Protein 6EP3 (pdb70)

InterPro domains:
  IPR000524 Transcription regulator HTH, GntR [PF00392] (10-68)
  IPR000524 Transcription regulator HTH, GntR [PR00035] (30-44)
  IPR000524 Transcription regulator HTH, GntR [PR00035] (44-60)
  IPR000524 Transcription regulator HTH, GntR [PS50949] (6-73)
  IPR000524 Transcription regulator HTH, GntR [SM00345] (12-70)
  IPR000524 Transcription regulator HTH, GntR [cd07377] (12-69)
  IPR008920 Transcription regulator FadR/GntR, C-terminal [G3DSA:1.20.120.530] (76-211)
  IPR008920 Transcription regulator FadR/GntR, C-terminal [SSF48008] (93-205)
  IPR011711 GntR, C-terminal [PF07729] (93-206)
  IPR036388 Winged helix-like DNA-binding domain superfamily [G3DSA:1.10.10.10] (2-71)
  IPR036390 Winged helix DNA-binding domain superfamily [SSF46785] (7-72)

B-factor: mean 72.05, std 22.49, range [35.51, 165.97]

Sequence (433 aa):
NKFKTLDKMVYNLLLEKIKNGELVPNEHLAEEKLAREFGVSRSPLRKAIATLTAQGIVSYHENSGAVLNDCIVDADRYVQLMETIEIFVDAAIAKAAHFGYEMDLEKLYARMQEMERFSYLTDLENYFDAHHRFILCLISFAENPYQVRIVKQIFFQMVHFSDGINMFKSVEIREWTNKKSNQIYELLAEGKIELARKTIKSMFAELTIQAYRLENKFKTLDKMVYNLLLEKIKNGELVPNEHLAEEKLAREFGVSRSPLRKAIATLTAQGIVSYHENSGAVLNDCIVDADRYVQLMETIEIFVDAAIAKAAHFGYEMDLEKLYARMQEMERFSYLTDLENYFDAHHRFILCLISFAENPYQVRIVKQIFFQMVHFSDGINMFKSVEIREWTNKKSNQIYELLAEGKIELARKTIKSMFAELTIQAYRLEHHH

Nearest PDB structures (foldseek):
  6ep3-assembly1_A  TM=1.005E+00  e=9.501E-31  Listeria monocytogenes EGD-e
  7u5q-assembly2_B  TM=6.715E-01  e=3.327E-08  Brucella melitensis ATCC 23457
  4p9f-assembly1_A  TM=6.222E-01  e=2.946E-07  Escherichia coli UMEA 3718-1
  3fms-assembly1_A-2  TM=6.137E-01  e=1.905E-07  Thermotoga maritima MSB8
  4p9f-assembly1_B  TM=6.181E-01  e=6.096E-07  Escherichia coli UMEA 3718-1

Radius of gyration: 23.06 Å; Cα contacts (8 Å, |Δi|>4): 489; chains: 2; bounding box: 54×58×62 Å

Structure (mmCIF, N/CA/C/O backbone):
data_6EP3
#
_entry.id   6EP3
#
_cell.length_a   122.445
_cell.length_b   122.445
_cell.length_c   61.130
_cell.angle_alpha   90.00
_cell.angle_beta   90.00
_cell.angle_gamma   90.00
#
_symmetry.space_group_name_H-M   'P 41'
#
loop_
_entity.id
_entity.type
_entity.pdbx_description
1 polymer 'Lmo0651 protein'
2 non-polymer 1,2-ETHANEDIOL
3 non-polymer 'SULFATE ION'
4 non-polymer '4-(2-HYDROXYETHYL)-1-PIPERAZINE ETHANESULFONIC ACID'
5 water water
#
loop_
_atom_site.group_PDB
_atom_site.id
_atom_site.type_symbol
_atom_site.label_atom_id
_atom_site.label_alt_id
_atom_site.label_comp_id
_atom_site.label_asym_id
_atom_site.label_entity_id
_atom_site.label_seq_id
_atom_site.pdbx_PDB_ins_code
_atom_site.Cartn_x
_atom_site.Cartn_y
_atom_site.Cartn_z
_atom_site.occupancy
_atom_site.B_iso_or_equiv
_atom_site.auth_seq_id
_atom_site.auth_comp_id
_atom_site.auth_asym_id
_atom_site.auth_atom_id
_atom_site.pdbx_PDB_model_num
ATOM 1 N N . ASN A 1 3 ? -12.045 -53.370 -9.028 1.00 113.30 3 ASN A N 1
ATOM 2 C CA . ASN A 1 3 ? -12.172 -54.017 -10.327 1.00 114.63 3 ASN A CA 1
ATOM 3 C C . ASN A 1 3 ? -10.818 -53.955 -11.035 1.00 110.50 3 ASN A C 1
ATOM 4 O O . ASN A 1 3 ? -10.178 -52.904 -11.066 1.00 110.99 3 ASN A O 1
ATOM 9 N N . LYS A 1 4 ? -10.391 -55.093 -11.587 1.00 104.64 4 LYS A N 1
ATOM 10 C CA . LYS A 1 4 ? -9.093 -55.266 -12.249 1.00 102.00 4 LYS A CA 1
ATOM 11 C C . LYS A 1 4 ? -7.935 -55.148 -11.251 1.00 99.92 4 LYS A C 1
ATOM 12 O O . LYS A 1 4 ? -7.131 -54.216 -11.283 1.00 98.54 4 LYS A O 1
ATOM 18 N N . PHE A 1 5 ? -7.876 -56.131 -10.357 1.00 103.18 5 PHE A N 1
ATOM 19 C CA . PHE A 1 5 ? -6.780 -56.249 -9.405 1.00 102.00 5 PHE A CA 1
ATOM 20 C C . PHE A 1 5 ? -5.659 -57.084 -10.012 1.00 101.74 5 PHE A C 1
ATOM 21 O O . PHE A 1 5 ? -5.895 -57.942 -10.867 1.00 105.40 5 PHE A O 1
ATOM 29 N N . LYS A 1 6 ? -4.430 -56.840 -9.552 1.00 96.28 6 LYS A N 1
ATOM 30 C CA . LYS A 1 6 ? -3.284 -57.608 -10.021 1.00 92.44 6 LYS A CA 1
ATOM 31 C C . LYS A 1 6 ? -2.640 -58.473 -8.947 1.00 95.66 6 LYS A C 1
ATOM 32 O O . LYS A 1 6 ? -1.931 -59.423 -9.291 1.00 100.29 6 LYS A O 1
ATOM 38 N N . THR A 1 7 ? -2.875 -58.183 -7.669 1.00 89.87 7 THR A N 1
ATOM 39 C CA . THR A 1 7 ? -2.402 -59.015 -6.573 1.00 80.49 7 THR A CA 1
ATOM 40 C C . THR A 1 7 ? -3.542 -59.206 -5.581 1.00 78.69 7 THR A C 1
ATOM 41 O O . THR A 1 7 ? -4.473 -58.399 -5.513 1.00 73.81 7 THR A O 1
ATOM 45 N N . LEU A 1 8 ? -3.464 -60.295 -4.810 1.00 82.80 8 LEU A N 1
ATOM 46 C CA . LEU A 1 8 ? -4.519 -60.582 -3.842 1.00 82.39 8 LEU A CA 1
ATOM 47 C C . LEU A 1 8 ? -4.496 -59.604 -2.674 1.00 86.11 8 LEU A C 1
ATOM 48 O O . LEU A 1 8 ? -5.551 -59.287 -2.114 1.00 89.03 8 LEU A O 1
ATOM 53 N N . ASP A 1 9 ? -3.315 -59.119 -2.291 1.00 86.76 9 ASP A N 1
ATOM 54 C CA . ASP A 1 9 ? -3.234 -58.164 -1.192 1.00 90.82 9 ASP A CA 1
ATOM 55 C C . ASP A 1 9 ? -3.952 -56.868 -1.546 1.00 88.21 9 ASP A C 1
ATOM 56 O O . ASP A 1 9 ? -4.923 -56.479 -0.884 1.00 93.70 9 ASP A O 1
ATOM 61 N N . LYS A 1 10 ? -3.492 -56.194 -2.607 1.00 85.08 10 LYS A N 1
ATOM 62 C CA . LYS A 1 10 ? -4.125 -54.955 -3.049 1.00 83.47 10 LYS A CA 1
ATOM 63 C C . LYS A 1 10 ? -5.627 -55.122 -3.214 1.00 76.63 10 LYS A C 1
ATOM 64 O O . LYS A 1 10 ? -6.391 -54.190 -2.940 1.00 71.47 10 LYS A O 1
ATOM 70 N N . MET A 1 11 ? -6.070 -56.304 -3.646 1.00 72.27 11 MET A N 1
ATOM 71 C CA . MET A 1 11 ? -7.501 -56.577 -3.707 1.00 77.04 11 MET A CA 1
ATOM 72 C C . MET A 1 11 ? -8.120 -56.525 -2.316 1.00 81.01 11 MET A C 1
ATOM 73 O O . MET A 1 11 ? -8.977 -55.677 -2.034 1.00 86.45 11 MET A O 1
ATOM 78 N N . VAL A 1 12 ? -7.664 -57.403 -1.417 1.00 79.86 12 VAL A N 1
ATOM 79 C CA . VAL A 1 12 ? -8.272 -57.502 -0.091 1.00 79.28 12 VAL A CA 1
ATOM 80 C C . VAL A 1 12 ? -8.255 -56.142 0.588 1.00 81.53 12 VAL A C 1
ATOM 81 O O . VAL A 1 12 ? -9.295 -55.632 1.024 1.00 87.94 12 VAL A O 1
ATOM 85 N N . TYR A 1 13 ? -7.085 -55.500 0.595 1.00 75.05 13 TYR A N 1
ATOM 86 C CA . TYR A 1 13 ? -6.944 -54.134 1.084 1.00 72.82 13 TYR A CA 1
ATOM 87 C C . TYR A 1 13 ? -8.071 -53.250 0.567 1.00 77.57 13 TYR A C 1
ATOM 88 O O . TYR A 1 13 ? -8.891 -52.742 1.345 1.00 80.74 13 TYR A O 1
ATOM 97 N N . ASN A 1 14 ? -8.165 -53.122 -0.759 1.00 80.96 14 ASN A N 1
ATOM 98 C CA . ASN A 1 14 ? -9.178 -52.260 -1.354 1.00 77.99 14 ASN A CA 1
ATOM 99 C C . ASN A 1 14 ? -10.564 -52.607 -0.833 1.00 74.25 14 ASN A C 1
ATOM 100 O O . ASN A 1 14 ? -11.314 -51.723 -0.401 1.00 77.01 14 ASN A O 1
ATOM 105 N N . LEU A 1 15 ? -10.901 -53.901 -0.817 1.00 72.68 15 LEU A N 1
ATOM 106 C CA . LEU A 1 15 ? -12.196 -54.312 -0.286 1.00 78.65 15 LEU A CA 1
ATOM 107 C C . LEU A 1 15 ? -12.387 -53.755 1.116 1.00 78.10 15 LEU A C 1
ATOM 108 O O . LEU A 1 15 ? -13.311 -52.972 1.376 1.00 86.72 15 LEU A O 1
ATOM 113 N N . LEU A 1 16 ? -11.451 -54.079 2.010 1.00 71.19 16 LEU A N 1
ATOM 114 C CA . LEU A 1 16 ? -11.524 -53.569 3.371 1.00 77.58 16 LEU A CA 1
ATOM 115 C C . LEU A 1 16 ? -11.574 -52.049 3.373 1.00 79.82 16 LEU A C 1
ATOM 116 O O . LEU A 1 16 ? -12.356 -51.446 4.118 1.00 72.18 16 LEU A O 1
ATOM 121 N N . LEU A 1 17 ? -10.781 -51.415 2.504 1.00 77.09 17 LEU A N 1
ATOM 122 C CA . LEU A 1 17 ? -10.744 -49.960 2.488 1.00 72.32 17 LEU A CA 1
ATOM 123 C C . LEU A 1 17 ? -12.113 -49.393 2.121 1.00 80.65 17 LEU A C 1
ATOM 124 O O . LEU A 1 17 ? -12.567 -48.415 2.723 1.00 84.29 17 LEU A O 1
ATOM 129 N N . GLU A 1 18 ? -12.821 -50.041 1.190 1.00 84.20 18 GLU A N 1
ATOM 130 C CA . GLU A 1 18 ? -14.159 -49.546 0.869 1.00 88.71 18 GLU A CA 1
ATOM 131 C C . GLU A 1 18 ? -15.133 -49.818 1.998 1.00 81.81 18 GLU A C 1
ATOM 132 O O . GLU A 1 18 ? -16.080 -49.049 2.191 1.00 79.93 18 GLU A O 1
ATOM 138 N N . LYS A 1 19 ? -14.915 -50.883 2.770 1.00 76.65 19 LYS A N 1
ATOM 139 C CA . LYS A 1 19 ? -15.723 -51.087 3.966 1.00 80.12 19 LYS A CA 1
ATOM 140 C C . LYS A 1 19 ? -15.546 -49.935 4.940 1.00 80.60 19 LYS A C 1
ATOM 141 O O . LYS A 1 19 ? -16.446 -49.650 5.735 1.00 82.46 19 LYS A O 1
ATOM 147 N N . ILE A 1 20 ? -14.400 -49.254 4.883 1.00 79.46 20 ILE A N 1
ATOM 148 C CA . ILE A 1 20 ? -14.209 -48.077 5.718 1.00 79.22 20 ILE A CA 1
ATOM 149 C C . ILE A 1 20 ? -14.881 -46.860 5.093 1.00 82.64 20 ILE A C 1
ATOM 150 O O . ILE A 1 20 ? -15.330 -45.959 5.810 1.00 84.27 20 ILE A O 1
ATOM 155 N N . LYS A 1 21 ? -14.987 -46.816 3.765 1.00 84.28 21 LYS A N 1
ATOM 156 C CA . LYS A 1 21 ? -15.527 -45.628 3.115 1.00 87.47 21 LYS A CA 1
ATOM 157 C C . LYS A 1 21 ? -17.046 -45.651 3.027 1.00 94.61 21 LYS A C 1
ATOM 158 O O . LYS A 1 21 ? -17.692 -44.630 3.285 1.00 99.51 21 LYS A O 1
ATOM 164 N N . ASN A 1 22 ? -17.634 -46.792 2.668 1.00 98.47 22 ASN A N 1
ATOM 165 C CA . ASN A 1 22 ? -19.086 -46.875 2.589 1.00 102.44 22 ASN A CA 1
ATOM 166 C C . ASN A 1 22 ? -19.752 -46.825 3.957 1.00 101.82 22 ASN A C 1
ATOM 167 O O . ASN A 1 22 ? -20.968 -46.618 4.029 1.00 109.03 22 ASN A O 1
ATOM 172 N N . GLY A 1 23 ? -18.995 -47.009 5.034 1.00 93.43 23 GLY A N 1
ATOM 173 C CA . GLY A 1 23 ? -19.522 -46.866 6.372 1.00 93.72 23 GLY A CA 1
ATOM 174 C C . GLY A 1 23 ? -20.015 -48.136 7.022 1.00 96.56 23 GLY A C 1
ATOM 175 O O . GLY A 1 23 ? -20.654 -48.061 8.077 1.00 100.77 23 GLY A O 1
ATOM 176 N N . GLU A 1 24 ? -19.735 -49.303 6.438 1.00 95.95 24 GLU A N 1
ATOM 177 C CA . GLU A 1 24 ? -20.165 -50.551 7.057 1.00 99.91 24 GLU A CA 1
ATOM 178 C C . GLU A 1 24 ? -19.364 -50.885 8.303 1.00 98.31 24 GLU A C 1
ATOM 179 O O . GLU A 1 24 ? -19.816 -51.691 9.120 1.00 104.44 24 GLU A O 1
ATOM 185 N N . LEU A 1 25 ? -18.200 -50.279 8.482 1.00 93.40 25 LEU A N 1
ATOM 186 C CA . LEU A 1 25 ? -17.408 -50.449 9.692 1.00 91.59 25 LEU A CA 1
ATOM 187 C C . LEU A 1 25 ? -17.281 -49.109 10.392 1.00 88.47 25 LEU A C 1
ATOM 188 O O . LEU A 1 25 ? -16.815 -48.132 9.799 1.00 88.35 25 LEU A O 1
ATOM 193 N N . VAL A 1 26 ? -17.695 -49.053 11.649 1.00 88.19 26 VAL A N 1
ATOM 194 C CA . VAL A 1 26 ? -17.769 -47.798 12.394 1.00 84.02 26 VAL A CA 1
ATOM 195 C C . VAL A 1 26 ? -16.419 -47.462 13.010 1.00 82.04 26 VAL A C 1
ATOM 196 O O . VAL A 1 26 ? -15.651 -48.360 13.394 1.00 81.72 26 VAL A O 1
ATOM 200 N N . PRO A 1 27 ? -16.086 -46.172 13.098 1.00 75.59 27 PRO A N 1
ATOM 201 C CA . PRO A 1 27 ? -14.880 -45.757 13.818 1.00 77.59 27 PRO A CA 1
ATOM 202 C C . PRO A 1 27 ? -14.855 -46.319 15.231 1.00 81.38 27 PRO A C 1
ATOM 203 O O . PRO A 1 27 ? -15.896 -46.550 15.854 1.00 80.63 27 PRO A O 1
ATOM 207 N N . ASN A 1 28 ? -13.643 -46.545 15.740 1.00 87.54 28 ASN A N 1
ATOM 208 C CA . ASN A 1 28 ? -13.394 -47.102 17.066 1.00 91.82 28 ASN A CA 1
ATOM 209 C C . ASN A 1 28 ? -13.919 -48.528 17.214 1.00 90.57 28 ASN A C 1
ATOM 210 O O . ASN A 1 28 ? -13.949 -49.064 18.328 1.00 92.41 28 ASN A O 1
ATOM 215 N N . GLU A 1 29 ? -14.319 -49.169 16.117 1.00 91.29 29 GLU A N 1
ATOM 216 C CA . GLU A 1 29 ? -14.761 -50.558 16.160 1.00 95.93 29 GLU A CA 1
ATOM 217 C C . GLU A 1 29 ? -13.561 -51.476 16.038 1.00 95.26 29 GLU A C 1
ATOM 218 O O . GLU A 1 29 ? -12.618 -51.179 15.301 1.00 95.34 29 GLU A O 1
ATOM 224 N N . HIS A 1 30 ? -13.607 -52.597 16.754 1.00 96.76 30 HIS A N 1
ATOM 225 C CA . HIS A 1 30 ? -12.560 -53.599 16.639 1.00 97.23 30 HIS A CA 1
ATOM 226 C C . HIS A 1 30 ? -12.787 -54.425 15.382 1.00 96.79 30 HIS A C 1
ATOM 227 O O . HIS A 1 30 ? -13.907 -54.868 15.113 1.00 103.82 30 HIS A O 1
ATOM 234 N N . LEU A 1 31 ? -11.724 -54.622 14.609 1.00 89.56 31 LEU A N 1
ATOM 235 C CA . LEU A 1 31 ? -11.821 -55.337 13.344 1.00 88.10 31 LEU A CA 1
ATOM 236 C C . LEU A 1 31 ? -11.884 -56.836 13.600 1.00 91.74 31 LEU A C 1
ATOM 237 O O . LEU A 1 31 ? -10.974 -57.404 14.213 1.00 97.00 31 LEU A O 1
ATOM 242 N N . ALA A 1 32 ? -12.954 -57.476 13.132 1.00 91.96 32 ALA A N 1
ATOM 243 C CA . ALA A 1 32 ? -13.109 -58.927 13.241 1.00 93.38 32 ALA A CA 1
ATOM 244 C C . ALA A 1 32 ? -12.355 -59.571 12.086 1.00 92.83 32 ALA A C 1
ATOM 245 O O . ALA A 1 32 ? -12.915 -59.856 11.027 1.00 91.89 32 ALA A O 1
ATOM 247 N N . GLU A 1 33 ? -11.056 -59.801 12.302 1.00 95.89 33 GLU A N 1
ATOM 248 C CA . GLU A 1 33 ? -10.190 -60.288 11.232 1.00 97.91 33 GLU A CA 1
ATOM 249 C C . GLU A 1 33 ? -10.664 -61.625 10.673 1.00 104.76 33 GLU A C 1
ATOM 250 O O . GLU A 1 33 ? -10.556 -61.873 9.468 1.00 105.60 33 GLU A O 1
ATOM 256 N N . GLU A 1 34 ? -11.199 -62.494 11.532 1.00 113.09 34 GLU A N 1
ATOM 257 C CA . GLU A 1 34 ? -11.605 -63.818 11.070 1.00 116.34 34 GLU A CA 1
ATOM 258 C C . GLU A 1 34 ? -12.889 -63.755 10.252 1.00 111.14 34 GLU A C 1
ATOM 259 O O . GLU A 1 34 ? -12.988 -64.394 9.200 1.00 116.24 34 GLU A O 1
ATOM 265 N N . LYS A 1 35 ? -13.874 -62.976 10.696 1.00 103.12 35 LYS A N 1
ATOM 266 C CA . LYS A 1 35 ? -15.092 -62.832 9.908 1.00 104.29 35 LYS A CA 1
ATOM 267 C C . LYS A 1 35 ? -14.828 -62.067 8.619 1.00 96.22 35 LYS A C 1
ATOM 268 O O . LYS A 1 35 ? -15.450 -62.353 7.590 1.00 94.42 35 LYS A O 1
ATOM 274 N N . LEU A 1 36 ? -13.906 -61.104 8.650 1.00 91.51 36 LEU A N 1
ATOM 275 C CA . LEU A 1 36 ? -13.571 -60.364 7.439 1.00 94.41 36 LEU A CA 1
ATOM 276 C C . LEU A 1 36 ? -12.848 -61.254 6.437 1.00 93.83 36 LEU A C 1
ATOM 277 O O . LEU A 1 36 ? -13.141 -61.211 5.237 1.00 93.07 36 LEU A O 1
ATOM 282 N N . ALA A 1 37 ? -11.905 -62.073 6.912 1.00 96.77 37 ALA A N 1
ATOM 283 C CA . ALA A 1 37 ? -11.190 -62.980 6.019 1.00 97.87 37 ALA A CA 1
ATOM 284 C C . ALA A 1 37 ? -12.130 -64.011 5.412 1.00 106.69 37 ALA A C 1
ATOM 285 O O . ALA A 1 37 ? -11.976 -64.393 4.246 1.00 112.93 37 ALA A O 1
ATOM 287 N N . ARG A 1 38 ? -13.111 -64.476 6.187 1.00 108.89 38 ARG A N 1
ATOM 288 C CA . ARG A 1 38 ? -14.064 -65.442 5.657 1.00 116.50 38 ARG A CA 1
ATOM 289 C C . ARG A 1 38 ? -15.068 -64.791 4.716 1.00 120.76 38 ARG A C 1
ATOM 290 O O . ARG A 1 38 ? -15.584 -65.458 3.812 1.00 127.67 38 ARG A O 1
ATOM 298 N N . GLU A 1 39 ? -15.355 -63.501 4.902 1.00 116.67 39 GLU A N 1
ATOM 299 C CA . GLU A 1 39 ? -16.190 -62.796 3.936 1.00 113.15 39 GLU A CA 1
ATO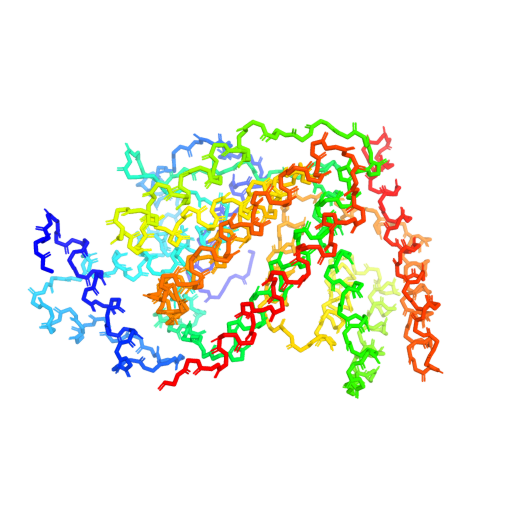M 300 C C . GLU A 1 39 ? -15.475 -62.648 2.600 1.00 104.57 39 GLU A C 1
ATOM 301 O O . GLU A 1 39 ? -16.094 -62.781 1.539 1.00 105.79 39 GLU A O 1
ATOM 307 N N . PHE A 1 40 ? -14.169 -62.387 2.633 1.00 97.65 40 PHE A N 1
ATOM 308 C CA . PHE A 1 40 ? -13.393 -62.207 1.413 1.00 96.95 40 PHE A CA 1
ATOM 309 C C . PHE A 1 40 ? -12.965 -63.525 0.785 1.00 97.53 40 PHE A C 1
ATOM 310 O O . PHE A 1 40 ? -12.419 -63.516 -0.323 1.00 96.75 40 PHE A O 1
ATOM 318 N N . GLY A 1 41 ? -13.201 -64.649 1.458 1.00 95.20 41 GLY A N 1
ATOM 319 C CA . GLY A 1 41 ? -12.746 -65.932 0.960 1.00 95.55 41 GLY A CA 1
ATOM 320 C C . GLY A 1 41 ? -11.244 -66.074 0.901 1.00 94.50 41 GLY A C 1
ATOM 321 O O . GLY A 1 41 ? -10.733 -66.890 0.130 1.00 102.22 41 GLY A O 1
ATOM 322 N N . VAL A 1 42 ? -10.517 -65.295 1.698 1.00 86.99 42 VAL A N 1
ATOM 323 C CA . VAL A 1 42 ? -9.062 -65.315 1.715 1.00 86.88 42 VAL A CA 1
ATOM 324 C C . VAL A 1 42 ? -8.602 -65.850 3.063 1.00 87.66 42 VAL A C 1
ATOM 325 O O . VAL A 1 42 ? -9.367 -65.919 4.027 1.00 91.78 42 VAL A O 1
ATOM 329 N N . SER A 1 43 ? -7.335 -66.249 3.117 1.00 93.58 43 SER A N 1
ATOM 330 C CA . SER A 1 43 ? -6.723 -66.651 4.376 1.00 104.53 43 SER A CA 1
ATOM 331 C C . SER A 1 43 ? -6.426 -65.415 5.227 1.00 108.21 43 SER A C 1
ATOM 332 O O . SER A 1 43 ? -6.851 -64.296 4.927 1.00 108.18 43 SER A O 1
ATOM 335 N N . ARG A 1 44 ? -5.672 -65.610 6.307 1.00 109.22 44 ARG A N 1
ATOM 336 C CA . ARG A 1 44 ? -5.453 -64.553 7.285 1.00 109.65 44 ARG A CA 1
ATOM 337 C C . ARG A 1 44 ? -4.205 -63.734 6.969 1.00 107.60 44 ARG A C 1
ATOM 338 O O . ARG A 1 44 ? -4.194 -62.517 7.185 1.00 107.35 44 ARG A O 1
ATOM 346 N N . SER A 1 45 ? -3.152 -64.382 6.461 1.00 106.55 45 SER A N 1
ATOM 347 C CA . SER A 1 45 ? -1.901 -63.681 6.181 1.00 106.10 45 SER A CA 1
ATOM 348 C C . SER A 1 45 ? -2.075 -62.487 5.249 1.00 105.63 45 SER A C 1
ATOM 349 O O . SER A 1 45 ? -1.510 -61.422 5.546 1.00 109.45 45 SER A O 1
ATOM 352 N N . PRO A 1 46 ? -2.812 -62.575 4.132 1.00 98.03 46 PRO A N 1
ATOM 353 C CA . PRO A 1 46 ? -3.018 -61.356 3.325 1.00 88.18 46 PRO A CA 1
ATOM 354 C C . PRO A 1 46 ? -3.815 -60.287 4.054 1.00 83.40 46 PRO A C 1
ATOM 355 O O . PRO A 1 46 ? -3.391 -59.124 4.094 1.00 78.43 46 PRO A O 1
ATOM 359 N N . LEU A 1 47 ? -4.972 -60.648 4.617 1.00 87.09 47 LEU A N 1
ATOM 360 C CA . LEU A 1 47 ? -5.826 -59.672 5.291 1.00 87.40 47 LEU A CA 1
ATOM 361 C C . LEU A 1 47 ? -5.051 -58.880 6.337 1.00 85.84 47 LEU A C 1
ATOM 362 O O . LEU A 1 47 ? -5.131 -57.646 6.386 1.00 92.63 47 LEU A O 1
ATOM 367 N N . ARG A 1 48 ? -4.294 -59.577 7.189 1.00 79.61 48 ARG A N 1
ATOM 368 C CA . ARG A 1 48 ? -3.488 -58.889 8.193 1.00 86.77 48 ARG A CA 1
ATOM 369 C C . ARG A 1 48 ? -2.550 -57.882 7.540 1.00 88.02 48 ARG A C 1
ATOM 370 O O . ARG A 1 48 ? -2.442 -56.735 7.994 1.00 88.13 48 ARG A O 1
ATOM 378 N N . LYS A 1 49 ? -1.878 -58.290 6.457 1.00 81.52 49 LYS A N 1
ATOM 379 C CA . LYS A 1 49 ? -1.076 -57.348 5.682 1.00 78.53 49 LYS A CA 1
ATOM 380 C C . LYS A 1 49 ? -1.883 -56.103 5.354 1.00 73.37 49 LYS A C 1
ATOM 381 O O . LYS A 1 49 ? -1.442 -54.975 5.609 1.00 73.23 49 LYS A O 1
ATOM 387 N N . ALA A 1 50 ? -3.081 -56.298 4.794 1.00 68.52 50 ALA A N 1
ATOM 388 C CA . ALA A 1 50 ? -3.975 -55.178 4.530 1.00 72.86 50 ALA A CA 1
ATOM 389 C C . ALA A 1 50 ? -4.137 -54.319 5.775 1.00 70.18 50 ALA A C 1
ATOM 390 O O . ALA A 1 50 ? -3.900 -53.105 5.746 1.00 67.60 50 ALA A O 1
ATOM 392 N N . ILE A 1 51 ? -4.512 -54.947 6.892 1.00 64.43 51 ILE A N 1
ATOM 393 C CA . ILE A 1 51 ? -4.662 -54.204 8.138 1.00 67.51 51 ILE A CA 1
ATOM 394 C C . ILE A 1 51 ? -3.359 -53.491 8.470 1.00 69.70 51 ILE A C 1
ATOM 395 O O . ILE A 1 51 ? -3.348 -52.297 8.800 1.00 75.25 51 ILE A O 1
ATOM 400 N N . ALA A 1 52 ? -2.236 -54.206 8.344 1.00 64.46 52 ALA A N 1
ATOM 401 C CA . ALA A 1 52 ? -0.930 -53.595 8.561 1.00 65.33 52 ALA A CA 1
ATOM 402 C C . ALA A 1 52 ? -0.757 -52.375 7.671 1.00 67.58 52 ALA A C 1
ATOM 403 O O . ALA A 1 52 ? -0.333 -51.308 8.130 1.00 72.97 52 ALA A O 1
ATOM 405 N N . THR A 1 53 ? -1.101 -52.514 6.387 1.00 70.91 53 THR A N 1
ATOM 406 C CA . THR A 1 53 ? -1.027 -51.373 5.483 1.00 63.73 53 THR A CA 1
ATOM 407 C C . THR A 1 53 ? -1.896 -50.230 5.990 1.00 66.46 53 THR A C 1
ATOM 408 O O . THR A 1 53 ? -1.455 -49.075 6.026 1.00 67.31 53 THR A O 1
ATOM 412 N N . LEU A 1 54 ? -3.114 -50.540 6.449 1.00 67.85 54 LEU A N 1
ATOM 413 C CA . LEU A 1 54 ? -3.971 -49.475 6.950 1.00 68.57 54 LEU A CA 1
ATOM 414 C C . LEU A 1 54 ? -3.475 -48.926 8.276 1.00 68.82 54 LEU A C 1
ATOM 415 O O . LEU A 1 54 ? -3.842 -47.804 8.640 1.00 67.42 54 LEU A O 1
ATOM 420 N N . THR A 1 55 ? -2.614 -49.665 8.980 1.00 65.81 55 THR A N 1
ATOM 421 C CA . THR A 1 55 ? -1.939 -49.079 10.129 1.00 63.48 55 THR A CA 1
ATOM 422 C C . THR A 1 55 ? -0.784 -48.194 9.696 1.00 66.70 55 THR A C 1
ATOM 423 O O . THR A 1 55 ? -0.521 -47.167 10.332 1.00 70.64 55 THR A O 1
ATOM 427 N N . ALA A 1 56 ? -0.118 -48.547 8.597 1.00 71.20 56 ALA A N 1
ATOM 428 C CA . ALA A 1 56 ? 0.963 -47.712 8.096 1.00 71.39 56 ALA A CA 1
ATOM 429 C C . ALA A 1 56 ? 0.451 -46.386 7.555 1.00 69.46 56 ALA A C 1
ATOM 430 O O . ALA A 1 56 ? 1.214 -45.415 7.502 1.00 70.84 56 ALA A O 1
ATOM 432 N N . GLN A 1 57 ? -0.820 -46.324 7.165 1.00 65.90 57 GLN A N 1
ATOM 433 C CA . GLN A 1 57 ? -1.425 -45.119 6.620 1.00 65.69 57 GLN A CA 1
ATOM 434 C C . GLN A 1 57 ? -2.226 -44.341 7.658 1.00 69.75 57 GLN A C 1
ATOM 435 O O . GLN A 1 57 ? -2.859 -43.339 7.311 1.00 67.50 57 GLN A O 1
ATOM 441 N N . GLY A 1 58 ? -2.197 -44.767 8.921 1.00 70.02 58 GLY A N 1
ATOM 442 C CA . GLY A 1 58 ? -2.942 -44.106 9.973 1.00 66.23 58 GLY A CA 1
ATOM 443 C C . GLY A 1 58 ? -4.434 -44.350 9.966 1.00 63.45 58 GLY A C 1
ATOM 444 O O . GLY A 1 58 ? -5.152 -43.738 10.763 1.00 54.76 58 GLY A O 1
ATOM 445 N N . ILE A 1 59 ? -4.924 -45.243 9.107 1.00 65.27 59 ILE A N 1
ATOM 446 C CA . ILE A 1 59 ? -6.355 -45.514 9.076 1.00 68.03 59 ILE A CA 1
ATOM 447 C C . ILE A 1 59 ? -6.750 -46.460 10.198 1.00 73.74 59 ILE A C 1
ATOM 448 O O . ILE A 1 59 ? -7.849 -46.350 10.753 1.00 80.11 59 ILE A O 1
ATOM 453 N N . VAL A 1 60 ? -5.867 -47.386 10.553 1.00 71.29 60 VAL A N 1
ATOM 454 C CA . VAL A 1 60 ? -6.094 -48.349 11.618 1.00 69.91 60 VAL A CA 1
ATOM 455 C C . VAL A 1 60 ? -4.966 -48.209 12.630 1.00 74.63 60 VAL A C 1
ATOM 456 O O . VAL A 1 60 ? -3.825 -47.913 12.260 1.00 76.36 60 VAL A O 1
ATOM 460 N N . SER A 1 61 ? -5.293 -48.366 13.909 1.00 73.75 61 SER A N 1
ATOM 461 C CA . SER A 1 61 ? -4.306 -48.298 14.976 1.00 77.21 61 SER A CA 1
ATOM 462 C C . SER A 1 61 ? -4.277 -49.612 15.743 1.00 82.14 61 SER A C 1
ATOM 463 O O . SER A 1 61 ? -5.320 -50.236 15.968 1.00 83.97 61 SER A O 1
ATOM 466 N N . TYR A 1 62 ? -3.075 -50.034 16.132 1.00 85.87 62 TYR A N 1
ATOM 467 C CA . TYR A 1 62 ? -2.892 -51.193 17.004 1.00 87.38 62 TYR A CA 1
ATOM 468 C C . TYR A 1 62 ? -2.850 -50.681 18.437 1.00 98.86 62 TYR A C 1
ATOM 469 O O . TYR A 1 62 ? -1.801 -50.282 18.945 1.00 100.12 62 TYR A O 1
ATOM 478 N N . HIS A 1 63 ? -4.004 -50.680 19.098 1.00 107.56 63 HIS A N 1
ATOM 479 C CA . HIS A 1 63 ? -4.045 -50.239 20.482 1.00 117.39 63 HIS A CA 1
ATOM 480 C C . HIS A 1 63 ? -3.345 -51.255 21.385 1.00 119.38 63 HIS A C 1
ATOM 481 O O . HIS A 1 63 ? -2.960 -52.350 20.962 1.00 115.59 63 HIS A O 1
ATOM 488 N N . GLU A 1 64 ? -3.177 -50.869 22.653 1.00 122.18 64 GLU A N 1
ATOM 489 C CA . GLU A 1 64 ? -2.560 -51.767 23.623 1.00 119.82 64 GLU A CA 1
ATOM 490 C C . GLU A 1 64 ? -3.384 -53.033 23.814 1.00 115.89 64 GLU A C 1
ATOM 491 O O . GLU A 1 64 ? -2.818 -54.108 24.043 1.00 106.47 64 GLU A O 1
ATOM 497 N N . ASN A 1 65 ? -4.708 -52.930 23.725 1.00 124.19 65 ASN A N 1
ATOM 498 C CA . ASN A 1 65 ? -5.537 -54.124 23.679 1.00 130.81 65 ASN A CA 1
ATOM 499 C C . ASN A 1 65 ? -5.262 -54.886 22.388 1.00 141.34 65 ASN A C 1
ATOM 500 O O . ASN A 1 65 ? -4.966 -54.298 21.343 1.00 143.91 65 ASN A O 1
ATOM 505 N N . SER A 1 66 ? -5.330 -56.210 22.471 1.00 143.64 66 SER A N 1
ATOM 506 C CA . SER A 1 66 ? -4.941 -57.032 21.336 1.00 142.77 66 SER A CA 1
ATOM 507 C C . SER A 1 66 ? -5.932 -56.867 20.190 1.00 142.31 66 SER A C 1
ATOM 508 O O . SER A 1 66 ? -7.150 -56.849 20.392 1.00 145.72 66 SER A O 1
ATOM 511 N N . GLY A 1 67 ? -5.394 -56.731 18.988 1.00 135.95 67 GLY A N 1
ATOM 512 C CA . GLY A 1 67 ? -6.153 -56.555 17.771 1.00 128.34 67 GLY A CA 1
ATOM 513 C C . GLY A 1 67 ? -5.926 -55.190 17.150 1.00 116.35 67 GLY A C 1
ATOM 514 O O . GLY A 1 67 ? -4.985 -54.467 17.486 1.00 116.60 67 GLY A O 1
ATOM 515 N N . ALA A 1 68 ? -6.809 -54.842 16.212 1.00 102.36 68 ALA A N 1
ATOM 516 C CA . ALA A 1 68 ? -6.746 -53.576 15.491 1.00 86.31 68 ALA A CA 1
ATOM 517 C C . ALA A 1 68 ? -8.050 -52.796 15.608 1.00 81.79 68 ALA A C 1
ATOM 518 O O . ALA A 1 68 ? -9.133 -53.366 15.451 1.00 77.44 68 ALA A O 1
ATOM 520 N N . VAL A 1 69 ? -7.946 -51.489 15.859 1.00 80.00 69 VAL A N 1
ATOM 521 C CA . VAL A 1 69 ? -9.111 -50.615 15.965 1.00 77.34 69 VAL A CA 1
ATOM 522 C C . VAL A 1 69 ? -9.054 -49.599 14.830 1.00 72.94 69 VAL A C 1
ATOM 523 O O . VAL A 1 69 ? -7.975 -49.142 14.432 1.00 67.52 69 VAL A O 1
ATOM 527 N N . LEU A 1 70 ? -10.230 -49.225 14.327 1.00 71.37 70 LEU A N 1
ATOM 528 C CA . LEU A 1 70 ? -10.326 -48.309 13.198 1.00 69.34 70 LEU A CA 1
ATOM 529 C C . LEU A 1 70 ? -10.503 -46.882 13.697 1.00 71.01 70 LEU A C 1
ATOM 530 O O . LEU A 1 70 ? -11.295 -46.629 14.609 1.00 74.91 70 LEU A O 1
ATOM 535 N N . ASN A 1 71 ? -9.755 -45.960 13.103 1.00 63.46 71 ASN A N 1
ATOM 536 C CA . ASN A 1 71 ? -9.758 -44.577 13.545 1.00 65.04 71 ASN A CA 1
ATOM 537 C C . ASN A 1 71 ? -10.887 -43.806 12.870 1.00 67.35 71 ASN A C 1
ATOM 538 O O . ASN A 1 71 ? -11.463 -44.239 11.869 1.00 71.21 71 ASN A O 1
ATOM 543 N N . ASP A 1 72 ? -11.206 -42.650 13.442 1.00 70.65 72 ASP A N 1
ATOM 544 C CA . ASP A 1 72 ? -12.221 -41.767 12.877 1.00 70.56 72 ASP A CA 1
ATOM 545 C C . ASP A 1 72 ? -11.597 -41.039 11.695 1.00 70.27 72 ASP A C 1
ATOM 546 O O . ASP A 1 72 ? -10.946 -40.006 11.859 1.00 79.00 72 ASP A O 1
ATOM 551 N N . CYS A 1 73 ? -11.799 -41.571 10.488 1.00 68.62 73 CYS A N 1
ATOM 552 C CA . CYS A 1 73 ? -11.124 -41.052 9.308 1.00 69.27 73 CYS A CA 1
ATOM 553 C C . CYS A 1 73 ? -12.033 -40.302 8.349 1.00 69.24 73 CYS A C 1
ATOM 554 O O . CYS A 1 73 ? -11.521 -39.592 7.479 1.00 72.67 73 CYS A O 1
ATOM 557 N N . ILE A 1 74 ? -13.353 -40.440 8.469 1.00 68.36 74 ILE A N 1
ATOM 558 C CA . ILE A 1 74 ? -14.254 -39.778 7.536 1.00 74.27 74 ILE A CA 1
ATOM 559 C C . ILE A 1 74 ? -14.252 -38.282 7.811 1.00 68.99 74 ILE A C 1
ATOM 560 O O . ILE A 1 74 ? -14.335 -37.848 8.967 1.00 63.06 74 ILE A O 1
ATOM 565 N N . VAL A 1 75 ? -14.149 -37.487 6.751 1.00 64.48 75 VAL A N 1
ATOM 566 C CA . VAL A 1 75 ? -14.024 -36.038 6.867 1.00 68.59 75 VAL A CA 1
ATOM 567 C C . VAL A 1 75 ? -15.239 -35.406 6.193 1.00 68.49 75 VAL A C 1
ATOM 568 O O . VAL A 1 75 ? -15.483 -35.606 4.995 1.00 73.89 75 VAL A O 1
ATOM 572 N N . ASP A 1 76 ? -16.072 -34.750 6.988 1.00 63.89 76 ASP A N 1
ATOM 573 C CA . ASP A 1 76 ? -17.187 -33.964 6.489 1.00 56.19 76 ASP A CA 1
ATOM 574 C C . ASP A 1 76 ? -16.692 -32.560 6.155 1.00 56.24 76 ASP A C 1
ATOM 575 O O . ASP A 1 76 ? -15.489 -32.290 6.150 1.00 56.74 76 ASP A O 1
ATOM 580 N N . ALA A 1 77 ? -17.623 -31.642 5.893 1.00 49.57 77 ALA A N 1
ATOM 581 C CA . ALA A 1 77 ? -17.234 -30.302 5.462 1.00 54.77 77 ALA A CA 1
ATOM 582 C C . ALA A 1 77 ? -16.414 -29.589 6.528 1.00 58.36 77 ALA A C 1
ATOM 583 O O . ALA A 1 77 ? -15.403 -28.948 6.217 1.00 63.09 77 ALA A O 1
ATOM 585 N N . ASP A 1 78 ? -16.819 -29.708 7.795 1.00 62.54 78 ASP A N 1
ATOM 586 C CA . ASP A 1 78 ? -16.115 -29.007 8.865 1.00 55.73 78 ASP A CA 1
ATOM 587 C C . ASP A 1 78 ? -14.694 -29.530 9.025 1.00 48.01 78 ASP A C 1
ATOM 588 O O . ASP A 1 78 ? -13.750 -28.747 9.185 1.00 52.21 78 ASP A O 1
ATOM 593 N N . ARG A 1 79 ? -14.520 -30.852 8.981 1.00 45.00 79 ARG A N 1
ATOM 594 C CA . ARG A 1 79 ? -13.177 -31.413 9.079 1.00 51.87 79 ARG A CA 1
ATOM 595 C C . ARG A 1 79 ? -12.345 -31.063 7.851 1.00 53.35 79 ARG A C 1
ATOM 596 O O . ARG A 1 79 ? -11.135 -30.821 7.960 1.00 58.74 79 ARG A O 1
ATOM 604 N N . TYR A 1 80 ? -12.976 -31.029 6.676 1.00 49.83 80 TYR A N 1
ATOM 605 C CA . TYR A 1 80 ? -12.279 -30.563 5.483 1.00 47.54 80 TYR A CA 1
ATOM 606 C C . TYR A 1 80 ? -11.752 -29.149 5.686 1.00 46.78 80 TYR A C 1
ATOM 607 O O . TYR A 1 80 ? -10.601 -28.851 5.348 1.00 45.02 80 TYR A O 1
ATOM 616 N N . VAL A 1 81 ? -12.574 -28.275 6.269 1.00 50.40 81 VAL A N 1
ATOM 617 C CA . VAL A 1 81 ? -12.156 -26.897 6.503 1.00 55.66 81 VAL A CA 1
ATOM 618 C C . VAL A 1 81 ? -11.047 -26.840 7.548 1.00 59.51 81 VAL A C 1
ATOM 619 O O . VAL A 1 81 ? -10.135 -26.014 7.454 1.00 57.34 81 VAL A O 1
ATOM 623 N N . GLN A 1 82 ? -11.092 -27.722 8.547 1.00 56.33 82 GLN A N 1
ATOM 624 C CA . GLN A 1 82 ? -10.015 -27.770 9.538 1.00 48.77 82 GLN A CA 1
ATOM 625 C C . GLN A 1 82 ? -8.685 -28.151 8.890 1.00 47.94 82 GLN A C 1
ATOM 626 O O . GLN A 1 82 ? -7.645 -27.512 9.131 1.00 53.12 82 GLN A O 1
ATOM 632 N N . LEU A 1 83 ? -8.703 -29.201 8.064 1.00 47.02 83 LEU A N 1
ATOM 633 C CA . LEU A 1 83 ? -7.512 -29.581 7.306 1.00 51.85 83 LEU A CA 1
ATOM 634 C C . LEU A 1 83 ? -7.030 -28.448 6.411 1.00 44.08 83 LEU A C 1
ATOM 635 O O . LEU A 1 83 ? -5.823 -28.200 6.307 1.00 42.92 83 LEU A O 1
ATOM 640 N N . MET A 1 84 ? -7.955 -27.745 5.757 1.00 45.14 84 MET A N 1
ATOM 641 C CA . MET A 1 84 ? -7.537 -26.673 4.861 1.00 51.46 84 MET A CA 1
ATOM 642 C C . MET A 1 84 ? -6.964 -25.490 5.628 1.00 51.25 84 MET A C 1
ATOM 643 O O . MET A 1 84 ? -6.053 -24.817 5.135 1.00 54.21 84 MET A O 1
ATOM 648 N N . GLU A 1 85 ? -7.466 -25.228 6.833 1.00 52.69 85 GLU 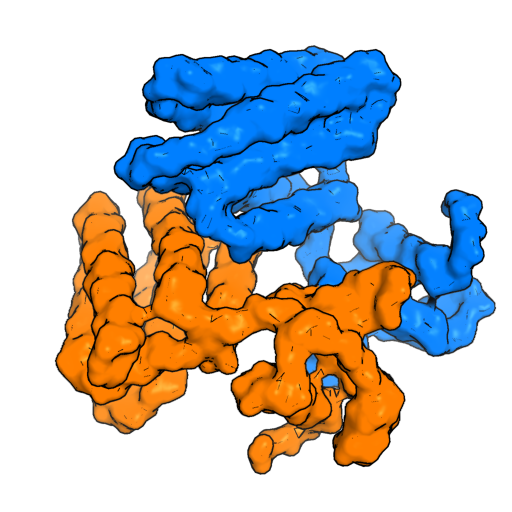A N 1
ATOM 649 C CA . GLU A 1 85 ? -6.861 -24.195 7.666 1.00 50.25 85 GLU A CA 1
ATOM 650 C C . GLU A 1 85 ? -5.433 -24.569 8.036 1.00 46.45 85 GLU A C 1
ATOM 651 O O . GLU A 1 85 ? -4.531 -23.722 8.005 1.00 44.74 85 GLU A O 1
ATOM 657 N N . THR A 1 86 ? -5.202 -25.841 8.372 1.00 46.71 86 THR A N 1
ATOM 658 C CA . THR A 1 86 ? -3.830 -26.287 8.618 1.00 49.62 86 THR A CA 1
ATOM 659 C C . THR A 1 86 ? -2.952 -26.087 7.381 1.00 50.82 86 THR A C 1
ATOM 660 O O . THR A 1 86 ? -1.837 -25.543 7.466 1.00 52.02 86 THR A O 1
ATOM 664 N N . ILE A 1 87 ? -3.448 -26.520 6.219 1.00 51.53 87 ILE A N 1
ATOM 665 C CA . ILE A 1 87 ? -2.688 -26.377 4.980 1.00 47.08 87 ILE A CA 1
ATOM 666 C C . ILE A 1 87 ? -2.333 -24.919 4.737 1.00 45.91 87 ILE A C 1
ATOM 667 O O . ILE A 1 87 ? -1.187 -24.588 4.408 1.00 47.22 87 ILE A O 1
ATOM 672 N N . GLU A 1 88 ? -3.294 -24.020 4.930 1.00 44.50 88 GLU A N 1
ATOM 673 C CA . GLU A 1 88 ? -3.049 -22.630 4.583 1.00 44.06 88 GLU A CA 1
ATOM 674 C C . GLU A 1 88 ? -2.139 -21.960 5.601 1.00 53.59 88 GLU A C 1
ATOM 675 O O . GLU A 1 88 ? -1.366 -21.072 5.233 1.00 53.63 88 GLU A O 1
ATOM 681 N N . ILE A 1 89 ? -2.190 -22.385 6.867 1.00 49.90 89 ILE A N 1
ATOM 682 C CA . ILE A 1 89 ? -1.203 -21.920 7.839 1.00 53.88 89 ILE A CA 1
ATOM 683 C C . ILE A 1 89 ? 0.201 -22.277 7.364 1.00 50.19 89 ILE A C 1
ATOM 684 O O . ILE A 1 89 ? 1.114 -21.436 7.355 1.00 53.84 89 ILE A O 1
ATOM 689 N N . PHE A 1 90 ? 0.377 -23.522 6.912 1.00 40.75 90 PHE A N 1
ATOM 690 C CA . PHE A 1 90 ? 1.681 -23.939 6.396 1.00 49.12 90 PHE A CA 1
ATOM 691 C C . PHE A 1 90 ? 2.096 -23.108 5.182 1.00 46.68 90 PHE A C 1
ATOM 692 O O . PHE A 1 90 ? 3.244 -22.659 5.091 1.00 53.57 90 PHE A O 1
ATOM 700 N N . VAL A 1 91 ? 1.170 -22.885 4.248 1.00 38.93 91 VAL A N 1
ATOM 701 C CA . VAL A 1 91 ? 1.494 -22.168 3.011 1.00 46.37 91 VAL A CA 1
ATOM 702 C C . VAL A 1 91 ? 1.892 -20.726 3.306 1.00 55.92 91 VAL A C 1
ATOM 703 O O . VAL A 1 91 ? 2.903 -20.218 2.792 1.00 48.37 91 VAL A O 1
ATOM 707 N N . ASP A 1 92 ? 1.081 -20.034 4.112 1.00 49.77 92 ASP A N 1
ATOM 708 C CA . ASP A 1 92 ? 1.366 -18.638 4.416 1.00 56.50 92 ASP A CA 1
ATOM 709 C C . ASP A 1 92 ? 2.687 -18.499 5.153 1.00 57.24 92 ASP A C 1
ATOM 710 O O . ASP A 1 92 ? 3.485 -17.604 4.844 1.00 53.01 92 ASP A O 1
ATOM 715 N N . ALA A 1 93 ? 2.944 -19.377 6.129 1.00 58.16 93 ALA A N 1
ATOM 716 C CA . ALA A 1 93 ? 4.213 -19.298 6.841 1.00 54.88 93 ALA A CA 1
ATOM 717 C C . ALA A 1 93 ? 5.384 -19.610 5.915 1.00 56.85 93 ALA A C 1
ATOM 718 O O . ALA A 1 93 ? 6.457 -19.009 6.042 1.00 50.84 93 ALA A O 1
ATOM 720 N N . ALA A 1 94 ? 5.196 -20.535 4.971 1.00 54.07 94 ALA A N 1
ATOM 721 C CA . ALA A 1 94 ? 6.254 -20.836 4.012 1.00 52.97 94 ALA A CA 1
ATOM 722 C C . ALA A 1 94 ? 6.608 -19.605 3.198 1.00 54.44 94 ALA A C 1
ATOM 723 O O . ALA A 1 94 ? 7.787 -19.256 3.051 1.00 51.27 94 ALA A O 1
ATOM 725 N N . ILE A 1 95 ? 5.591 -18.930 2.663 1.00 53.04 95 ILE A N 1
ATOM 726 C CA . ILE A 1 95 ? 5.867 -17.758 1.839 1.00 54.11 95 ILE A CA 1
ATOM 727 C C . ILE A 1 95 ? 6.509 -16.662 2.678 1.00 51.44 95 ILE A C 1
ATOM 728 O O . ILE A 1 95 ? 7.469 -16.008 2.243 1.00 52.18 95 ILE A O 1
ATOM 733 N N . ALA A 1 96 ? 6.019 -16.466 3.905 1.00 49.66 96 ALA A N 1
ATOM 734 C CA . ALA A 1 96 ? 6.573 -15.424 4.764 1.00 49.39 96 ALA A CA 1
ATOM 735 C C . ALA A 1 96 ? 8.034 -15.700 5.091 1.00 56.14 96 ALA A C 1
ATOM 736 O O . ALA A 1 96 ? 8.881 -14.804 5.005 1.00 55.41 96 ALA A O 1
ATOM 738 N N . LYS A 1 97 ? 8.349 -16.943 5.460 1.00 50.87 97 LYS A N 1
ATOM 739 C CA . LYS A 1 97 ? 9.721 -17.305 5.794 1.00 50.48 97 LYS A CA 1
ATOM 740 C C . LYS A 1 97 ? 10.639 -17.137 4.589 1.00 61.38 97 LYS A C 1
ATOM 741 O O . LYS A 1 97 ? 11.744 -16.589 4.706 1.00 63.04 97 LYS A O 1
ATOM 747 N N . ALA A 1 98 ? 10.197 -17.604 3.416 1.00 54.24 98 ALA A N 1
ATOM 748 C CA . ALA A 1 98 ? 11.027 -17.465 2.225 1.00 56.48 98 ALA A CA 1
ATOM 749 C C . ALA A 1 98 ? 11.296 -15.999 1.919 1.00 55.48 98 ALA A C 1
ATOM 750 O O . ALA A 1 98 ? 12.439 -15.615 1.644 1.00 57.57 98 ALA A O 1
ATOM 752 N N . ALA A 1 99 ? 10.271 -15.153 2.024 1.00 53.96 99 ALA A N 1
ATOM 753 C CA . ALA A 1 99 ? 10.468 -13.736 1.742 1.00 60.23 99 ALA A CA 1
ATOM 754 C C . ALA A 1 99 ? 11.362 -13.082 2.787 1.00 67.93 99 ALA A C 1
ATOM 755 O O . ALA A 1 99 ? 12.160 -12.196 2.462 1.00 75.37 99 ALA A O 1
ATOM 757 N N . HIS A 1 100 ? 11.256 -13.512 4.046 1.00 66.53 100 HIS A N 1
ATOM 758 C CA . HIS A 1 100 ? 12.006 -12.853 5.107 1.00 62.53 100 HIS A CA 1
ATOM 759 C C . HIS A 1 100 ? 13.484 -13.218 5.062 1.00 68.61 100 HIS A C 1
ATOM 760 O O . HIS A 1 100 ? 14.345 -12.359 5.285 1.00 64.78 100 HIS A O 1
ATOM 767 N N . PHE A 1 101 ? 13.802 -14.480 4.790 1.00 72.32 101 PHE A N 1
ATOM 768 C CA . PHE A 1 101 ? 15.196 -14.902 4.746 1.00 66.14 101 PHE A CA 1
ATOM 769 C C . PHE A 1 101 ? 15.810 -14.807 3.356 1.00 71.52 101 PHE A C 1
ATOM 770 O O . PHE A 1 101 ? 16.985 -15.151 3.190 1.00 76.87 101 PHE A O 1
ATOM 778 N N . GLY A 1 102 ? 15.055 -14.347 2.363 1.00 69.96 102 GLY A N 1
ATOM 779 C CA . GLY A 1 102 ? 15.602 -14.142 1.036 1.00 69.20 102 GLY A CA 1
ATOM 780 C C . GLY A 1 102 ? 16.056 -15.397 0.324 1.00 71.70 102 GLY A C 1
ATOM 781 O O . GLY A 1 102 ? 17.048 -15.357 -0.411 1.00 74.86 102 GLY A O 1
ATOM 782 N N . TYR A 1 103 ? 15.367 -16.516 0.532 1.00 80.36 103 TYR A N 1
ATOM 783 C CA . TYR A 1 103 ? 15.657 -17.712 -0.241 1.00 87.04 103 TYR A CA 1
ATOM 784 C C . TYR A 1 103 ? 15.265 -17.486 -1.695 1.00 77.82 103 TYR A C 1
ATOM 785 O O . TYR A 1 103 ? 14.510 -16.566 -2.023 1.00 88.28 103 TYR A O 1
ATOM 794 N N . GLU A 1 104 ? 15.766 -18.346 -2.573 1.00 79.48 104 GLU A N 1
ATOM 795 C CA . GLU A 1 104 ? 15.291 -18.379 -3.951 1.00 85.05 104 GLU A CA 1
ATOM 796 C C . GLU A 1 104 ? 14.275 -19.505 -4.055 1.00 74.24 104 GLU A C 1
ATOM 797 O O . GLU A 1 104 ? 14.615 -20.682 -3.898 1.00 69.03 104 GLU A O 1
ATOM 803 N N . MET A 1 105 ? 13.023 -19.131 -4.274 1.00 69.91 105 MET A N 1
ATOM 804 C CA . MET A 1 105 ? 11.957 -20.105 -4.419 1.00 67.08 105 MET A CA 1
ATOM 805 C C . MET A 1 105 ? 12.061 -20.757 -5.790 1.00 64.79 105 MET A C 1
ATOM 806 O O . MET A 1 105 ? 12.239 -20.069 -6.800 1.00 67.90 105 MET A O 1
ATOM 811 N N . ASP A 1 106 ? 11.970 -22.085 -5.830 1.00 58.06 106 ASP A N 1
ATOM 812 C CA . ASP A 1 106 ? 11.995 -22.812 -7.100 1.00 56.23 106 ASP A CA 1
ATOM 813 C C . ASP A 1 106 ? 10.699 -22.498 -7.843 1.00 54.54 106 ASP A C 1
ATOM 814 O O . ASP A 1 106 ? 9.756 -23.292 -7.887 1.00 50.27 106 ASP A O 1
ATOM 819 N N . LEU A 1 107 ? 10.654 -21.296 -8.426 1.00 59.53 107 LEU A N 1
ATOM 820 C CA . LEU A 1 107 ? 9.456 -20.836 -9.120 1.00 63.73 107 LEU A CA 1
ATOM 821 C C . LEU A 1 107 ? 9.252 -21.518 -10.465 1.00 68.91 107 LEU A C 1
ATOM 822 O O . LEU A 1 107 ? 8.132 -21.510 -10.982 1.00 67.54 107 LEU A O 1
ATOM 827 N N . GLU A 1 108 ? 10.297 -22.106 -11.046 1.00 71.33 108 GLU A N 1
ATOM 828 C CA . GLU A 1 108 ? 10.105 -22.846 -12.289 1.00 71.42 108 GLU A CA 1
ATOM 829 C C . GLU A 1 108 ? 9.384 -24.160 -12.030 1.00 64.90 108 GLU A C 1
ATOM 830 O O . GLU A 1 108 ? 8.521 -24.567 -12.818 1.00 63.53 108 GLU A O 1
ATOM 836 N N . LYS A 1 109 ? 9.712 -24.831 -10.923 1.00 53.53 109 LYS A N 1
ATOM 837 C CA . LYS A 1 109 ? 8.931 -25.995 -10.523 1.00 55.83 109 LYS A CA 1
ATOM 838 C C . LYS A 1 109 ? 7.488 -25.602 -10.252 1.00 51.94 109 LYS A C 1
ATOM 839 O O . LYS A 1 109 ? 6.558 -26.318 -10.636 1.00 61.17 109 LYS A O 1
ATOM 845 N N . LEU A 1 110 ? 7.286 -24.453 -9.606 1.00 54.47 110 LEU A N 1
ATOM 846 C CA . LEU A 1 110 ? 5.934 -23.994 -9.318 1.00 51.11 110 LEU A CA 1
ATOM 847 C C . LEU A 1 110 ? 5.161 -23.733 -10.602 1.00 46.34 110 LEU A C 1
ATOM 848 O O . LEU A 1 110 ? 3.985 -24.102 -10.721 1.00 48.71 110 LEU A O 1
ATOM 853 N N . TYR A 1 111 ? 5.818 -23.101 -11.577 1.00 49.31 111 TYR A N 1
ATOM 854 C CA . TYR A 1 111 ? 5.206 -22.871 -12.881 1.00 46.26 111 TYR A CA 1
ATOM 855 C C . TYR A 1 111 ? 4.846 -24.186 -13.557 1.00 49.47 111 TYR A C 1
ATOM 856 O O . TYR A 1 111 ? 3.754 -24.324 -14.120 1.00 59.65 111 TYR A O 1
ATOM 865 N N . ALA A 1 112 ? 5.742 -25.173 -13.489 1.00 37.51 112 ALA A N 1
ATOM 866 C CA . ALA A 1 112 ? 5.454 -26.478 -14.077 1.00 44.84 112 ALA A CA 1
ATOM 867 C C . ALA A 1 112 ? 4.247 -27.138 -13.415 1.00 55.64 112 ALA A C 1
ATOM 868 O O . ALA A 1 112 ? 3.411 -27.743 -14.097 1.00 55.46 112 ALA A O 1
ATOM 870 N N . ARG A 1 113 ? 4.136 -27.028 -12.087 1.00 54.75 113 ARG A N 1
ATOM 871 C CA . ARG A 1 113 ? 3.006 -27.639 -11.384 1.00 52.19 113 ARG A CA 1
ATOM 872 C C . ARG A 1 113 ? 1.695 -26.941 -11.732 1.00 41.75 113 ARG A C 1
ATOM 873 O O . ARG A 1 113 ? 0.664 -27.597 -11.947 1.00 55.96 113 ARG A O 1
ATOM 881 N N . MET A 1 114 ? 1.713 -25.609 -11.785 1.00 44.74 114 MET A N 1
ATOM 882 C CA . MET A 1 114 ? 0.532 -24.875 -12.225 1.00 49.33 114 MET A CA 1
ATOM 883 C C . MET A 1 114 ? 0.133 -25.277 -13.644 1.00 51.34 114 MET A C 1
ATOM 884 O O . MET A 1 114 ? -1.059 -25.439 -13.948 1.00 58.81 114 MET A O 1
ATOM 889 N N . GLN A 1 115 ? 1.118 -25.469 -14.523 1.00 50.48 115 GLN A N 1
ATOM 890 C CA . GLN A 1 115 ? 0.796 -25.851 -15.894 1.00 56.96 115 GLN A CA 1
ATOM 891 C C . GLN A 1 115 ? 0.241 -27.263 -15.964 1.00 57.74 115 GLN A C 1
ATOM 892 O O . GLN A 1 115 ? -0.609 -27.545 -16.811 1.00 50.08 115 GLN A O 1
ATOM 898 N N . GLU A 1 116 ? 0.688 -28.153 -15.074 1.00 55.68 116 GLU A N 1
ATOM 899 C CA . GLU A 1 116 ? 0.098 -29.487 -15.021 1.00 52.10 116 GLU A CA 1
ATOM 900 C C . GLU A 1 116 ? -1.352 -29.419 -14.562 1.00 58.70 116 GLU A C 1
ATOM 901 O O . GLU A 1 116 ? -2.200 -30.189 -15.034 1.00 57.96 116 GLU A O 1
ATOM 907 N N . MET A 1 117 ? -1.650 -28.516 -13.626 1.00 57.01 117 MET A N 1
ATOM 908 C CA . MET A 1 117 ? -3.048 -28.229 -13.309 1.00 58.33 117 MET A CA 1
ATOM 909 C C . MET A 1 117 ? -3.824 -27.840 -14.561 1.00 61.47 117 MET A C 1
ATOM 910 O O . MET A 1 117 ? -4.908 -28.373 -14.832 1.00 51.73 117 MET A O 1
ATOM 915 N N . GLU A 1 118 ? -3.294 -26.872 -15.313 1.00 60.49 118 GLU A N 1
ATOM 916 C CA . GLU A 1 118 ? -3.947 -26.432 -16.544 1.00 60.04 118 GLU A CA 1
ATOM 917 C C . GLU A 1 118 ? -4.196 -27.606 -17.487 1.00 56.46 118 GLU A C 1
ATOM 918 O O . GLU A 1 118 ? -5.292 -27.759 -18.043 1.00 53.58 118 GLU A O 1
ATOM 924 N N . ARG A 1 119 ? -3.184 -28.457 -17.663 1.00 55.44 119 ARG A N 1
ATOM 925 C CA . ARG A 1 119 ? -3.278 -29.570 -18.602 1.00 47.46 119 ARG A CA 1
ATOM 926 C C . ARG A 1 119 ? -4.334 -30.577 -18.171 1.00 54.33 119 ARG A C 1
ATOM 927 O O . ARG A 1 119 ? -5.156 -31.019 -18.983 1.00 56.86 119 ARG A O 1
ATOM 935 N N . PHE A 1 120 ? -4.319 -30.968 -16.896 1.00 60.02 120 PHE A N 1
ATOM 936 C CA . PHE A 1 120 ? -5.284 -31.961 -16.437 1.00 59.84 120 PHE A CA 1
ATOM 937 C C . PHE A 1 120 ? -6.696 -31.398 -16.409 1.00 61.01 120 PHE A C 1
ATOM 938 O O . PHE A 1 120 ? -7.661 -32.144 -16.618 1.00 59.56 120 PHE A O 1
ATOM 946 N N . SER A 1 121 ? -6.843 -30.092 -16.175 1.00 56.74 121 SER A N 1
ATOM 947 C CA . SER A 1 121 ? -8.158 -29.478 -16.309 1.00 59.38 121 SER A CA 1
ATOM 948 C C . SER A 1 121 ? -8.623 -29.503 -17.757 1.00 63.69 121 SER A C 1
ATOM 949 O O . SER A 1 121 ? -9.808 -29.725 -18.031 1.00 71.20 121 SER A O 1
ATOM 952 N N . TYR A 1 122 ? -7.701 -29.292 -18.698 1.00 64.46 122 TYR A N 1
ATOM 953 C CA . TYR A 1 122 ? -8.068 -29.342 -20.110 1.00 59.30 122 TYR A CA 1
ATOM 954 C C . TYR A 1 122 ? -8.511 -30.743 -20.516 1.00 57.75 122 TYR A C 1
ATOM 955 O O . TYR A 1 122 ? -9.452 -30.900 -21.302 1.00 54.11 122 TYR A O 1
ATOM 964 N N . LEU A 1 123 ? -7.862 -31.773 -19.976 1.00 57.64 123 LEU A N 1
ATOM 965 C CA . LEU A 1 123 ? -8.196 -33.151 -20.309 1.00 52.92 123 LEU A CA 1
ATOM 966 C C . LEU A 1 123 ? -9.389 -33.684 -19.527 1.00 57.67 123 LEU A C 1
ATOM 967 O O . LEU A 1 123 ? -9.815 -34.815 -19.786 1.00 62.60 123 LEU A O 1
ATOM 972 N N . THR A 1 124 ? -9.913 -32.917 -18.567 1.00 66.40 124 THR A N 1
ATOM 973 C CA . THR A 1 124 ? -11.007 -33.362 -17.701 1.00 71.84 124 THR A CA 1
ATOM 974 C C . THR A 1 124 ? -10.607 -34.642 -16.969 1.00 63.41 124 THR A C 1
ATOM 975 O O . THR A 1 124 ? -11.351 -35.622 -16.914 1.00 65.32 124 THR A O 1
ATOM 979 N N . ASP A 1 125 ? -9.404 -34.620 -16.408 1.00 59.21 125 ASP A N 1
ATOM 980 C CA . ASP A 1 125 ? -8.859 -35.720 -15.619 1.00 63.16 125 ASP A CA 1
ATOM 981 C C . ASP A 1 125 ? -8.934 -35.272 -14.165 1.00 61.27 125 ASP A C 1
ATOM 982 O O . ASP A 1 125 ? -8.045 -34.571 -13.674 1.00 66.24 125 ASP A O 1
ATOM 987 N N . LEU A 1 126 ? -9.999 -35.686 -13.477 1.00 62.96 126 LEU A N 1
ATOM 988 C CA . LEU A 1 126 ? -10.303 -35.097 -12.178 1.00 63.69 126 LEU A CA 1
ATOM 989 C C . LEU A 1 126 ? -9.300 -35.531 -11.119 1.00 55.85 126 LEU A C 1
ATOM 990 O O . LEU A 1 126 ? -8.819 -34.699 -10.343 1.00 56.77 126 LEU A O 1
ATOM 995 N N . GLU A 1 127 ? -8.958 -36.820 -11.081 1.00 51.98 127 GLU A N 1
ATOM 996 C CA . GLU A 1 127 ? -8.010 -37.309 -10.085 1.00 61.46 127 GLU A CA 1
ATOM 997 C C . GLU A 1 127 ? -6.644 -36.661 -10.267 1.00 65.60 127 GLU A C 1
ATOM 998 O O . GLU A 1 127 ? -6.017 -36.210 -9.298 1.00 70.23 127 GLU A O 1
ATOM 1004 N N . ASN A 1 128 ? -6.170 -36.596 -11.512 1.00 61.48 128 ASN A N 1
ATOM 1005 C CA . ASN A 1 128 ? -4.874 -35.983 -11.767 1.00 53.46 128 ASN A CA 1
ATOM 1006 C C . ASN A 1 128 ? -4.915 -34.481 -11.533 1.00 52.52 128 ASN A C 1
ATOM 1007 O O . ASN A 1 128 ? -3.913 -33.898 -11.110 1.00 57.52 128 ASN A O 1
ATOM 1012 N N . TYR A 1 129 ? -6.061 -33.840 -11.780 1.00 49.99 129 TYR A N 1
ATOM 1013 C CA . TYR A 1 129 ? -6.176 -32.420 -11.467 1.00 50.70 129 TYR A CA 1
ATOM 1014 C C . TYR A 1 129 ? -6.100 -32.184 -9.962 1.00 48.86 129 TYR A C 1
ATOM 1015 O O . TYR A 1 129 ? -5.432 -31.248 -9.506 1.00 63.52 129 TYR A O 1
ATOM 1024 N N . PHE A 1 130 ? -6.789 -33.016 -9.178 1.00 49.99 130 PHE A N 1
ATOM 1025 C CA . PHE A 1 130 ? -6.698 -32.927 -7.723 1.00 50.39 130 PHE A CA 1
ATOM 1026 C C . PHE A 1 130 ? -5.255 -33.098 -7.258 1.00 53.57 130 PHE A C 1
ATOM 1027 O O . PHE A 1 130 ? -4.742 -32.301 -6.459 1.00 59.14 130 PHE A O 1
ATOM 1035 N N . ASP A 1 131 ? -4.578 -34.129 -7.773 1.00 46.49 131 ASP A N 1
ATOM 1036 C CA . ASP A 1 131 ? -3.186 -34.360 -7.400 1.00 48.02 131 ASP A CA 1
ATOM 1037 C C . ASP A 1 131 ? -2.298 -33.188 -7.797 1.00 55.08 131 ASP A C 1
ATOM 1038 O O . ASP A 1 131 ? -1.395 -32.807 -7.047 1.00 63.31 131 ASP A O 1
ATOM 1043 N N . ALA A 1 132 ? -2.542 -32.596 -8.970 1.00 50.21 132 ALA A N 1
ATOM 1044 C CA . ALA A 1 132 ? -1.703 -31.498 -9.438 1.00 43.97 132 ALA A CA 1
ATOM 1045 C C . ALA A 1 132 ? -1.915 -30.243 -8.602 1.00 42.98 132 ALA A C 1
ATOM 1046 O O . ALA A 1 132 ? -0.959 -29.515 -8.306 1.00 47.67 132 ALA A O 1
ATOM 1048 N N . HIS A 1 133 ? -3.165 -29.967 -8.230 1.00 44.55 133 HIS A N 1
ATOM 1049 C CA . HIS A 1 133 ? -3.465 -28.888 -7.294 1.00 52.96 133 HIS A CA 1
ATOM 1050 C C . HIS A 1 133 ? -2.731 -29.100 -5.974 1.00 49.54 133 HIS A C 1
ATOM 1051 O O . HIS A 1 133 ? -2.111 -28.174 -5.420 1.00 42.09 133 HIS A O 1
ATOM 1058 N N . HIS A 1 134 ? -2.769 -30.335 -5.469 1.00 41.36 134 HIS A N 1
ATOM 1059 C CA . HIS A 1 134 ? -2.082 -30.646 -4.222 1.00 51.25 134 HIS A CA 1
ATOM 1060 C C . HIS A 1 134 ? -0.577 -30.453 -4.356 1.00 55.79 134 HIS A C 1
ATOM 1061 O O . HIS A 1 134 ? 0.072 -29.941 -3.439 1.00 48.78 134 HIS A O 1
ATOM 1068 N N . ARG A 1 135 ? -0.008 -30.831 -5.504 1.00 47.68 135 ARG A N 1
ATOM 1069 C CA . ARG A 1 135 ? 1.434 -30.692 -5.699 1.00 54.69 135 ARG A CA 1
ATOM 1070 C C . ARG A 1 135 ? 1.849 -29.233 -5.858 1.00 56.45 135 ARG A C 1
ATOM 1071 O O . ARG A 1 135 ? 2.948 -28.854 -5.435 1.00 54.79 135 ARG A O 1
ATOM 1079 N N . PHE A 1 136 ? 0.993 -28.404 -6.460 1.00 45.08 136 PHE A N 1
ATOM 1080 C CA . PHE A 1 136 ? 1.241 -26.965 -6.483 1.00 45.75 136 PHE A CA 1
ATOM 1081 C C . PHE A 1 136 ? 1.306 -26.404 -5.067 1.00 48.20 136 PHE A C 1
ATOM 1082 O O . PHE A 1 136 ? 2.233 -25.651 -4.711 1.00 48.71 136 PHE A O 1
ATOM 1090 N N . ILE A 1 137 ? 0.326 -26.773 -4.237 1.00 50.80 137 ILE A N 1
ATOM 1091 C CA . ILE A 1 137 ? 0.342 -26.322 -2.846 1.00 50.67 137 ILE A CA 1
ATOM 1092 C C . ILE A 1 137 ? 1.589 -26.833 -2.129 1.00 48.25 137 ILE A C 1
ATOM 1093 O O . ILE A 1 137 ? 2.212 -26.111 -1.338 1.00 50.28 137 ILE A O 1
ATOM 1098 N N . LEU A 1 138 ? 1.986 -28.076 -2.413 1.00 47.32 138 LEU A N 1
ATOM 1099 C CA . LEU A 1 138 ? 3.156 -28.654 -1.758 1.00 46.44 138 LEU A CA 1
ATOM 1100 C C . LEU A 1 138 ? 4.434 -27.938 -2.167 1.00 49.21 138 LEU A C 1
ATOM 1101 O O . LEU A 1 138 ? 5.357 -27.805 -1.360 1.00 44.73 138 LEU A O 1
ATOM 1106 N N . CYS A 1 139 ? 4.513 -27.489 -3.418 1.00 41.57 139 CYS A N 1
ATOM 1107 C CA . CYS A 1 139 ? 5.663 -26.708 -3.862 1.00 39.45 139 CYS A CA 1
ATOM 1108 C C . CYS A 1 139 ? 5.734 -25.380 -3.112 1.00 41.54 139 CYS A C 1
ATOM 1109 O O . CYS A 1 139 ? 6.808 -24.956 -2.640 1.00 50.19 139 CYS A O 1
ATOM 1112 N N . LEU A 1 140 ? 4.587 -24.708 -2.997 1.00 42.00 140 LEU A N 1
ATOM 1113 C CA . LEU A 1 140 ? 4.523 -23.505 -2.172 1.00 51.32 140 LEU A CA 1
ATOM 1114 C C . LEU A 1 140 ? 5.031 -23.775 -0.757 1.00 57.88 140 LEU A C 1
ATOM 1115 O O . LEU A 1 140 ? 5.818 -22.993 -0.210 1.00 54.91 140 LEU A O 1
ATOM 1120 N N . ILE A 1 141 ? 4.620 -24.899 -0.165 1.00 56.69 141 ILE A N 1
ATOM 1121 C CA . ILE A 1 141 ? 5.019 -25.198 1.211 1.00 48.87 141 ILE A CA 1
ATOM 1122 C C . ILE A 1 141 ? 6.503 -25.532 1.283 1.00 55.20 141 ILE A C 1
ATOM 1123 O O . ILE A 1 141 ? 7.189 -25.174 2.248 1.00 56.18 141 ILE A O 1
ATOM 1128 N N . SER A 1 142 ? 7.018 -26.233 0.273 1.00 49.08 142 SER A N 1
ATOM 1129 C CA . SER A 1 142 ? 8.435 -26.555 0.226 1.00 50.17 142 SER A CA 1
ATOM 1130 C C . SER A 1 142 ? 9.288 -25.306 0.131 1.00 46.69 142 SER A C 1
ATOM 1131 O O . SER A 1 142 ? 10.482 -25.355 0.449 1.00 46.17 142 SER A O 1
ATOM 1134 N N . PHE A 1 143 ? 8.710 -24.186 -0.310 1.00 49.48 143 PHE A N 1
ATOM 1135 C CA . PHE A 1 143 ? 9.456 -22.931 -0.231 1.00 45.05 143 PHE A CA 1
ATOM 1136 C C . PHE A 1 143 ? 9.920 -22.618 1.195 1.00 56.69 143 PHE A C 1
ATOM 1137 O O . PHE A 1 143 ? 10.836 -21.808 1.374 1.00 53.17 143 PHE A O 1
ATOM 1145 N N . ALA A 1 144 ? 9.330 -23.252 2.210 1.00 58.93 144 ALA A N 1
ATOM 1146 C CA . ALA A 1 144 ? 9.766 -23.051 3.587 1.00 63.30 144 ALA A CA 1
ATOM 1147 C C . ALA A 1 144 ? 11.066 -23.766 3.912 1.00 64.79 144 ALA A C 1
ATOM 1148 O O . ALA A 1 144 ? 11.645 -23.504 4.971 1.00 66.33 144 ALA A O 1
ATOM 1150 N N . GLU A 1 145 ? 11.528 -24.655 3.036 1.00 70.23 145 GLU A N 1
ATOM 1151 C CA . GLU A 1 145 ? 12.726 -25.452 3.274 1.00 64.79 145 GLU A CA 1
ATOM 1152 C C . GLU A 1 145 ? 12.567 -26.261 4.562 1.00 64.01 145 GLU A C 1
ATOM 1153 O O . GLU A 1 145 ? 13.443 -26.279 5.430 1.00 66.20 145 GLU A O 1
ATOM 1159 N N . ASN A 1 146 ? 11.423 -26.936 4.674 1.00 59.73 146 ASN A N 1
ATOM 1160 C CA . ASN A 1 146 ? 11.066 -27.729 5.850 1.00 46.73 146 ASN A CA 1
ATOM 1161 C C . ASN A 1 146 ? 10.379 -29.003 5.393 1.00 45.80 146 ASN A C 1
ATOM 1162 O O . ASN A 1 146 ? 9.149 -29.042 5.234 1.00 57.32 146 ASN A O 1
ATOM 1167 N N . PRO A 1 147 ? 11.137 -30.081 5.175 1.00 46.79 147 PRO A N 1
ATOM 1168 C CA . PRO A 1 147 ? 10.535 -31.329 4.674 1.00 54.33 147 PRO A CA 1
ATOM 1169 C C . PRO A 1 147 ? 9.487 -31.943 5.593 1.00 56.75 147 PRO A C 1
ATOM 1170 O O . PRO A 1 147 ? 8.564 -32.612 5.101 1.00 60.17 147 PRO A O 1
ATOM 1174 N N . TYR A 1 148 ? 9.601 -31.739 6.911 1.00 54.35 148 TYR A N 1
ATOM 1175 C CA . TYR A 1 148 ? 8.588 -32.247 7.834 1.00 50.52 148 TYR A CA 1
ATOM 1176 C C . TYR A 1 148 ? 7.206 -31.722 7.480 1.00 48.79 148 TYR A C 1
ATOM 1177 O O . TYR A 1 148 ? 6.222 -32.474 7.485 1.00 60.75 148 TYR A O 1
ATOM 1186 N N . GLN A 1 149 ? 7.111 -30.425 7.184 1.00 50.21 149 GLN A N 1
ATOM 1187 C CA . GLN A 1 149 ? 5.824 -29.841 6.832 1.00 47.02 149 GLN A CA 1
ATOM 1188 C C . GLN A 1 149 ? 5.299 -30.424 5.535 1.00 48.08 149 GLN A C 1
ATOM 1189 O O . GLN A 1 149 ? 4.092 -30.657 5.397 1.00 50.86 149 GLN A O 1
ATOM 1195 N N . VAL A 1 150 ? 6.193 -30.671 4.577 1.00 47.31 150 VAL A N 1
ATOM 1196 C CA . VAL A 1 150 ? 5.772 -31.294 3.328 1.00 47.00 150 VAL A CA 1
ATOM 1197 C C . VAL A 1 150 ? 5.160 -32.657 3.605 1.00 47.67 150 VAL A C 1
ATOM 1198 O O . VAL A 1 150 ? 4.096 -32.990 3.075 1.00 49.21 150 VAL A O 1
ATOM 1202 N N . ARG A 1 151 ? 5.799 -33.454 4.468 1.00 47.23 151 ARG A N 1
ATOM 1203 C CA . ARG A 1 151 ? 5.259 -34.777 4.778 1.00 52.43 151 ARG A CA 1
ATOM 1204 C C . ARG A 1 151 ? 3.923 -34.684 5.507 1.00 55.34 151 ARG A C 1
ATOM 1205 O O . ARG A 1 151 ? 2.998 -35.464 5.235 1.00 58.68 151 ARG A O 1
ATOM 1213 N N . ILE A 1 152 ? 3.800 -33.732 6.431 1.00 50.79 152 ILE A N 1
ATOM 1214 C CA . ILE A 1 152 ? 2.538 -33.545 7.142 1.00 51.28 152 ILE A CA 1
ATOM 1215 C C . ILE A 1 152 ? 1.414 -33.231 6.160 1.00 48.68 152 ILE A C 1
ATOM 1216 O O . ILE A 1 152 ? 0.350 -33.870 6.168 1.00 55.05 152 ILE A O 1
ATOM 1221 N N . VAL A 1 153 ? 1.650 -32.269 5.271 1.00 52.50 153 VAL A N 1
ATOM 1222 C CA . VAL A 1 153 ? 0.607 -31.885 4.326 1.00 49.43 153 VAL A CA 1
ATOM 1223 C C . VAL A 1 153 ? 0.359 -32.992 3.311 1.00 42.03 153 VAL A C 1
ATOM 1224 O O . VAL A 1 153 ? -0.759 -33.134 2.803 1.00 50.91 153 VAL A O 1
ATOM 1228 N N . LYS A 1 154 ? 1.368 -33.821 3.027 1.00 48.61 154 LYS A N 1
ATOM 1229 C CA . LYS A 1 154 ? 1.137 -34.996 2.191 1.00 51.00 154 LYS A CA 1
ATOM 1230 C C . LYS A 1 154 ? 0.158 -35.954 2.860 1.00 57.58 154 LYS A C 1
ATOM 1231 O O . LYS A 1 154 ? -0.740 -36.496 2.203 1.00 54.64 154 LYS A O 1
ATOM 1237 N N . GLN A 1 155 ? 0.312 -36.171 4.172 1.00 49.09 155 GLN A N 1
ATOM 1238 C CA . GLN A 1 155 ? -0.655 -37.003 4.893 1.00 52.53 155 GLN A CA 1
ATOM 1239 C C . GLN A 1 155 ? -2.046 -36.385 4.865 1.00 47.95 155 GLN A C 1
ATOM 1240 O O . GLN A 1 155 ? -3.051 -37.093 4.697 1.00 46.76 155 GLN A O 1
ATOM 1246 N N . ILE A 1 156 ? -2.122 -35.064 5.022 1.00 48.08 156 ILE A N 1
ATOM 1247 C CA . ILE A 1 156 ? -3.414 -34.384 4.946 1.00 39.45 156 ILE A CA 1
ATOM 1248 C C . ILE A 1 156 ? -4.064 -34.616 3.589 1.00 48.44 156 ILE A C 1
ATOM 1249 O O . ILE A 1 156 ? -5.252 -34.950 3.496 1.00 52.66 156 ILE A O 1
ATOM 1254 N N . PHE A 1 157 ? -3.287 -34.454 2.516 1.00 42.00 157 PHE A N 1
ATOM 1255 C CA . PHE A 1 157 ? -3.823 -34.639 1.172 1.00 53.29 157 PHE A CA 1
ATOM 1256 C C . PHE A 1 157 ? -4.257 -36.081 0.939 1.00 56.91 157 PHE A C 1
ATOM 1257 O O . PHE A 1 157 ? -5.268 -36.326 0.277 1.00 50.69 157 PHE A O 1
ATOM 1265 N N . PHE A 1 158 ? -3.494 -37.046 1.456 1.00 50.59 158 PHE A N 1
ATOM 1266 C CA . PHE A 1 158 ? -3.898 -38.448 1.365 1.00 51.70 158 PHE A CA 1
ATOM 1267 C C . PHE A 1 158 ? -5.264 -38.655 2.008 1.00 56.53 158 PHE A C 1
ATOM 1268 O O . PHE A 1 158 ? -6.169 -39.258 1.410 1.00 60.72 158 PHE A O 1
ATOM 1276 N N . GLN A 1 159 ? -5.431 -38.148 3.231 1.00 50.95 159 GLN A N 1
ATOM 1277 C CA . GLN A 1 159 ? -6.708 -38.305 3.918 1.00 54.08 159 GLN A CA 1
ATOM 1278 C C . GLN A 1 159 ? -7.830 -37.627 3.143 1.00 56.09 159 GLN A C 1
ATOM 1279 O O . GLN A 1 159 ? -8.949 -38.151 3.059 1.00 55.57 159 GLN A O 1
ATOM 1285 N N . MET A 1 160 ? -7.544 -36.463 2.561 1.00 51.92 160 MET A N 1
ATOM 1286 C CA . MET A 1 160 ? -8.535 -35.761 1.752 1.00 58.38 160 MET A CA 1
ATOM 1287 C C . MET A 1 160 ? -8.943 -36.594 0.541 1.00 61.40 160 MET A C 1
ATOM 1288 O O . MET A 1 160 ? -10.134 -36.760 0.254 1.00 61.36 160 MET A O 1
ATOM 1293 N N . VAL A 1 161 ? -7.958 -37.101 -0.198 1.00 59.74 161 VAL A N 1
ATOM 1294 C CA . VAL A 1 161 ? -8.236 -37.883 -1.398 1.00 57.32 161 VAL A CA 1
ATOM 1295 C C . VAL A 1 161 ? -9.083 -39.103 -1.062 1.00 59.19 161 VAL A C 1
ATOM 1296 O O . VAL A 1 161 ? -10.033 -39.432 -1.784 1.00 59.70 161 VAL A O 1
ATOM 1300 N N . HIS A 1 162 ? -8.773 -39.782 0.045 1.00 60.77 162 HIS A N 1
ATOM 1301 C CA . HIS A 1 162 ? -9.421 -41.062 0.311 1.00 56.23 162 HIS A CA 1
ATOM 1302 C C . HIS A 1 162 ? -10.677 -40.964 1.168 1.00 57.43 162 HIS A C 1
ATOM 1303 O O . HIS A 1 162 ? -11.463 -41.919 1.189 1.00 58.09 162 HIS A O 1
ATOM 1310 N N . PHE A 1 163 ? -10.902 -39.849 1.868 1.00 56.39 163 PHE A N 1
ATOM 1311 C CA . PHE A 1 163 ? -12.027 -39.763 2.793 1.00 56.61 163 PHE A CA 1
ATOM 1312 C C . PHE A 1 163 ? -12.851 -38.486 2.659 1.00 57.31 163 PHE A C 1
ATOM 1313 O O . PHE A 1 163 ? -13.666 -38.204 3.543 1.00 61.15 163 PHE A O 1
ATOM 1321 N N . SER A 1 164 ? -12.685 -37.717 1.585 1.00 60.99 164 SER A N 1
ATOM 1322 C CA . SER A 1 164 ? -13.481 -36.517 1.374 1.00 62.12 164 SER A CA 1
ATOM 1323 C C . SER A 1 164 ? -14.126 -36.549 -0.003 1.00 63.28 164 SER A C 1
ATOM 1324 O O . SER A 1 164 ? -13.700 -37.281 -0.899 1.00 63.77 164 SER A O 1
ATOM 1327 N N . ASP A 1 165 ? -15.170 -35.735 -0.154 1.00 66.45 165 ASP A N 1
ATOM 1328 C CA . ASP A 1 165 ? -15.781 -35.459 -1.444 1.00 69.57 165 ASP A CA 1
ATOM 1329 C C . ASP A 1 165 ? -15.289 -34.142 -2.029 1.00 73.34 165 ASP A C 1
ATOM 1330 O O . ASP A 1 165 ? -15.918 -33.602 -2.945 1.00 73.83 165 ASP A O 1
ATOM 1335 N N . GLY A 1 166 ? -14.180 -33.611 -1.508 1.00 73.04 166 GLY A N 1
ATOM 1336 C CA . GLY A 1 166 ? -13.668 -32.329 -1.958 1.00 65.06 166 GLY A CA 1
ATOM 1337 C C . GLY A 1 166 ? -13.298 -32.290 -3.424 1.00 66.59 166 GLY A C 1
ATOM 1338 O O . GLY A 1 166 ? -13.240 -31.205 -4.009 1.00 75.19 166 GLY A O 1
ATOM 1339 N N . ILE A 1 167 ? -13.050 -33.450 -4.034 1.00 65.25 167 ILE A N 1
ATOM 1340 C CA . ILE A 1 167 ? -12.730 -33.476 -5.456 1.00 67.57 167 ILE A CA 1
ATOM 1341 C C . ILE A 1 167 ? -13.959 -33.131 -6.291 1.00 69.56 167 ILE A C 1
ATOM 1342 O O . ILE A 1 167 ? -13.831 -32.586 -7.394 1.00 70.33 167 ILE A O 1
ATOM 1347 N N . ASN A 1 168 ? -15.164 -33.417 -5.779 1.00 65.27 168 ASN A N 1
ATOM 1348 C CA . ASN A 1 168 ? -16.385 -33.089 -6.510 1.00 64.32 168 ASN A CA 1
ATOM 1349 C C . ASN A 1 168 ? -16.484 -31.597 -6.786 1.00 62.79 168 ASN A C 1
ATOM 1350 O O . ASN A 1 168 ? -17.067 -31.184 -7.797 1.00 64.93 168 ASN A O 1
ATOM 1355 N N . MET A 1 169 ? -15.904 -30.784 -5.906 1.00 60.52 169 MET A N 1
ATOM 1356 C CA . MET A 1 169 ? -15.838 -29.344 -6.116 1.00 58.37 169 MET A CA 1
ATOM 1357 C C . MET A 1 169 ? -15.238 -29.002 -7.473 1.00 56.32 169 MET A C 1
ATOM 1358 O O . MET A 1 169 ? -15.692 -28.070 -8.148 1.00 61.66 169 MET A O 1
ATOM 1363 N N . PHE A 1 170 ? -14.226 -29.755 -7.895 1.00 47.08 170 PHE A N 1
ATOM 1364 C CA . PHE A 1 170 ? -13.540 -29.513 -9.154 1.00 56.69 170 PHE A CA 1
ATOM 1365 C C . PHE A 1 170 ? -14.213 -30.191 -10.341 1.00 64.91 170 PHE A C 1
ATOM 1366 O O . PHE A 1 170 ? -13.649 -30.192 -11.439 1.00 64.60 170 PHE A O 1
ATOM 1374 N N . LYS A 1 171 ? -15.399 -30.774 -10.148 1.00 68.06 171 LYS A N 1
ATOM 1375 C CA . LYS A 1 171 ? -16.213 -31.174 -11.287 1.00 60.16 171 LYS A CA 1
ATOM 1376 C C . LYS A 1 171 ? -16.715 -29.964 -12.058 1.00 57.39 171 LYS A C 1
ATOM 1377 O O . LYS A 1 171 ? -17.082 -30.094 -13.230 1.00 57.59 171 LYS A O 1
ATOM 1383 N N . SER A 1 172 ? -16.738 -28.796 -11.422 1.00 58.52 172 SER A N 1
ATOM 1384 C CA . SER A 1 172 ? -17.111 -27.558 -12.090 1.00 64.76 172 SER A CA 1
ATOM 1385 C C . SER A 1 172 ? -15.917 -27.028 -12.871 1.00 62.63 172 SER A C 1
ATOM 1386 O O . SER A 1 172 ? -14.862 -26.744 -12.290 1.00 64.02 172 SER A O 1
ATOM 1389 N N . VAL A 1 173 ? -16.083 -26.897 -14.187 1.00 62.22 173 VAL A N 1
ATOM 1390 C CA . VAL A 1 173 ? -15.020 -26.338 -15.016 1.00 58.66 173 VAL A CA 1
ATOM 1391 C C . VAL A 1 173 ? -14.695 -24.918 -14.573 1.00 60.92 173 VAL A C 1
ATOM 1392 O O . VAL A 1 173 ? -13.530 -24.500 -14.573 1.00 63.62 173 VAL A O 1
ATOM 1396 N N . GLU A 1 174 ? -15.715 -24.167 -14.153 1.00 61.49 174 GLU A N 1
ATOM 1397 C CA . GLU A 1 174 ? -15.485 -22.800 -13.699 1.00 70.98 174 GLU A CA 1
ATOM 1398 C C . GLU A 1 174 ? -14.596 -22.774 -12.464 1.00 67.41 174 GLU A C 1
ATOM 1399 O O . GLU A 1 174 ? -13.677 -21.953 -12.370 1.00 67.71 174 GLU A O 1
ATOM 1405 N N . ILE A 1 175 ? -14.855 -23.664 -11.506 1.00 58.15 175 ILE A N 1
ATOM 1406 C CA . ILE A 1 175 ? -14.038 -23.707 -10.296 1.00 59.74 175 ILE A CA 1
ATOM 1407 C C . ILE A 1 175 ? -12.606 -24.096 -10.636 1.00 55.26 175 ILE A C 1
ATOM 1408 O O . ILE A 1 175 ? -11.648 -23.520 -10.107 1.00 58.63 175 ILE A O 1
ATOM 1413 N N . ARG A 1 176 ? -12.438 -25.063 -11.541 1.00 62.97 176 ARG A N 1
ATOM 1414 C CA . ARG A 1 176 ? -11.097 -25.470 -11.950 1.00 59.00 176 ARG A CA 1
ATOM 1415 C C . ARG A 1 176 ? -10.345 -24.313 -12.595 1.00 54.73 176 ARG A C 1
ATOM 1416 O O . ARG A 1 176 ? -9.176 -24.064 -12.281 1.00 51.63 176 ARG A O 1
ATOM 1424 N N . GLU A 1 177 ? -11.009 -23.582 -13.491 1.00 56.06 177 GLU A N 1
ATOM 1425 C CA . GLU A 1 177 ? -10.345 -22.477 -14.172 1.00 52.07 177 GLU A CA 1
ATOM 1426 C C . GLU A 1 177 ? -10.039 -21.337 -13.210 1.00 55.70 177 GLU A C 1
ATOM 1427 O O . GLU A 1 177 ? -8.988 -20.693 -13.312 1.00 52.30 177 GLU A O 1
ATOM 1433 N N . TRP A 1 178 ? -10.934 -21.081 -12.255 1.00 62.55 178 TRP A N 1
ATOM 1434 C CA . TRP A 1 178 ? -10.660 -20.055 -11.258 1.00 50.61 178 TRP A CA 1
ATOM 1435 C C . TRP A 1 178 ? -9.456 -20.434 -10.405 1.00 55.29 178 TRP A C 1
ATOM 1436 O O . TRP A 1 178 ? -8.580 -19.600 -10.142 1.00 50.69 178 TRP A O 1
ATOM 1447 N N . THR A 1 179 ? -9.379 -21.701 -9.992 1.00 53.96 179 THR A N 1
ATOM 1448 C CA . THR A 1 179 ? -8.243 -22.152 -9.198 1.00 46.14 179 THR A CA 1
ATOM 1449 C C . THR A 1 179 ? -6.949 -22.077 -9.999 1.00 50.63 179 THR A C 1
ATOM 1450 O O . THR A 1 179 ? -5.903 -21.687 -9.463 1.00 56.31 179 THR A O 1
ATOM 1454 N N . ASN A 1 180 ? -7.003 -22.425 -11.288 1.00 49.07 180 ASN A N 1
ATOM 1455 C CA . ASN A 1 180 ? -5.811 -22.328 -12.126 1.00 49.29 180 ASN A CA 1
ATOM 1456 C C . ASN A 1 180 ? -5.355 -20.882 -12.272 1.00 51.47 180 ASN A C 1
ATOM 1457 O O . ASN A 1 180 ? -4.158 -20.586 -12.161 1.00 48.03 180 ASN A O 1
ATOM 1462 N N . LYS A 1 181 ? -6.298 -19.966 -12.513 1.00 45.74 181 LYS A N 1
ATOM 1463 C CA . LYS A 1 181 ? -5.944 -18.556 -12.630 1.00 49.45 181 LYS A CA 1
ATOM 1464 C C . LYS A 1 181 ? -5.351 -18.033 -11.330 1.00 60.11 181 LYS A C 1
ATOM 1465 O O . LYS A 1 181 ? -4.375 -17.275 -11.347 1.00 65.55 181 LYS A O 1
ATOM 1471 N N . LYS A 1 182 ? -5.917 -18.439 -10.191 1.00 53.35 182 LYS A N 1
ATOM 1472 C CA . LYS A 1 182 ? -5.374 -18.004 -8.909 1.00 52.97 182 LYS A CA 1
ATOM 1473 C C . LYS A 1 182 ? -3.966 -18.542 -8.699 1.00 47.84 182 LYS A C 1
ATOM 1474 O O . LYS A 1 182 ? -3.083 -17.821 -8.222 1.00 50.99 182 LYS A O 1
ATOM 1480 N N . SER A 1 183 ? -3.732 -19.803 -9.068 1.00 48.83 183 SER A N 1
ATOM 1481 C CA . SER A 1 183 ? -2.395 -20.374 -8.937 1.00 54.33 183 SER A CA 1
ATOM 1482 C C . SER A 1 183 ? -1.393 -19.630 -9.808 1.00 61.42 183 SER A C 1
ATOM 1483 O O . SER A 1 183 ? -0.273 -19.329 -9.371 1.00 63.45 183 SER A O 1
ATOM 1486 N N . ASN A 1 184 ? -1.783 -19.312 -11.043 1.00 47.82 184 ASN A N 1
ATOM 1487 C CA . ASN A 1 184 ? -0.887 -18.567 -11.915 1.00 52.64 184 ASN A CA 1
ATOM 1488 C C . ASN A 1 184 ? -0.626 -17.167 -11.376 1.00 56.95 184 ASN A C 1
ATOM 1489 O O . ASN A 1 184 ? 0.498 -16.661 -11.467 1.00 57.59 184 ASN A O 1
ATOM 1494 N N . GLN A 1 185 ? -1.653 -16.524 -10.815 1.00 57.19 185 GLN A N 1
ATOM 1495 C CA . GLN A 1 185 ? -1.458 -15.209 -10.216 1.00 60.59 185 GLN A CA 1
ATOM 1496 C C . GLN A 1 185 ? -0.502 -15.282 -9.036 1.00 57.88 185 GLN A C 1
ATOM 1497 O O . GLN A 1 185 ? 0.337 -14.395 -8.854 1.00 64.43 185 GLN A O 1
ATOM 1503 N N . ILE A 1 186 ? -0.617 -16.329 -8.220 1.00 45.84 186 ILE A N 1
ATOM 1504 C CA . ILE A 1 186 ? 0.315 -16.502 -7.110 1.00 54.53 186 ILE A CA 1
ATOM 1505 C C . ILE A 1 186 ? 1.735 -16.645 -7.641 1.00 59.37 186 ILE A C 1
ATOM 1506 O O . ILE A 1 186 ? 2.674 -16.011 -7.138 1.00 65.97 186 ILE A O 1
ATOM 1511 N N . TYR A 1 187 ? 1.909 -17.476 -8.673 1.00 54.12 187 TYR A N 1
ATOM 1512 C CA . TYR A 1 187 ? 3.226 -17.632 -9.283 1.00 59.76 187 TYR A CA 1
ATOM 1513 C C . TYR A 1 187 ? 3.773 -16.293 -9.760 1.00 60.43 187 TYR A C 1
ATOM 1514 O O . TYR A 1 187 ? 4.931 -15.951 -9.497 1.00 62.61 187 TYR A O 1
ATOM 1523 N N . GLU A 1 188 ? 2.950 -15.520 -10.469 1.00 62.18 188 GLU A N 1
ATOM 1524 C CA . GLU A 1 188 ? 3.431 -14.268 -11.044 1.00 68.09 188 GLU A CA 1
ATOM 1525 C C . GLU A 1 188 ? 3.768 -13.256 -9.959 1.00 58.92 188 GLU A C 1
ATOM 1526 O O . GLU A 1 188 ? 4.788 -12.562 -10.045 1.00 64.01 188 GLU A O 1
ATOM 1532 N N . LEU A 1 189 ? 2.932 -13.165 -8.925 1.00 58.61 189 LEU A N 1
ATOM 1533 C CA . LEU A 1 189 ? 3.220 -12.245 -7.835 1.00 52.79 189 LEU A CA 1
ATOM 1534 C C . LEU A 1 189 ? 4.509 -12.634 -7.129 1.00 53.32 189 LEU A C 1
ATOM 1535 O O . LEU A 1 189 ? 5.330 -11.768 -6.804 1.00 55.59 189 LEU A O 1
ATOM 1540 N N . LEU A 1 190 ? 4.731 -13.938 -6.928 1.00 46.53 190 LEU A N 1
ATOM 1541 C CA . LEU A 1 190 ? 5.987 -14.381 -6.334 1.00 48.59 190 LEU A CA 1
ATOM 1542 C C . LEU A 1 190 ? 7.166 -14.024 -7.229 1.00 56.62 190 LEU A C 1
ATOM 1543 O O . LEU A 1 190 ? 8.205 -13.559 -6.746 1.00 66.25 190 LEU A O 1
ATOM 1548 N N . ALA A 1 191 ? 7.014 -14.214 -8.542 1.00 55.39 191 ALA A N 1
ATOM 1549 C CA . ALA A 1 191 ? 8.092 -13.909 -9.476 1.00 57.85 191 ALA A CA 1
ATOM 1550 C C . ALA A 1 191 ? 8.371 -12.414 -9.555 1.00 59.86 191 ALA A C 1
ATOM 1551 O O . ALA A 1 191 ? 9.511 -12.013 -9.817 1.00 58.49 191 ALA A O 1
ATOM 1553 N N . GLU A 1 192 ? 7.351 -11.580 -9.358 1.00 64.05 192 GLU A N 1
ATOM 1554 C CA . GLU A 1 192 ? 7.523 -10.133 -9.360 1.00 63.16 192 GLU A CA 1
ATOM 1555 C C . GLU A 1 192 ? 7.932 -9.577 -8.003 1.00 65.95 192 GLU A C 1
ATOM 1556 O O . GLU A 1 192 ? 8.245 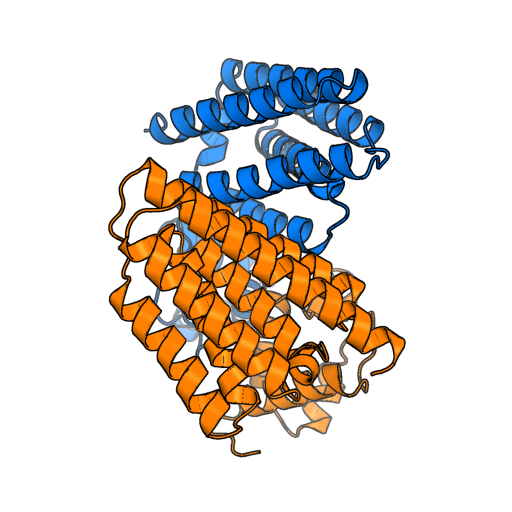-8.386 -7.907 1.00 71.80 192 GLU A O 1
ATOM 1562 N N . GLY A 1 193 ? 7.910 -10.388 -6.951 1.00 65.14 193 GLY A N 1
ATOM 1563 C CA . GLY A 1 193 ? 8.319 -9.922 -5.645 1.00 59.84 193 GLY A CA 1
ATOM 1564 C C . GLY A 1 193 ? 7.224 -9.281 -4.829 1.00 63.27 193 GLY A C 1
ATOM 1565 O O . GLY A 1 193 ? 7.516 -8.702 -3.775 1.00 65.32 193 GLY A O 1
ATOM 1566 N N . LYS A 1 194 ? 5.975 -9.341 -5.289 1.00 57.59 194 LYS A N 1
ATOM 1567 C CA . LYS A 1 194 ? 4.843 -8.790 -4.545 1.00 63.48 194 LYS A CA 1
ATOM 1568 C C . LYS A 1 194 ? 4.372 -9.843 -3.547 1.00 60.14 194 LYS A C 1
ATOM 1569 O O . LYS A 1 194 ? 3.427 -10.602 -3.778 1.00 58.71 194 LYS A O 1
ATOM 1575 N N . ILE A 1 195 ? 5.061 -9.883 -2.405 1.00 64.12 195 ILE A N 1
ATOM 1576 C CA . ILE A 1 195 ? 4.861 -10.970 -1.452 1.00 60.26 195 ILE A CA 1
ATOM 1577 C C . ILE A 1 195 ? 3.515 -10.835 -0.754 1.00 61.46 195 ILE A C 1
ATOM 1578 O O . ILE A 1 195 ? 2.768 -11.811 -0.621 1.00 62.51 195 ILE A O 1
ATOM 1583 N N . GLU A 1 196 ? 3.179 -9.623 -0.305 1.00 60.24 196 GLU A N 1
ATOM 1584 C CA . GLU A 1 196 ? 1.904 -9.429 0.377 1.00 61.13 196 GLU A CA 1
ATOM 1585 C C . GLU A 1 196 ? 0.733 -9.722 -0.552 1.00 59.50 196 GLU A C 1
ATOM 1586 O O . GLU A 1 196 ? -0.265 -10.322 -0.134 1.00 60.50 196 GLU A O 1
ATOM 1592 N N . LEU A 1 197 ? 0.844 -9.328 -1.822 1.00 56.51 197 LEU A N 1
ATOM 1593 C CA . LEU A 1 197 ? -0.209 -9.642 -2.779 1.00 54.56 197 LEU A CA 1
ATOM 1594 C C . LEU A 1 197 ? -0.323 -11.145 -2.989 1.00 58.16 197 LEU A C 1
ATOM 1595 O O . LEU A 1 197 ? -1.433 -11.687 -3.060 1.00 58.00 197 LEU A O 1
ATOM 1600 N N . ALA A 1 198 ? 0.812 -11.838 -3.072 1.00 50.18 198 ALA A N 1
ATOM 1601 C CA . ALA A 1 198 ? 0.766 -13.290 -3.190 1.00 47.67 198 ALA A CA 1
ATOM 1602 C C . ALA A 1 198 ? 0.090 -13.914 -1.977 1.00 52.75 198 ALA A C 1
ATOM 1603 O O . ALA A 1 198 ? -0.712 -14.844 -2.113 1.00 55.04 198 ALA A O 1
ATOM 1605 N N . ARG A 1 199 ? 0.385 -13.404 -0.781 1.00 53.70 199 ARG A N 1
ATOM 1606 C CA . ARG A 1 199 ? -0.212 -13.970 0.426 1.00 49.33 199 ARG A CA 1
ATOM 1607 C C . ARG A 1 199 ? -1.715 -13.709 0.486 1.00 50.42 199 ARG A C 1
ATOM 1608 O O . ARG A 1 199 ? -2.488 -14.590 0.885 1.00 49.82 199 ARG A O 1
ATOM 1616 N N . LYS A 1 200 ? -2.155 -12.517 0.071 1.00 55.29 200 LYS A N 1
ATOM 1617 C CA . LYS A 1 200 ? -3.590 -12.253 0.046 1.00 55.25 200 LYS A CA 1
ATOM 1618 C C . LYS A 1 200 ? -4.290 -13.060 -1.042 1.00 59.40 200 LYS A C 1
ATOM 1619 O O . LYS A 1 200 ? -5.440 -13.471 -0.860 1.00 65.94 200 LYS A O 1
ATOM 1625 N N . THR A 1 201 ? -3.604 -13.340 -2.152 1.00 46.66 201 THR A N 1
ATOM 1626 C CA . THR A 1 201 ? -4.182 -14.214 -3.167 1.00 49.96 201 THR A CA 1
ATOM 1627 C C . THR A 1 201 ? -4.303 -15.642 -2.654 1.00 52.08 201 THR A C 1
ATOM 1628 O O . THR A 1 201 ? -5.301 -16.321 -2.921 1.00 54.63 201 THR A O 1
ATOM 1632 N N . ILE A 1 202 ? -3.291 -16.117 -1.925 1.00 52.11 202 ILE A N 1
ATOM 1633 C CA . ILE A 1 202 ? -3.375 -17.437 -1.307 1.00 53.12 202 ILE A CA 1
ATOM 1634 C C . ILE A 1 202 ? -4.568 -17.498 -0.364 1.00 53.61 202 ILE A C 1
ATOM 1635 O O . ILE A 1 202 ? -5.365 -18.449 -0.393 1.00 57.80 202 ILE A O 1
ATOM 1640 N N . LYS A 1 203 ? -4.721 -16.465 0.470 1.00 57.46 203 LYS A N 1
ATOM 1641 C CA . LYS A 1 203 ? -5.838 -16.431 1.406 1.00 52.97 203 LYS A CA 1
ATOM 1642 C C . LYS A 1 203 ? -7.174 -16.426 0.673 1.00 59.30 203 LYS A C 1
ATOM 1643 O O . LYS A 1 203 ? -8.110 -17.126 1.073 1.00 59.21 203 LYS A O 1
ATOM 1649 N N . SER A 1 204 ? -7.276 -15.653 -0.411 1.00 56.85 204 SER A N 1
ATOM 1650 C CA . SER A 1 204 ? -8.518 -15.606 -1.176 1.00 56.12 204 SER A CA 1
ATOM 1651 C C . SER A 1 204 ? -8.833 -16.954 -1.812 1.00 56.04 204 SER A C 1
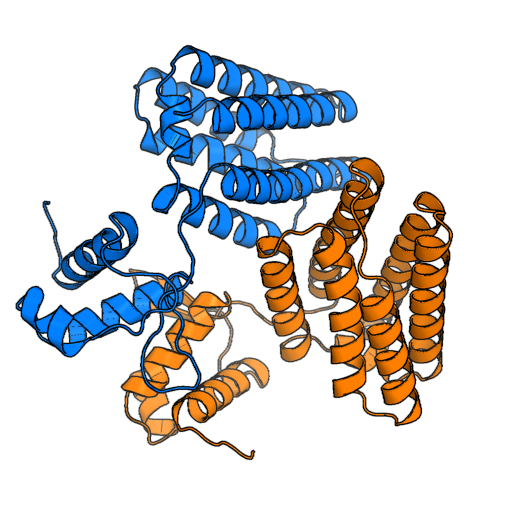ATOM 1652 O O . SER A 1 204 ? -9.991 -17.392 -1.816 1.00 52.99 204 SER A O 1
ATOM 1655 N N . MET A 1 205 ? -7.819 -17.615 -2.374 1.00 50.82 205 MET A N 1
ATOM 1656 C CA . MET A 1 205 ? -8.013 -18.948 -2.935 1.00 47.29 205 MET A CA 1
ATOM 1657 C C . MET A 1 205 ? -8.565 -19.906 -1.888 1.00 50.36 205 MET A C 1
ATOM 1658 O O . MET A 1 205 ? -9.549 -20.619 -2.133 1.00 60.34 205 MET A O 1
ATOM 1663 N N . PHE A 1 206 ? -7.938 -19.936 -0.709 1.00 43.59 206 PHE A N 1
ATOM 1664 C CA . PHE A 1 206 ? -8.391 -20.858 0.328 1.00 53.04 206 PHE A CA 1
ATOM 1665 C C . PHE A 1 206 ? -9.785 -20.490 0.827 1.00 52.35 206 PHE A C 1
ATOM 1666 O O . PHE A 1 206 ? -10.596 -21.374 1.117 1.00 55.09 206 PHE A O 1
ATOM 1674 N N . ALA A 1 207 ? -10.090 -19.194 0.918 1.00 43.44 207 ALA A N 1
ATOM 1675 C CA . ALA A 1 207 ? -11.416 -18.778 1.362 1.00 47.84 207 ALA A CA 1
ATOM 1676 C C . ALA A 1 207 ? -12.489 -19.202 0.369 1.00 54.88 207 ALA A C 1
ATOM 1677 O O . ALA A 1 207 ? -13.558 -19.686 0.765 1.00 59.45 207 ALA A O 1
ATOM 1679 N N . GLU A 1 208 ? -12.221 -19.040 -0.927 1.00 52.45 208 GLU A N 1
ATOM 1680 C CA . GLU A 1 208 ? -13.215 -19.439 -1.914 1.00 46.88 208 GLU A CA 1
ATOM 1681 C C . GLU A 1 208 ? -13.390 -20.951 -1.934 1.00 48.20 208 GLU A C 1
ATOM 1682 O O . GLU A 1 208 ? -14.520 -21.449 -2.024 1.00 50.71 208 GLU A O 1
ATOM 1688 N N . LEU A 1 209 ? -12.294 -21.705 -1.808 1.00 41.40 209 LEU A N 1
ATOM 1689 C CA . LEU A 1 209 ? -12.448 -23.156 -1.803 1.00 54.58 209 LEU A CA 1
ATOM 1690 C C . LEU A 1 209 ? -13.106 -23.642 -0.516 1.00 58.24 209 LEU A C 1
ATOM 1691 O O . LEU A 1 209 ? -13.796 -24.671 -0.520 1.00 55.17 209 LEU A O 1
ATOM 1696 N N . THR A 1 210 ? -12.950 -22.893 0.578 1.00 55.18 210 THR A N 1
ATOM 1697 C CA . THR A 1 210 ? -13.676 -23.201 1.804 1.00 53.94 210 THR A CA 1
ATOM 1698 C C . THR A 1 210 ? -15.168 -22.967 1.620 1.00 56.99 210 THR A C 1
ATOM 1699 O O . THR A 1 210 ? -15.988 -23.805 2.014 1.00 59.05 210 THR A O 1
ATOM 1703 N N . ILE A 1 211 ? -15.534 -21.836 1.012 1.00 57.20 211 ILE A N 1
ATOM 1704 C CA . ILE A 1 211 ? -16.936 -21.578 0.693 1.00 57.47 211 ILE A CA 1
ATOM 1705 C C . ILE A 1 211 ? -17.501 -22.708 -0.159 1.00 58.89 211 ILE A C 1
ATOM 1706 O O . ILE A 1 211 ? -18.594 -23.224 0.109 1.00 59.12 211 ILE A O 1
ATOM 1711 N N . GLN A 1 212 ? -16.747 -23.138 -1.173 1.00 59.50 212 GLN A N 1
ATOM 1712 C CA . GLN A 1 212 ? -17.233 -24.196 -2.054 1.00 61.57 212 GLN A CA 1
ATOM 1713 C C . GLN A 1 212 ? -17.344 -25.535 -1.337 1.00 68.33 212 GLN A C 1
ATOM 1714 O O . GLN A 1 212 ? -18.189 -26.359 -1.705 1.00 71.30 212 GLN A O 1
ATOM 1720 N N . ALA A 1 213 ? -16.492 -25.785 -0.338 1.00 66.29 213 ALA A N 1
ATOM 1721 C CA . ALA A 1 213 ? -16.605 -27.026 0.424 1.00 60.86 213 ALA A CA 1
ATOM 1722 C C . ALA A 1 213 ? -17.957 -27.134 1.120 1.00 59.71 213 ALA A C 1
ATOM 1723 O O . ALA A 1 213 ? -18.548 -28.219 1.178 1.00 57.41 213 ALA A O 1
ATOM 1725 N N . TYR A 1 214 ? -18.468 -26.020 1.646 1.00 62.91 214 TYR A N 1
ATOM 1726 C CA . TYR A 1 214 ? -19.763 -26.038 2.319 1.00 64.46 214 TYR A CA 1
ATOM 1727 C C . TYR A 1 214 ? -20.928 -26.071 1.339 1.00 68.19 214 TYR A C 1
ATOM 1728 O O . TYR A 1 214 ? -21.997 -26.595 1.671 1.00 70.37 214 TYR A O 1
ATOM 1737 N N . ARG A 1 215 ? -20.746 -25.522 0.136 1.00 68.37 215 ARG A N 1
ATOM 1738 C CA . ARG A 1 215 ? -21.807 -25.545 -0.862 1.00 67.23 215 ARG A CA 1
ATOM 1739 C C . ARG A 1 215 ? -22.052 -26.935 -1.431 1.00 74.97 215 ARG A C 1
ATOM 1740 O O . ARG A 1 215 ? -23.154 -27.200 -1.924 1.00 80.96 215 ARG A O 1
ATOM 1748 N N . LEU A 1 216 ? -21.060 -27.821 -1.379 1.00 80.43 216 LEU A N 1
ATOM 1749 C CA . LEU A 1 216 ? -21.244 -29.199 -1.816 1.00 91.44 216 LEU A CA 1
ATOM 1750 C C . LEU A 1 216 ? -22.349 -29.883 -1.021 1.00 104.32 216 LEU A C 1
ATOM 1751 O O . LEU A 1 216 ? -22.211 -30.103 0.188 1.00 101.01 216 LEU A O 1
ATOM 1756 N N . GLU A 1 217 ? -23.447 -30.215 -1.693 1.00 116.66 217 GLU A N 1
ATOM 1757 C CA . GLU A 1 217 ? -24.586 -30.864 -1.051 1.00 121.81 217 GLU A CA 1
ATOM 1758 C C . GLU A 1 217 ? -24.545 -32.375 -1.246 1.00 122.78 217 GLU A C 1
ATOM 1759 O O . GLU A 1 217 ? -25.573 -33.048 -1.165 1.00 122.23 217 GLU A O 1
ATOM 1765 N N . ASN B 1 3 ? 11.903 -52.043 29.772 1.00 105.05 3 ASN B N 1
ATOM 1766 C CA . ASN B 1 3 ? 12.392 -52.265 31.128 1.00 103.73 3 ASN B CA 1
ATOM 1767 C C . ASN B 1 3 ? 11.353 -52.928 32.033 1.00 104.18 3 ASN B C 1
ATOM 1768 O O . ASN B 1 3 ? 11.700 -53.715 32.914 1.00 106.41 3 ASN B O 1
ATOM 1773 N N . LYS B 1 4 ? 10.080 -52.608 31.807 1.00 101.89 4 LYS B N 1
ATOM 1774 C CA . LYS B 1 4 ? 8.993 -53.119 32.633 1.00 98.86 4 LYS B CA 1
ATOM 1775 C C . LYS B 1 4 ? 7.750 -53.196 31.742 1.00 100.23 4 LYS B C 1
ATOM 1776 O O . LYS B 1 4 ? 6.784 -52.442 31.906 1.00 105.24 4 LYS B O 1
ATOM 1782 N N . PHE B 1 5 ? 7.773 -54.133 30.793 1.00 96.21 5 PHE B N 1
ATOM 1783 C CA . PHE B 1 5 ? 6.731 -54.256 29.784 1.00 88.00 5 PHE B CA 1
ATOM 1784 C C . PHE B 1 5 ? 5.551 -55.073 30.290 1.00 88.50 5 PHE B C 1
ATOM 1785 O O . PHE B 1 5 ? 5.685 -55.927 31.173 1.00 83.38 5 PHE B O 1
ATOM 1793 N N . LYS B 1 6 ? 4.381 -54.782 29.719 1.00 90.23 6 LYS B N 1
ATOM 1794 C CA . LYS B 1 6 ? 3.152 -55.495 30.019 1.00 88.89 6 LYS B CA 1
ATOM 1795 C C . LYS B 1 6 ? 2.595 -56.280 28.844 1.00 79.99 6 LYS B C 1
ATOM 1796 O O . LYS B 1 6 ? 1.773 -57.174 29.063 1.00 78.33 6 LYS B O 1
ATOM 1802 N N . THR B 1 7 ? 3.015 -55.981 27.616 1.00 74.95 7 THR B N 1
ATOM 1803 C CA . THR B 1 7 ? 2.583 -56.720 26.439 1.00 77.62 7 THR B CA 1
ATOM 1804 C C . THR B 1 7 ? 3.788 -57.067 25.578 1.00 78.83 7 THR B C 1
ATOM 1805 O O . THR B 1 7 ? 4.811 -56.376 25.605 1.00 76.94 7 THR B O 1
ATOM 1809 N N . LEU B 1 8 ? 3.650 -58.136 24.790 1.00 76.15 8 LEU B N 1
ATOM 1810 C CA . LEU B 1 8 ? 4.744 -58.535 23.913 1.00 74.51 8 LEU B CA 1
ATOM 1811 C C . LEU B 1 8 ? 4.900 -57.570 22.747 1.00 78.41 8 LEU B C 1
ATOM 1812 O O . LEU B 1 8 ? 6.023 -57.339 22.282 1.00 81.07 8 LEU B O 1
ATOM 1817 N N . ASP B 1 9 ? 3.798 -56.980 22.279 1.00 77.91 9 ASP B N 1
ATOM 1818 C CA . ASP B 1 9 ? 3.877 -56.046 21.162 1.00 80.75 9 ASP B CA 1
ATOM 1819 C C . ASP B 1 9 ? 4.727 -54.835 21.522 1.00 80.48 9 ASP B C 1
ATOM 1820 O O . ASP B 1 9 ? 5.759 -54.572 20.891 1.00 86.02 9 ASP B O 1
ATOM 1825 N N . LYS B 1 10 ? 4.320 -54.096 22.559 1.00 74.36 10 LYS B N 1
ATOM 1826 C CA . LYS B 1 10 ? 5.018 -52.859 22.895 1.00 79.79 10 LYS B CA 1
ATOM 1827 C C . LYS B 1 10 ? 6.501 -53.115 23.148 1.00 80.32 10 LYS B C 1
ATOM 1828 O O . LYS B 1 10 ? 7.355 -52.419 22.588 1.00 91.79 10 LYS B O 1
ATOM 1834 N N . MET B 1 11 ? 6.826 -54.159 23.917 1.00 83.56 11 MET B N 1
ATOM 1835 C CA . MET B 1 11 ? 8.214 -54.575 24.094 1.00 80.75 11 MET B CA 1
ATOM 1836 C C . MET B 1 11 ? 8.942 -54.581 22.760 1.00 71.10 11 MET B C 1
ATOM 1837 O O . MET B 1 11 ? 9.917 -53.846 22.562 1.00 73.64 11 MET B O 1
ATOM 1842 N N . VAL B 1 12 ? 8.448 -55.388 21.819 1.00 70.05 12 VAL B N 1
ATOM 1843 C CA . VAL B 1 12 ? 9.118 -55.512 20.528 1.00 70.90 12 VAL B CA 1
ATOM 1844 C C . VAL B 1 12 ? 9.257 -54.137 19.897 1.00 75.48 12 VAL B C 1
ATOM 1845 O O . VAL B 1 12 ? 10.355 -53.716 19.506 1.00 78.04 12 VAL B O 1
ATOM 1849 N N . TYR B 1 13 ? 8.147 -53.391 19.861 1.00 74.94 13 TYR B N 1
ATOM 1850 C CA . TYR B 1 13 ? 8.176 -52.015 19.388 1.00 68.11 13 TYR B CA 1
ATOM 1851 C C . TYR B 1 13 ? 9.335 -51.268 20.029 1.00 72.61 13 TYR B C 1
ATOM 1852 O O . TYR B 1 13 ? 10.272 -50.833 19.344 1.00 78.00 13 TYR B O 1
ATOM 1861 N N . ASN B 1 14 ? 9.313 -51.179 21.362 1.00 69.78 14 ASN B N 1
ATOM 1862 C CA . ASN B 1 14 ? 10.358 -50.458 22.076 1.00 74.22 14 ASN B CA 1
ATOM 1863 C C . ASN B 1 14 ? 11.731 -50.980 21.687 1.00 76.17 14 ASN B C 1
ATOM 1864 O O . ASN B 1 14 ? 12.633 -50.202 21.358 1.00 80.49 14 ASN B O 1
ATOM 1869 N N . LEU B 1 15 ? 11.886 -52.307 21.667 1.00 72.01 15 LEU B N 1
ATOM 1870 C CA . LEU B 1 15 ? 13.156 -52.900 21.271 1.00 75.22 15 LEU B CA 1
ATOM 1871 C C . LEU B 1 15 ? 13.595 -52.349 19.922 1.00 74.69 15 LEU B C 1
ATOM 1872 O O . LEU B 1 15 ? 14.678 -51.763 19.793 1.00 78.80 15 LEU B O 1
ATOM 1877 N N . LEU B 1 16 ? 12.724 -52.475 18.917 1.00 66.15 16 LEU B N 1
ATOM 1878 C CA . LEU B 1 16 ? 13.055 -51.954 17.599 1.00 66.42 16 LEU B CA 1
ATOM 1879 C C . LEU B 1 16 ? 13.378 -50.470 17.674 1.00 64.70 16 LEU B C 1
ATOM 1880 O O . LEU B 1 16 ? 14.375 -50.013 17.099 1.00 58.74 16 LEU B O 1
ATOM 1885 N N . LEU B 1 17 ? 12.590 -49.717 18.447 1.00 62.57 17 LEU B N 1
ATOM 1886 C CA . LEU B 1 17 ? 12.816 -48.281 18.536 1.00 67.24 17 LEU B CA 1
ATOM 1887 C C . LEU B 1 17 ? 14.199 -47.984 19.084 1.00 70.68 17 LEU B C 1
ATOM 1888 O O . LEU B 1 17 ? 14.878 -47.056 18.618 1.00 72.78 17 LEU B O 1
ATOM 1893 N N . GLU B 1 18 ? 14.663 -48.796 20.036 1.00 72.44 18 GLU B N 1
ATOM 1894 C CA . GLU B 1 18 ? 15.969 -48.513 20.605 1.00 77.41 18 GLU B CA 1
ATOM 1895 C C . GLU B 1 18 ? 17.064 -48.826 19.597 1.00 79.99 18 GLU B C 1
ATOM 1896 O O . GLU B 1 18 ? 18.068 -48.106 19.529 1.00 83.89 18 GLU B O 1
ATOM 1902 N N . LYS B 1 19 ? 16.833 -49.828 18.740 1.00 80.15 19 LYS B N 1
ATOM 1903 C CA . LYS B 1 19 ? 17.754 -50.093 17.641 1.00 79.34 19 LYS B CA 1
ATOM 1904 C C . LYS B 1 19 ? 17.828 -48.913 16.688 1.00 84.36 19 LYS B C 1
ATOM 1905 O O . LYS B 1 19 ? 18.847 -48.717 16.016 1.00 92.24 19 LYS B O 1
ATOM 1911 N N . ILE B 1 20 ? 16.768 -48.108 16.628 1.00 77.99 20 ILE B N 1
ATOM 1912 C CA . ILE B 1 20 ? 16.813 -46.923 15.788 1.00 73.29 20 ILE B CA 1
ATOM 1913 C C . ILE B 1 20 ? 17.557 -45.802 16.495 1.00 75.42 20 ILE B C 1
ATOM 1914 O O . ILE B 1 20 ? 18.217 -44.982 15.846 1.00 73.98 20 ILE B O 1
ATOM 1919 N N . LYS B 1 21 ? 17.498 -45.760 17.825 1.00 73.75 21 LYS B N 1
ATOM 1920 C CA . LYS B 1 21 ? 18.072 -44.630 18.541 1.00 71.80 21 LYS B CA 1
ATOM 1921 C C . LYS B 1 21 ? 19.552 -44.823 18.846 1.00 76.59 21 LYS B C 1
ATOM 1922 O O . LYS B 1 21 ? 20.347 -43.900 18.644 1.00 85.62 21 LYS B O 1
ATOM 1928 N N . ASN B 1 22 ? 19.947 -46.007 19.317 1.00 76.44 22 ASN B N 1
ATOM 1929 C CA . ASN B 1 22 ? 21.356 -46.255 19.596 1.00 84.85 22 ASN B CA 1
ATOM 1930 C C . ASN B 1 22 ? 22.196 -46.380 18.330 1.00 92.58 22 ASN B C 1
ATOM 1931 O O . ASN B 1 22 ? 23.428 -46.354 18.421 1.00 100.69 22 ASN B O 1
ATOM 1936 N N . GLY B 1 23 ? 21.569 -46.520 17.167 1.00 86.85 23 GLY B N 1
ATOM 1937 C CA . GLY B 1 23 ? 22.279 -46.550 15.908 1.00 81.85 23 GLY B CA 1
ATOM 1938 C C . GLY B 1 23 ? 22.603 -47.920 15.361 1.00 84.20 23 GLY B C 1
ATOM 1939 O O . GLY B 1 23 ? 23.375 -48.013 14.399 1.00 83.13 23 GLY B O 1
ATOM 1940 N N . GLU B 1 24 ? 22.029 -48.987 15.923 1.00 84.82 24 GLU B N 1
ATOM 1941 C CA . GLU B 1 24 ? 22.277 -50.310 15.367 1.00 84.18 24 GLU B CA 1
ATOM 1942 C C . GLU B 1 24 ? 21.604 -50.488 14.013 1.00 91.73 24 GLU B C 1
ATOM 1943 O O . GLU B 1 24 ? 22.005 -51.372 13.247 1.00 99.52 24 GLU B O 1
ATOM 1949 N N . LEU B 1 25 ? 20.598 -49.671 13.702 1.00 92.50 25 LEU B N 1
ATOM 1950 C CA . LEU B 1 25 ? 20.015 -49.600 12.368 1.00 90.26 25 LEU B CA 1
ATOM 1951 C C . LEU B 1 25 ? 20.207 -48.181 11.855 1.00 89.13 25 LEU B C 1
ATOM 1952 O O . LEU B 1 25 ? 19.678 -47.231 12.442 1.00 92.38 25 LEU B O 1
ATOM 1957 N N . VAL B 1 26 ? 20.963 -48.042 10.770 1.00 87.25 26 VAL B N 1
ATOM 1958 C CA . VAL B 1 26 ? 21.346 -46.740 10.227 1.00 88.10 26 VAL B CA 1
ATOM 1959 C C . VAL B 1 26 ? 20.249 -46.317 9.252 1.00 88.59 26 VAL B C 1
ATOM 1960 O O . VAL B 1 26 ? 19.573 -47.186 8.681 1.00 89.36 26 VAL B O 1
ATOM 1964 N N . PRO B 1 27 ? 20.006 -45.021 9.050 1.00 84.68 27 PRO B N 1
ATOM 1965 C CA . PRO B 1 27 ? 19.032 -44.612 8.033 1.00 87.45 27 PRO B CA 1
ATOM 1966 C C . PRO B 1 27 ? 19.314 -45.222 6.665 1.00 95.23 27 PRO B C 1
ATOM 1967 O O . PRO B 1 27 ? 20.448 -45.575 6.333 1.00 100.35 27 PRO B O 1
ATOM 1971 N N . ASN B 1 28 ? 18.240 -45.355 5.884 1.00 96.87 28 ASN B N 1
ATOM 1972 C CA . ASN B 1 28 ? 18.209 -45.932 4.541 1.00 92.68 28 ASN B CA 1
ATOM 1973 C C . ASN B 1 28 ? 18.535 -47.418 4.518 1.00 92.70 28 ASN B C 1
ATOM 1974 O O . ASN B 1 28 ? 18.730 -47.983 3.437 1.00 93.70 28 ASN B O 1
ATOM 1979 N N . GLU B 1 29 ? 18.588 -48.073 5.673 1.00 96.16 29 GLU B N 1
ATOM 1980 C CA . GLU B 1 29 ? 18.803 -49.510 5.732 1.00 102.68 29 GLU B CA 1
ATOM 1981 C C . GLU B 1 29 ? 17.471 -50.242 5.633 1.00 101.28 29 GLU B C 1
ATOM 1982 O O . GLU B 1 29 ? 16.473 -49.826 6.228 1.00 92.12 29 GLU B O 1
ATOM 1988 N N . HIS B 1 30 ? 17.458 -51.325 4.859 1.00 107.18 30 HIS B N 1
ATOM 1989 C CA . HIS B 1 30 ? 16.274 -52.164 4.734 1.00 102.27 30 HIS B CA 1
ATOM 1990 C C . HIS B 1 30 ? 16.147 -53.033 5.978 1.00 93.15 30 HIS B C 1
ATOM 1991 O O . HIS B 1 30 ? 17.078 -53.767 6.325 1.00 93.84 30 HIS B O 1
ATOM 1998 N N . LEU B 1 31 ? 15.003 -52.947 6.651 1.00 88.47 31 LEU B N 1
ATOM 1999 C CA . LEU B 1 31 ? 14.787 -53.721 7.868 1.00 85.11 31 LEU B CA 1
ATOM 2000 C C . LEU B 1 31 ? 14.695 -55.205 7.533 1.00 89.00 31 LEU B C 1
ATOM 2001 O O . LEU B 1 31 ? 13.841 -55.620 6.743 1.00 89.84 31 LEU B O 1
ATOM 2006 N N . ALA B 1 32 ? 15.580 -56.002 8.129 1.00 91.00 32 ALA B N 1
ATOM 2007 C CA . ALA B 1 32 ? 15.561 -57.454 7.954 1.00 97.58 32 ALA B CA 1
ATOM 2008 C C . ALA B 1 32 ? 14.550 -58.032 8.933 1.00 101.11 32 ALA B C 1
ATOM 2009 O O . ALA B 1 32 ? 14.893 -58.467 10.033 1.00 103.36 32 ALA B O 1
ATOM 2011 N N . GLU B 1 33 ? 13.281 -58.044 8.513 1.00 99.81 33 GLU B N 1
ATOM 2012 C CA . GLU B 1 33 ? 12.197 -58.467 9.395 1.00 101.05 33 GLU B CA 1
ATOM 2013 C C . GLU B 1 33 ? 12.401 -59.889 9.893 1.00 104.84 33 GLU B C 1
ATOM 2014 O O . GLU B 1 33 ? 12.024 -60.213 11.025 1.00 102.97 33 GLU B O 1
ATOM 2020 N N . GLU B 1 34 ? 12.992 -60.748 9.064 1.00 108.67 34 GLU B N 1
ATOM 2021 C CA . GLU B 1 34 ? 13.201 -62.136 9.453 1.00 109.10 34 GLU B CA 1
ATOM 2022 C C . GLU B 1 34 ? 14.323 -62.253 10.477 1.00 106.29 34 GLU B C 1
ATOM 2023 O O . GLU B 1 34 ? 14.195 -62.982 11.467 1.00 104.01 34 GLU B O 1
ATOM 2029 N N . LYS B 1 35 ? 15.424 -61.528 10.263 1.00 107.98 35 LYS B N 1
ATOM 2030 C CA . LYS B 1 35 ? 16.514 -61.522 11.232 1.00 109.84 35 LYS B CA 1
ATOM 2031 C C . LYS B 1 35 ? 16.117 -60.816 12.521 1.00 104.85 35 LYS B C 1
ATOM 2032 O O . LYS B 1 35 ? 16.564 -61.208 13.606 1.00 104.11 35 LYS B O 1
ATOM 2038 N N . LEU B 1 36 ? 15.274 -59.786 12.426 1.00 98.07 36 LEU B N 1
ATOM 2039 C CA . LEU B 1 36 ? 14.850 -59.061 13.619 1.00 91.51 36 LEU B CA 1
ATOM 2040 C C . LEU B 1 36 ? 13.961 -59.922 14.508 1.00 92.59 36 LEU B C 1
ATOM 2041 O O . LEU B 1 36 ? 14.114 -59.918 15.735 1.00 96.09 36 LEU B O 1
ATOM 2046 N N . ALA B 1 37 ? 13.024 -60.663 13.911 1.00 87.82 37 ALA B N 1
ATOM 2047 C CA . ALA B 1 37 ? 12.159 -61.532 14.703 1.00 87.51 37 ALA B CA 1
ATOM 2048 C C . ALA B 1 37 ? 12.962 -62.633 15.383 1.00 98.43 37 ALA B C 1
ATOM 2049 O O . ALA B 1 37 ? 12.646 -63.038 16.508 1.00 101.07 37 ALA B O 1
ATOM 2051 N N . ARG B 1 38 ? 14.010 -63.128 14.717 1.00 107.45 38 ARG B N 1
ATOM 2052 C CA . ARG B 1 38 ? 14.867 -64.137 15.332 1.00 113.30 38 ARG B CA 1
ATOM 2053 C C . ARG B 1 38 ? 15.624 -63.565 16.522 1.00 112.66 38 ARG B C 1
ATOM 2054 O O . ARG B 1 38 ? 15.812 -64.250 17.534 1.00 117.75 38 ARG B O 1
ATOM 2062 N N . GLU B 1 39 ? 16.063 -62.309 16.420 1.00 108.25 39 GLU B N 1
ATOM 2063 C CA . GLU B 1 39 ? 16.862 -61.712 17.484 1.00 105.83 39 GLU B CA 1
ATOM 2064 C C . GLU B 1 39 ? 16.038 -61.496 18.748 1.00 99.33 39 GLU B C 1
ATOM 2065 O O . GLU B 1 39 ? 16.534 -61.703 19.861 1.00 103.60 39 GLU B O 1
ATOM 2071 N N . PHE B 1 40 ? 14.782 -61.076 18.599 1.00 90.32 40 PHE B N 1
ATOM 2072 C CA . PHE B 1 40 ? 13.912 -60.832 19.742 1.00 84.25 40 PHE B CA 1
ATOM 2073 C C . PHE B 1 40 ? 13.249 -62.098 20.269 1.00 81.55 40 PHE B C 1
ATOM 2074 O O . PHE B 1 40 ? 12.581 -62.038 21.307 1.00 85.08 40 PHE B O 1
ATOM 2082 N N . GLY B 1 41 ? 13.411 -63.231 19.590 1.00 78.15 41 GLY B N 1
ATOM 2083 C CA . GLY B 1 41 ? 12.714 -64.432 20.004 1.00 82.34 41 GLY B CA 1
ATOM 2084 C C . GLY B 1 41 ? 11.217 -64.360 19.858 1.00 86.42 41 GLY B C 1
ATOM 2085 O O . GLY B 1 41 ? 10.492 -65.055 20.572 1.00 86.43 41 GLY B O 1
ATOM 2086 N N . VAL B 1 42 ? 10.733 -63.525 18.954 1.00 92.12 42 VAL B N 1
ATOM 2087 C CA . VAL B 1 42 ? 9.309 -63.293 18.779 1.00 94.39 42 VAL B CA 1
ATOM 2088 C C . VAL B 1 42 ? 8.846 -63.828 17.435 1.00 97.64 42 VAL B C 1
ATOM 2089 O O . VAL B 1 42 ? 9.635 -64.091 16.520 1.00 94.96 42 VAL B O 1
ATOM 2093 N N . SER B 1 43 ? 7.534 -64.019 17.328 1.00 103.18 43 SER B N 1
ATOM 2094 C CA . SER B 1 43 ? 6.904 -64.318 16.056 1.00 107.26 43 SER B CA 1
ATOM 2095 C C . SER B 1 43 ? 6.827 -63.039 15.227 1.00 111.09 43 SER B C 1
ATOM 2096 O O . SER B 1 43 ? 7.177 -61.949 15.686 1.00 120.27 43 SER B O 1
ATOM 2099 N N . ARG B 1 44 ? 6.361 -63.160 13.988 1.00 103.17 44 ARG B N 1
ATOM 2100 C CA . ARG B 1 44 ? 6.325 -61.987 13.128 1.00 105.05 44 ARG B CA 1
ATOM 2101 C C . ARG B 1 44 ? 5.085 -61.130 13.345 1.00 103.42 44 ARG B C 1
ATOM 2102 O O . ARG B 1 44 ? 5.074 -59.972 12.916 1.00 107.91 44 ARG B O 1
ATOM 2110 N N . SER B 1 45 ? 4.052 -61.658 14.003 1.00 100.28 45 SER B N 1
ATOM 2111 C CA . SER B 1 45 ? 2.851 -60.859 14.242 1.00 98.74 45 SER B CA 1
ATOM 2112 C C . SER B 1 45 ? 3.126 -59.610 15.069 1.00 95.43 45 SER B C 1
ATOM 2113 O O . SER B 1 45 ? 2.637 -58.530 14.690 1.00 93.78 45 SER B O 1
ATOM 2116 N N . PRO B 1 46 ? 3.872 -59.661 16.191 1.00 90.41 46 PRO B N 1
ATOM 2117 C CA . PRO B 1 46 ? 4.194 -58.411 16.895 1.00 90.96 46 PRO B CA 1
ATOM 2118 C C . PRO B 1 46 ? 5.090 -57.498 16.074 1.00 94.07 46 PRO B C 1
ATOM 2119 O O . PRO B 1 46 ? 4.774 -56.319 15.870 1.00 100.15 46 PRO B O 1
ATOM 2123 N N . LEU B 1 47 ? 6.202 -58.054 15.585 1.00 94.67 47 LEU B N 1
ATOM 2124 C CA . LEU B 1 47 ? 7.191 -57.283 14.837 1.00 90.54 47 LEU B CA 1
ATOM 2125 C C . LEU B 1 47 ? 6.544 -56.501 13.700 1.00 85.98 47 LEU B C 1
ATOM 2126 O O . LEU B 1 47 ? 6.665 -55.271 13.625 1.00 90.25 47 LEU B O 1
ATOM 2131 N N . ARG B 1 48 ? 5.848 -57.212 12.808 1.00 78.78 48 ARG B N 1
ATOM 2132 C CA . ARG B 1 48 ? 5.086 -56.571 11.741 1.00 76.08 48 ARG B CA 1
ATOM 2133 C C . ARG B 1 48 ? 4.292 -55.388 12.277 1.00 77.19 48 ARG B C 1
ATOM 2134 O O . ARG B 1 48 ? 4.441 -54.254 11.802 1.00 76.71 48 ARG B O 1
ATOM 2142 N N . LYS B 1 49 ? 3.486 -55.637 13.314 1.00 73.05 49 LYS B N 1
ATOM 2143 C CA . LYS B 1 49 ? 2.679 -54.585 13.920 1.00 69.18 49 LYS B CA 1
ATOM 2144 C C . LYS B 1 49 ? 3.540 -53.381 14.272 1.00 66.73 49 LYS B C 1
ATOM 2145 O O . LYS B 1 49 ? 3.254 -52.249 13.858 1.00 66.65 49 LYS B O 1
ATOM 2151 N N . ALA B 1 50 ? 4.634 -53.625 14.999 1.00 65.75 50 ALA B N 1
ATOM 2152 C CA . ALA B 1 50 ? 5.565 -52.557 15.344 1.00 68.65 50 ALA B CA 1
ATOM 2153 C C . ALA B 1 50 ? 5.954 -51.749 14.115 1.00 74.31 50 ALA B C 1
ATOM 2154 O O . ALA B 1 50 ? 5.804 -50.520 14.090 1.00 84.18 50 ALA B O 1
ATOM 2156 N N . ILE B 1 51 ? 6.413 -52.437 13.065 1.00 73.19 51 ILE B N 1
ATOM 2157 C CA . ILE B 1 51 ? 6.831 -51.748 11.847 1.00 68.21 51 ILE B CA 1
ATOM 2158 C C . ILE B 1 51 ? 5.699 -50.881 11.315 1.00 65.47 51 ILE B C 1
ATOM 2159 O O . ILE B 1 51 ? 5.895 -49.700 10.998 1.00 68.88 51 ILE B O 1
ATOM 2164 N N . ALA B 1 52 ? 4.486 -51.443 11.254 1.00 61.09 52 ALA B N 1
ATOM 2165 C CA . ALA B 1 52 ? 3.345 -50.665 10.786 1.00 64.32 52 ALA B CA 1
ATOM 2166 C C . ALA B 1 52 ? 3.204 -49.385 11.596 1.00 61.74 52 ALA B C 1
ATOM 2167 O O . ALA B 1 52 ? 3.089 -48.288 11.036 1.00 63.84 52 ALA B O 1
ATOM 2169 N N . THR B 1 53 ? 3.274 -49.506 12.925 1.00 55.96 53 THR B N 1
ATOM 2170 C CA . THR B 1 53 ? 3.182 -48.325 13.771 1.00 63.21 53 THR B CA 1
ATOM 2171 C C . THR B 1 53 ? 4.280 -47.328 13.432 1.00 67.79 53 THR B C 1
ATOM 2172 O O . THR B 1 53 ? 4.013 -46.131 13.267 1.00 68.53 53 THR B O 1
ATOM 2176 N N . LEU B 1 54 ? 5.513 -47.808 13.256 1.00 68.92 54 LEU B N 1
ATOM 2177 C CA . LEU B 1 54 ? 6.590 -46.881 12.936 1.00 72.41 54 LEU B CA 1
ATOM 2178 C C . LEU B 1 54 ? 6.500 -46.354 11.513 1.00 74.86 54 LEU B C 1
ATOM 2179 O O . LEU B 1 54 ? 7.118 -45.329 11.208 1.00 76.27 54 LEU B O 1
ATOM 2184 N N . THR B 1 55 ? 5.713 -46.996 10.648 1.00 71.11 55 THR B N 1
ATOM 2185 C CA . THR B 1 55 ? 5.422 -46.373 9.363 1.00 70.65 55 THR B CA 1
ATOM 2186 C C . THR B 1 55 ? 4.374 -45.281 9.519 1.00 68.77 55 THR B C 1
ATOM 2187 O O . THR B 1 55 ? 4.411 -44.282 8.793 1.00 71.58 55 THR B O 1
ATOM 2191 N N . ALA B 1 56 ? 3.451 -45.445 10.471 1.00 74.49 56 ALA B N 1
ATOM 2192 C CA . ALA B 1 56 ? 2.460 -44.411 10.737 1.00 70.56 56 ALA B CA 1
ATOM 2193 C C . ALA B 1 56 ? 3.085 -43.165 11.348 1.00 73.04 56 ALA B C 1
ATOM 2194 O O . ALA B 1 56 ? 2.504 -42.079 11.243 1.00 78.98 56 ALA B O 1
ATOM 2196 N N . GLN B 1 57 ? 4.255 -43.294 11.971 1.00 66.75 57 GLN B N 1
ATOM 2197 C CA . GLN B 1 57 ? 4.939 -42.174 12.599 1.00 66.06 57 GLN B CA 1
ATOM 2198 C C . GLN B 1 57 ? 6.007 -41.565 11.702 1.00 65.79 57 GLN B C 1
ATOM 2199 O O . GLN B 1 57 ? 6.730 -40.663 12.137 1.00 67.97 57 GLN B O 1
ATOM 2205 N N . GLY B 1 58 ? 6.118 -42.030 10.460 1.00 72.58 58 GLY B N 1
ATOM 2206 C CA . GLY B 1 58 ? 7.114 -41.502 9.551 1.00 72.48 58 GLY B CA 1
ATOM 2207 C C . GLY B 1 58 ? 8.532 -41.921 9.850 1.00 75.73 58 GLY B C 1
ATOM 2208 O O . GLY B 1 58 ? 9.459 -41.430 9.198 1.00 77.16 58 GLY B O 1
ATOM 2209 N N . ILE B 1 59 ? 8.729 -42.826 10.808 1.00 76.92 59 ILE B N 1
ATOM 2210 C CA . ILE B 1 59 ? 10.074 -43.272 11.145 1.00 72.90 59 ILE B CA 1
ATOM 2211 C C . ILE B 1 59 ? 10.568 -44.307 10.144 1.00 77.71 59 ILE B C 1
ATOM 2212 O O . ILE B 1 59 ? 11.763 -44.345 9.820 1.00 81.25 59 ILE B O 1
ATOM 2217 N N . VAL B 1 60 ? 9.669 -45.132 9.616 1.00 71.66 60 VAL B N 1
ATOM 2218 C CA . VAL B 1 60 ? 10.011 -46.144 8.629 1.00 69.39 60 VAL B CA 1
ATOM 2219 C C . VAL B 1 60 ? 9.182 -45.884 7.384 1.00 74.01 60 VAL B C 1
ATOM 2220 O O . VAL B 1 60 ? 8.009 -45.502 7.476 1.00 74.41 60 VAL B O 1
ATOM 2224 N N . SER B 1 61 ? 9.799 -46.076 6.219 1.00 81.63 61 SER B N 1
ATOM 2225 C CA . SER B 1 61 ? 9.137 -45.930 4.930 1.00 82.45 61 SER B CA 1
ATOM 2226 C C . SER B 1 61 ? 9.208 -47.267 4.210 1.00 87.68 61 SER B C 1
ATOM 2227 O O . SER B 1 61 ? 10.299 -47.821 4.036 1.00 87.74 61 SER B O 1
ATOM 2230 N N . TYR B 1 62 ? 8.051 -47.788 3.807 1.00 99.32 62 TYR B N 1
ATOM 2231 C CA . TYR B 1 62 ? 8.007 -49.001 3.007 1.00 111.29 62 TYR B CA 1
ATOM 2232 C C . TYR B 1 62 ? 7.947 -48.626 1.532 1.00 117.06 62 TYR B C 1
ATOM 2233 O O . TYR B 1 62 ? 7.169 -47.752 1.141 1.00 116.27 62 TYR B O 1
ATOM 2242 N N . HIS B 1 63 ? 8.762 -49.299 0.726 1.00 127.26 63 HIS B N 1
ATOM 2243 C CA . HIS B 1 63 ? 8.797 -49.082 -0.710 1.00 136.51 63 HIS B CA 1
ATOM 2244 C C . HIS B 1 63 ? 8.298 -50.333 -1.421 1.00 150.20 63 HIS B C 1
ATOM 2245 O O . HIS B 1 63 ? 8.576 -51.457 -0.990 1.00 151.57 63 HIS B O 1
ATOM 2252 N N . GLU B 1 64 ? 7.556 -50.133 -2.513 1.00 152.94 64 GLU B N 1
ATOM 2253 C CA . GLU B 1 64 ? 7.064 -51.266 -3.288 1.00 157.79 64 GLU B CA 1
ATOM 2254 C C . GLU B 1 64 ? 8.199 -52.083 -3.891 1.00 155.99 64 GLU B C 1
ATOM 2255 O O . GLU B 1 64 ? 7.993 -53.250 -4.241 1.00 158.24 64 GLU B O 1
ATOM 2261 N N . ASN B 1 65 ? 9.397 -51.508 -3.996 1.00 150.63 65 ASN B N 1
ATOM 2262 C CA . ASN B 1 65 ? 10.501 -52.132 -4.709 1.00 147.21 65 ASN B CA 1
ATOM 2263 C C . ASN B 1 65 ? 11.552 -52.761 -3.802 1.00 142.26 65 ASN B C 1
ATOM 2264 O O . ASN B 1 65 ? 12.479 -53.396 -4.315 1.00 142.81 65 ASN B O 1
ATOM 2269 N N . SER B 1 66 ? 11.442 -52.615 -2.482 1.00 138.28 66 SER B N 1
ATOM 2270 C CA . SER B 1 66 ? 12.506 -53.098 -1.608 1.00 132.56 66 SER B CA 1
ATOM 2271 C C . SER B 1 66 ? 11.986 -53.802 -0.361 1.00 129.90 66 SER B C 1
ATOM 2272 O O . SER B 1 66 ? 12.493 -54.863 0.016 1.00 134.80 66 SER B O 1
ATOM 2275 N N . GLY B 1 67 ? 10.977 -53.222 0.284 1.00 119.68 67 GLY B N 1
ATOM 2276 C CA . GLY B 1 67 ? 10.589 -53.602 1.623 1.00 116.46 67 GLY B CA 1
ATOM 2277 C C . GLY B 1 67 ? 10.471 -52.364 2.478 1.00 112.99 67 GLY B C 1
ATOM 2278 O O . GLY B 1 67 ? 10.250 -51.260 1.972 1.00 116.66 67 GLY B O 1
ATOM 2279 N N . ALA B 1 68 ? 10.594 -52.541 3.793 1.00 98.09 68 ALA B N 1
ATOM 2280 C CA . ALA B 1 68 ? 10.537 -51.411 4.707 1.00 88.14 68 ALA B CA 1
ATOM 2281 C C . ALA B 1 68 ? 11.937 -50.833 4.871 1.00 85.76 68 ALA B C 1
ATOM 2282 O O . ALA B 1 68 ? 12.897 -51.569 5.122 1.00 84.25 68 ALA B O 1
ATOM 2284 N N . VAL B 1 69 ? 12.044 -49.515 4.722 1.00 83.80 69 VAL B N 1
ATOM 2285 C CA . VAL B 1 69 ? 13.307 -48.798 4.836 1.00 83.62 69 VAL B CA 1
ATOM 2286 C C . VAL B 1 69 ? 13.192 -47.805 5.983 1.00 81.92 69 VAL B C 1
ATOM 2287 O O . VAL B 1 69 ? 12.124 -47.236 6.228 1.00 86.15 69 VAL B O 1
ATOM 2291 N N . LEU B 1 70 ? 14.301 -47.584 6.678 1.00 77.09 70 LEU B N 1
ATOM 2292 C CA . LEU B 1 70 ? 14.324 -46.697 7.833 1.00 75.60 70 LEU B CA 1
ATOM 2293 C C . LEU B 1 70 ? 14.777 -45.311 7.393 1.00 80.15 70 LEU B C 1
ATOM 2294 O O . LEU B 1 70 ? 15.754 -45.176 6.648 1.00 76.97 70 LEU B O 1
ATOM 2299 N N . ASN B 1 71 ? 14.059 -44.290 7.846 1.00 76.28 71 ASN B N 1
ATOM 2300 C CA . ASN B 1 71 ? 14.295 -42.918 7.427 1.00 66.91 71 ASN B CA 1
ATOM 2301 C C . ASN B 1 71 ? 15.355 -42.254 8.300 1.00 68.58 71 ASN B C 1
ATOM 2302 O O . ASN B 1 71 ? 15.751 -42.768 9.349 1.00 71.55 71 ASN B O 1
ATOM 2307 N N . ASP B 1 72 ? 15.841 -41.107 7.830 1.00 72.48 72 ASP B N 1
ATOM 2308 C CA . ASP B 1 72 ? 16.796 -40.290 8.575 1.00 74.57 72 ASP B CA 1
ATOM 2309 C C . ASP B 1 72 ? 16.028 -39.571 9.677 1.00 76.51 72 ASP B C 1
ATOM 2310 O O . ASP B 1 72 ? 15.402 -38.536 9.442 1.00 81.83 72 ASP B O 1
ATOM 2315 N N . CYS B 1 73 ? 16.077 -40.123 10.890 1.00 70.05 73 CYS B N 1
ATOM 2316 C CA . CYS B 1 73 ? 15.250 -39.657 11.992 1.00 74.13 73 CYS B CA 1
ATOM 2317 C C . CYS B 1 73 ? 16.014 -38.876 13.048 1.00 79.27 73 CYS B C 1
ATOM 2318 O O . CYS B 1 73 ? 15.379 -38.225 13.884 1.00 85.66 73 CYS B O 1
ATOM 2321 N N . ILE B 1 74 ? 17.346 -38.916 13.039 1.00 78.92 74 ILE B N 1
ATOM 2322 C CA . ILE B 1 74 ? 18.104 -38.222 14.070 1.00 79.61 74 ILE B CA 1
ATOM 2323 C C . ILE B 1 74 ? 17.948 -36.721 13.876 1.00 74.31 74 ILE B C 1
ATOM 2324 O O . ILE B 1 74 ? 17.953 -36.211 12.747 1.00 74.58 74 ILE B O 1
ATOM 2329 N N . VAL B 1 75 ? 17.754 -36.010 14.979 1.00 66.09 75 VAL B N 1
ATOM 2330 C CA . VAL B 1 75 ? 17.395 -34.600 14.953 1.00 59.78 75 VAL B CA 1
ATOM 2331 C C . VAL B 1 75 ? 18.543 -33.809 15.561 1.00 64.72 75 VAL B C 1
ATOM 2332 O O . VAL B 1 75 ? 18.766 -33.853 16.777 1.00 72.01 75 VAL B O 1
ATOM 2336 N N . ASP B 1 76 ? 19.262 -33.076 14.716 1.00 59.77 76 ASP B N 1
ATOM 2337 C CA . ASP B 1 76 ? 20.279 -32.143 15.169 1.00 57.77 76 ASP B CA 1
ATOM 2338 C C . ASP B 1 76 ? 19.613 -30.799 15.461 1.00 60.82 76 ASP B C 1
ATOM 2339 O O . ASP B 1 76 ? 18.384 -30.675 15.442 1.00 59.20 76 ASP B O 1
ATOM 2344 N N . ALA B 1 77 ? 20.425 -29.767 15.705 1.00 51.84 77 ALA B N 1
ATOM 2345 C CA . ALA B 1 77 ? 19.879 -28.474 16.105 1.00 57.59 77 ALA B CA 1
ATOM 2346 C C . ALA B 1 77 ? 19.007 -27.864 15.011 1.00 64.93 77 ALA B C 1
ATOM 2347 O O . ALA B 1 77 ? 17.946 -27.302 15.302 1.00 72.06 77 ALA B O 1
ATOM 2349 N N . ASP B 1 78 ? 19.437 -27.959 13.748 1.00 65.58 78 ASP B N 1
ATOM 2350 C CA . ASP B 1 78 ? 18.669 -27.345 12.665 1.00 58.17 78 ASP B CA 1
ATOM 2351 C C . ASP B 1 78 ? 17.310 -28.014 12.492 1.00 48.35 78 ASP B C 1
ATOM 2352 O O . ASP B 1 78 ? 16.290 -27.332 12.329 1.00 55.75 78 ASP B O 1
ATOM 2357 N N . ARG B 1 79 ? 17.270 -29.345 12.537 1.00 42.52 79 ARG B N 1
ATOM 2358 C CA . ARG B 1 79 ? 15.989 -30.035 12.436 1.00 50.51 79 ARG B CA 1
ATOM 2359 C C . ARG B 1 79 ? 15.125 -29.771 13.663 1.00 58.76 79 ARG B C 1
ATOM 2360 O O . ARG B 1 79 ? 13.899 -29.635 13.548 1.00 58.88 79 ARG B O 1
ATOM 2368 N N . TYR B 1 80 ? 15.748 -29.688 14.844 1.00 50.33 80 TYR B N 1
ATOM 2369 C CA . TYR B 1 80 ? 15.016 -29.311 16.049 1.00 47.50 80 TYR B CA 1
ATOM 2370 C C . TYR B 1 80 ? 14.346 -27.957 15.874 1.00 47.03 80 TYR B C 1
ATOM 2371 O O . TYR B 1 80 ? 13.166 -27.791 16.201 1.00 47.65 80 TYR B O 1
ATOM 2380 N N . VAL B 1 81 ? 15.076 -26.990 15.315 1.00 49.62 81 VAL B N 1
ATOM 2381 C CA . VAL B 1 81 ? 14.520 -25.660 15.106 1.00 49.43 81 VAL B CA 1
ATOM 2382 C C . VAL B 1 81 ? 13.419 -25.688 14.052 1.00 56.15 81 VAL B C 1
ATOM 2383 O O . VAL B 1 81 ? 12.444 -24.940 14.155 1.00 65.81 81 VAL B O 1
ATOM 2387 N N . GLN B 1 82 ? 13.545 -26.538 13.028 1.00 55.90 82 GLN B N 1
ATOM 2388 C CA . GLN B 1 82 ? 12.476 -26.662 12.033 1.00 52.61 82 GLN B CA 1
ATOM 2389 C C . GLN B 1 82 ? 11.195 -27.194 12.670 1.00 54.14 82 GLN B C 1
ATOM 2390 O O . GLN B 1 82 ? 10.090 -26.681 12.420 1.00 61.30 82 GLN B O 1
ATOM 2396 N N . LEU B 1 83 ? 11.327 -28.243 13.485 1.00 49.24 83 LEU B N 1
ATOM 2397 C CA . LEU B 1 83 ? 10.190 -28.759 14.240 1.00 52.40 83 LEU B CA 1
ATOM 2398 C C . LEU B 1 83 ? 9.588 -27.675 15.129 1.00 44.12 83 LEU B C 1
ATOM 2399 O O . LEU B 1 83 ? 8.360 -27.546 15.223 1.00 46.90 83 LEU B O 1
ATOM 2404 N N . MET B 1 84 ? 10.443 -26.871 15.768 1.00 48.93 84 MET B N 1
ATOM 2405 C CA . MET B 1 84 ? 9.934 -25.825 16.648 1.00 50.61 84 MET B CA 1
ATOM 2406 C C . MET B 1 84 ? 9.232 -24.721 15.865 1.00 43.35 84 MET B C 1
ATOM 2407 O O . MET B 1 84 ? 8.253 -24.146 16.351 1.00 42.95 84 MET B O 1
ATOM 2412 N N . GLU B 1 85 ? 9.695 -24.428 14.651 1.00 47.81 85 GLU B N 1
ATOM 2413 C CA . GLU B 1 85 ? 8.989 -23.467 13.810 1.00 56.72 85 GLU B CA 1
ATOM 2414 C C . GLU B 1 85 ? 7.601 -23.979 13.454 1.00 56.15 85 GLU B C 1
ATOM 2415 O O . GLU B 1 85 ? 6.623 -23.217 13.465 1.00 51.88 85 GLU B O 1
ATOM 2421 N N . THR B 1 86 ? 7.492 -25.272 13.138 1.00 46.00 86 THR B N 1
ATOM 2422 C CA . THR B 1 86 ? 6.169 -25.846 12.904 1.00 57.10 86 THR B CA 1
ATOM 2423 C C . THR B 1 86 ? 5.283 -25.689 14.136 1.00 56.16 86 THR B C 1
ATOM 2424 O O . THR B 1 86 ? 4.130 -25.229 14.046 1.00 51.87 86 THR B O 1
ATOM 2428 N N . ILE B 1 87 ? 5.824 -26.046 15.304 1.00 58.00 87 ILE B N 1
ATOM 2429 C CA . ILE B 1 87 ? 5.073 -25.918 16.549 1.00 46.80 87 ILE B CA 1
ATOM 2430 C C . ILE B 1 87 ? 4.606 -24.483 16.746 1.00 47.97 87 ILE B C 1
ATOM 2431 O O . ILE B 1 87 ? 3.453 -24.235 17.118 1.00 48.32 87 ILE B O 1
ATOM 2436 N N . GLU B 1 88 ? 5.479 -23.515 16.463 1.00 42.83 88 GLU B N 1
ATOM 2437 C CA . GLU B 1 88 ? 5.176 -22.127 16.785 1.00 47.88 88 GLU B CA 1
ATOM 2438 C C . GLU B 1 88 ? 4.163 -21.524 15.824 1.00 57.92 88 GLU B C 1
ATOM 2439 O O . GLU B 1 88 ? 3.309 -20.734 16.244 1.00 55.01 88 GLU B O 1
ATOM 2445 N N . ILE B 1 89 ? 4.213 -21.891 14.541 1.00 59.24 89 ILE B N 1
ATOM 2446 C CA . ILE B 1 89 ? 3.142 -21.453 13.652 1.00 51.05 89 ILE B CA 1
ATOM 2447 C C . ILE B 1 89 ? 1.809 -22.021 14.126 1.00 52.98 89 ILE B C 1
ATOM 2448 O O . ILE B 1 89 ? 0.792 -21.312 14.151 1.00 57.42 89 ILE B O 1
ATOM 2453 N N . PHE B 1 90 ? 1.794 -23.295 14.545 1.00 45.98 90 PHE B N 1
ATOM 2454 C CA . PHE B 1 90 ? 0.551 -23.867 15.065 1.00 53.58 90 PHE B CA 1
ATOM 2455 C C . PHE B 1 90 ? 0.052 -23.115 16.303 1.00 55.68 90 PHE B C 1
ATOM 2456 O O . PHE B 1 90 ? -1.142 -22.807 16.412 1.00 53.00 90 PHE B O 1
ATOM 2464 N N . VAL B 1 91 ? 0.950 -22.805 17.241 1.00 54.46 91 VAL B N 1
ATOM 2465 C CA . VAL B 1 91 ? 0.541 -22.141 18.483 1.00 53.85 91 VAL B CA 1
ATOM 2466 C C . VAL B 1 91 ? 0.003 -20.744 18.192 1.00 54.15 91 VAL B C 1
ATOM 2467 O O . VAL B 1 91 ? -1.059 -20.341 18.697 1.00 52.39 91 VAL B O 1
ATOM 2471 N N . ASP B 1 92 ? 0.741 -19.974 17.389 1.00 57.30 92 ASP B N 1
ATOM 2472 C CA . ASP B 1 92 ? 0.325 -18.611 17.089 1.00 56.61 92 ASP B CA 1
ATOM 2473 C C . ASP B 1 92 ? -1.005 -18.591 16.351 1.00 57.91 92 ASP B C 1
ATOM 2474 O O . ASP B 1 92 ? -1.881 -17.776 16.666 1.00 63.82 92 ASP B O 1
ATOM 2479 N N . ALA B 1 93 ? -1.183 -19.481 15.367 1.00 54.27 93 ALA B N 1
ATOM 2480 C CA . ALA B 1 93 ? -2.455 -19.525 14.655 1.00 55.18 93 ALA B CA 1
ATOM 2481 C C . ALA B 1 93 ? -3.589 -19.967 15.572 1.00 54.64 93 ALA B C 1
ATOM 2482 O O . ALA B 1 93 ? -4.719 -19.489 15.438 1.00 60.92 93 ALA B O 1
ATOM 2484 N N . ALA B 1 94 ? -3.311 -20.875 16.509 1.00 51.55 94 ALA B N 1
ATOM 2485 C CA . ALA B 1 94 ? -4.336 -21.277 17.466 1.00 53.77 94 ALA B CA 1
ATOM 2486 C C . ALA B 1 94 ? -4.810 -20.084 18.279 1.00 54.60 94 ALA B C 1
ATOM 2487 O O . ALA B 1 94 ? -6.019 -19.850 18.421 1.00 43.40 94 ALA B O 1
ATOM 2489 N N . ILE B 1 95 ? -3.865 -19.312 18.819 1.00 50.36 95 ILE B N 1
ATOM 2490 C CA . ILE B 1 95 ? -4.244 -18.161 19.634 1.00 51.39 95 ILE B CA 1
ATOM 2491 C C . ILE B 1 95 ? -4.979 -17.128 18.787 1.00 52.00 95 ILE B C 1
ATOM 2492 O O . ILE B 1 95 ? -5.985 -16.549 19.219 1.00 53.88 95 ILE B O 1
ATOM 2497 N N . ALA B 1 96 ? -4.513 -16.904 17.557 1.00 56.21 96 ALA B N 1
ATOM 2498 C CA . ALA B 1 96 ? -5.166 -15.936 16.682 1.00 58.34 96 ALA B CA 1
ATOM 2499 C C . ALA B 1 96 ? -6.599 -16.354 16.369 1.00 52.71 96 ALA B C 1
ATOM 2500 O O . ALA B 1 96 ? -7.521 -15.532 16.408 1.00 55.71 96 ALA B O 1
ATOM 2502 N N . LYS B 1 97 ? -6.803 -17.631 16.042 1.00 46.84 97 LYS B N 1
ATOM 2503 C CA . LYS B 1 97 ? -8.145 -18.108 15.730 1.00 51.95 97 LYS B CA 1
ATOM 2504 C C . LYS B 1 97 ? -9.060 -18.009 16.940 1.00 60.15 97 LYS B C 1
ATOM 2505 O O . LYS B 1 97 ? -10.201 -17.543 16.828 1.00 61.31 97 LYS B O 1
ATOM 2511 N N . ALA B 1 98 ? -8.577 -18.437 18.110 1.00 61.12 98 ALA B N 1
ATOM 2512 C CA . ALA B 1 98 ? -9.407 -18.371 19.308 1.00 61.21 98 ALA B CA 1
ATOM 2513 C C . ALA B 1 98 ? -9.803 -16.935 19.620 1.00 58.19 98 ALA B C 1
ATOM 2514 O O . ALA B 1 98 ? -10.968 -16.659 19.930 1.00 49.81 98 ALA B O 1
ATOM 2516 N N . ALA B 1 99 ? -8.857 -16.001 19.504 1.00 55.21 99 ALA B N 1
ATOM 2517 C CA . ALA B 1 99 ? -9.169 -14.608 19.790 1.00 53.32 99 ALA B CA 1
ATOM 2518 C C . ALA B 1 99 ? -10.105 -14.016 18.744 1.00 64.28 99 ALA B C 1
ATOM 2519 O O . ALA B 1 99 ? -10.979 -13.206 19.075 1.00 73.32 99 ALA B O 1
ATOM 2521 N N . HIS B 1 100 ? -9.949 -14.409 17.479 1.00 68.47 100 HIS B N 1
ATOM 2522 C CA . HIS B 1 100 ? -10.745 -13.794 16.425 1.00 67.70 100 HIS B CA 1
ATOM 2523 C C . HIS B 1 100 ? -12.182 -14.297 16.440 1.00 65.67 100 HIS B C 1
ATOM 2524 O O . HIS B 1 100 ? -13.118 -13.509 16.266 1.00 69.89 100 HIS B O 1
ATOM 2531 N N . PHE B 1 101 ? -12.381 -15.593 16.663 1.00 55.55 101 PHE B N 1
ATOM 2532 C CA . PHE B 1 101 ? -13.721 -16.164 16.676 1.00 63.37 101 PHE B CA 1
ATOM 2533 C C . PHE B 1 101 ? -14.350 -16.173 18.063 1.00 68.99 101 PHE B C 1
ATOM 2534 O O . PHE B 1 101 ? -15.483 -16.642 18.211 1.00 75.05 101 PHE B O 1
ATOM 2542 N N . GLY B 1 102 ? -13.652 -15.663 19.072 1.00 69.88 102 GLY B N 1
ATOM 2543 C CA . GLY B 1 102 ? -14.223 -15.577 20.407 1.00 72.26 102 GLY B CA 1
ATOM 2544 C C . GLY B 1 102 ? -14.507 -16.921 21.038 1.00 72.11 102 GLY B C 1
ATOM 2545 O O . GLY B 1 102 ? -15.478 -17.056 21.794 1.00 66.03 102 GLY B O 1
ATOM 2546 N N . TYR B 1 103 ? -13.668 -17.917 20.766 1.00 76.65 103 TYR B N 1
ATOM 2547 C CA . TYR B 1 103 ? -13.823 -19.200 21.432 1.00 77.81 103 TYR B CA 1
ATOM 2548 C C . TYR B 1 103 ? -13.562 -19.061 22.930 1.00 69.90 103 TYR B C 1
ATOM 2549 O O . TYR B 1 103 ? -12.967 -18.089 23.403 1.00 75.99 103 TYR B O 1
ATOM 2558 N N . GLU B 1 104 ? -13.995 -20.072 23.674 1.00 68.22 104 GLU B N 1
ATOM 2559 C CA . GLU B 1 104 ? -13.768 -20.146 25.111 1.00 74.99 104 GLU B CA 1
ATOM 2560 C C . GLU B 1 104 ? -12.546 -21.020 25.362 1.00 72.31 104 GLU B C 1
ATOM 2561 O O . GLU B 1 104 ? -12.610 -22.245 25.220 1.00 71.75 104 GLU B O 1
ATOM 2567 N N . MET B 1 105 ? -11.439 -20.390 25.745 1.00 67.94 105 MET B N 1
ATOM 2568 C CA . MET B 1 105 ? -10.211 -21.121 26.020 1.00 62.74 105 MET B CA 1
ATOM 2569 C C . MET B 1 105 ? -10.279 -21.766 27.398 1.00 65.13 105 MET B C 1
ATOM 2570 O O . MET B 1 105 ? -10.611 -21.105 28.387 1.00 64.78 105 MET B O 1
ATOM 2575 N N . ASP B 1 106 ? -9.968 -23.061 27.461 1.00 66.77 106 ASP B N 1
ATOM 2576 C CA . ASP B 1 106 ? -9.890 -23.786 28.730 1.00 67.44 106 ASP B CA 1
ATOM 2577 C C . ASP B 1 106 ? -8.633 -23.331 29.465 1.00 61.59 106 ASP B C 1
ATOM 2578 O O . ASP B 1 106 ? -7.615 -24.026 29.517 1.00 65.23 106 ASP B O 1
ATOM 2583 N N . LEU B 1 107 ? -8.708 -22.130 30.044 1.00 53.40 107 LEU B N 1
ATOM 2584 C CA . LEU B 1 107 ? -7.555 -21.565 30.737 1.00 54.39 107 LEU B CA 1
ATOM 2585 C C . LEU B 1 107 ? -7.283 -22.253 32.068 1.00 49.31 107 LEU B C 1
ATOM 2586 O O . LEU B 1 107 ? -6.165 -22.145 32.587 1.00 53.27 107 LEU B O 1
ATOM 2591 N N . GLU B 1 108 ? -8.269 -22.961 32.627 1.00 52.24 108 GLU B N 1
ATOM 2592 C CA . GLU B 1 108 ? -8.028 -23.697 33.865 1.00 54.84 108 GLU B CA 1
ATOM 2593 C C . GLU B 1 108 ? -7.167 -24.924 33.609 1.00 54.20 108 GLU B C 1
ATOM 2594 O O . GLU B 1 108 ? -6.256 -25.232 34.390 1.00 54.13 108 GLU B O 1
ATOM 2600 N N . LYS B 1 109 ? -7.425 -25.620 32.502 1.00 51.46 109 LYS B N 1
ATOM 2601 C CA . LYS B 1 109 ? -6.548 -26.711 32.099 1.00 45.73 109 LYS B CA 1
ATOM 2602 C C . LYS B 1 109 ? -5.143 -26.201 31.819 1.00 48.92 109 LYS B C 1
ATOM 2603 O O . LYS B 1 109 ? -4.155 -26.845 32.187 1.00 65.91 109 LYS B O 1
ATOM 2609 N N . LEU B 1 110 ? -5.033 -25.037 31.177 1.00 50.47 110 LEU B N 1
ATOM 2610 C CA . LEU B 1 110 ? -3.720 -24.471 30.895 1.00 49.04 110 LEU B CA 1
ATOM 2611 C C . LEU B 1 110 ? -2.984 -24.135 32.185 1.00 52.06 110 LEU B C 1
ATOM 2612 O O . LEU B 1 110 ? -1.778 -24.380 32.307 1.00 54.60 110 LEU B O 1
ATOM 2617 N N . TYR B 1 111 ? -3.697 -23.561 33.155 1.00 59.55 111 TYR B N 1
ATOM 2618 C CA . TYR B 1 111 ? -3.090 -23.278 34.450 1.00 56.38 111 TYR B CA 1
ATOM 2619 C C . TYR B 1 111 ? -2.607 -24.559 35.114 1.00 54.19 111 TYR B C 1
ATOM 2620 O O . TYR B 1 111 ? -1.503 -24.601 35.671 1.00 54.24 111 TYR B O 1
ATOM 2629 N N . ALA B 1 112 ? -3.409 -25.624 35.040 1.00 41.01 112 ALA B N 1
ATOM 2630 C CA . ALA B 1 112 ? -2.986 -26.900 35.611 1.00 50.33 112 ALA B CA 1
ATOM 2631 C C . ALA B 1 112 ? -1.728 -27.425 34.928 1.00 53.67 112 ALA B C 1
ATOM 2632 O O . ALA B 1 112 ? -0.832 -27.958 35.592 1.00 55.62 112 ALA B O 1
ATOM 2634 N N . ARG B 1 113 ? -1.639 -27.278 33.600 1.00 52.64 113 ARG B N 1
ATOM 2635 C CA . ARG B 1 113 ? -0.458 -27.757 32.877 1.00 48.40 113 ARG B CA 1
ATOM 2636 C C . ARG B 1 113 ? 0.785 -26.948 33.239 1.00 46.98 113 ARG B C 1
ATOM 2637 O O . ARG B 1 113 ? 1.871 -27.514 33.441 1.00 51.80 113 ARG B O 1
ATOM 2645 N N . MET B 1 114 ? 0.646 -25.623 33.319 1.00 46.48 114 MET B N 1
ATOM 2646 C CA . MET B 1 114 ? 1.758 -24.785 33.757 1.00 54.77 114 MET B CA 1
ATOM 2647 C C . MET B 1 114 ? 2.203 -25.161 35.167 1.00 58.37 114 MET B C 1
ATOM 2648 O O . MET B 1 114 ? 3.405 -25.206 35.464 1.00 55.41 114 MET B O 1
ATOM 2653 N N . GLN B 1 115 ? 1.245 -25.453 36.049 1.00 56.78 115 GLN B N 1
ATOM 2654 C CA . GLN B 1 115 ? 1.603 -25.821 37.413 1.00 61.56 115 GLN B CA 1
ATOM 2655 C C . GLN B 1 115 ? 2.260 -27.191 37.473 1.00 59.05 115 GLN B C 1
ATOM 2656 O O . GLN B 1 115 ? 3.116 -27.423 38.331 1.00 56.80 115 GLN B O 1
ATOM 2662 N N . GLU B 1 116 ? 1.885 -28.105 36.575 1.00 50.98 116 GLU B N 1
ATOM 2663 C CA . GLU B 1 116 ? 2.587 -29.384 36.515 1.00 52.49 116 GLU B CA 1
ATOM 2664 C C . GLU B 1 116 ? 4.023 -29.187 36.056 1.00 58.92 116 GLU B C 1
ATOM 2665 O O . GLU B 1 116 ? 4.938 -29.871 36.537 1.00 60.69 116 GLU B O 1
ATOM 2671 N N . MET B 1 117 ? 4.237 -28.263 35.118 1.00 62.08 117 MET B N 1
ATOM 2672 C CA . MET B 1 117 ? 5.599 -27.852 34.792 1.00 55.10 117 MET B CA 1
ATOM 2673 C C . MET B 1 117 ? 6.345 -27.397 36.042 1.00 56.97 117 MET B C 1
ATOM 2674 O O . MET B 1 117 ? 7.465 -27.844 36.314 1.00 53.86 117 MET B O 1
ATOM 2679 N N . GLU B 1 118 ? 5.735 -26.479 36.796 1.00 52.25 118 GLU B N 1
ATOM 2680 C CA . GLU B 1 118 ? 6.357 -25.994 38.027 1.00 60.00 118 GLU B CA 1
ATOM 2681 C C . GLU B 1 118 ? 6.700 -27.145 38.968 1.00 57.78 118 GLU B C 1
ATOM 2682 O O . GLU B 1 118 ? 7.790 -27.187 39.551 1.00 51.90 118 GLU B O 1
ATOM 2688 N N . ARG B 1 119 ? 5.768 -28.084 39.135 1.00 53.21 119 ARG B N 1
ATOM 2689 C CA . ARG B 1 119 ? 5.957 -29.180 40.078 1.00 50.39 119 ARG B CA 1
ATOM 2690 C C . ARG B 1 119 ? 7.115 -30.073 39.663 1.00 55.29 119 ARG B C 1
ATOM 2691 O O . ARG B 1 119 ? 7.967 -30.430 40.485 1.00 58.09 119 ARG B O 1
ATOM 2699 N N . PHE B 1 120 ? 7.155 -30.460 38.388 1.00 54.42 120 PHE B N 1
ATOM 2700 C CA . PHE B 1 120 ? 8.221 -31.350 37.944 1.00 49.93 120 PHE B CA 1
ATOM 2701 C C . PHE B 1 120 ? 9.572 -30.641 37.927 1.00 55.04 120 PHE B C 1
ATOM 2702 O O . PHE B 1 120 ? 10.605 -31.274 38.177 1.00 55.15 120 PHE B O 1
ATOM 2710 N N . SER B 1 121 ? 9.588 -29.326 37.695 1.00 55.44 121 SER B N 1
ATOM 2711 C CA . SER B 1 121 ? 10.837 -28.583 37.841 1.00 56.16 121 SER B CA 1
ATOM 2712 C C . SER B 1 121 ? 11.288 -28.549 39.297 1.00 64.43 121 SER B C 1
ATOM 2713 O O . SER B 1 121 ? 12.487 -28.650 39.585 1.00 66.42 121 SER B O 1
ATOM 2716 N N . TYR B 1 122 ? 10.344 -28.408 40.229 1.00 58.88 122 TYR B N 1
ATOM 2717 C CA . TYR B 1 122 ? 10.701 -28.426 41.643 1.00 57.65 122 TYR B CA 1
ATOM 2718 C C . TYR B 1 122 ? 11.232 -29.794 42.053 1.00 61.78 122 TYR B C 1
ATOM 2719 O O . TYR B 1 122 ? 12.160 -29.890 42.866 1.00 56.53 122 TYR B O 1
ATOM 2728 N N . LEU B 1 123 ? 10.656 -30.861 41.499 1.00 66.02 123 LEU B N 1
ATOM 2729 C CA . LEU B 1 123 ? 11.081 -32.216 41.829 1.00 59.30 123 LEU B CA 1
ATOM 2730 C C . LEU B 1 123 ? 12.305 -32.673 41.045 1.00 64.38 123 LEU B C 1
ATOM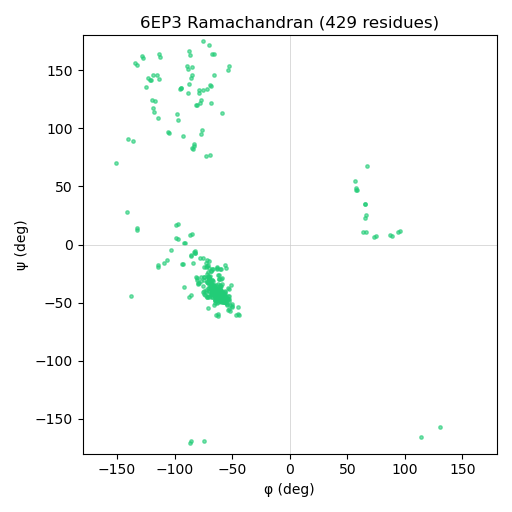 2731 O O . LEU B 1 123 ? 12.818 -33.761 41.327 1.00 66.55 123 LEU B O 1
ATOM 2736 N N . THR B 1 124 ? 12.762 -31.892 40.060 1.00 65.51 124 THR B N 1
ATOM 2737 C CA . THR B 1 124 ? 13.913 -32.256 39.226 1.00 70.26 124 THR B CA 1
ATOM 2738 C C . THR B 1 124 ? 13.664 -33.582 38.509 1.00 68.30 124 THR B C 1
ATOM 2739 O O . THR B 1 124 ? 14.504 -34.484 38.494 1.00 73.84 124 THR B O 1
ATOM 2743 N N . ASP B 1 125 ? 12.481 -33.689 37.917 1.00 64.27 125 ASP B N 1
ATOM 2744 C CA . ASP B 1 125 ? 12.070 -34.834 37.110 1.00 68.75 125 ASP B CA 1
ATOM 2745 C C . ASP B 1 125 ? 12.110 -34.363 35.659 1.00 61.42 125 ASP B C 1
ATOM 2746 O O . ASP B 1 125 ? 11.162 -33.738 35.178 1.00 62.38 125 ASP B O 1
ATOM 2751 N N . LEU B 1 126 ? 13.214 -34.659 34.968 1.00 63.77 126 LEU B N 1
ATOM 2752 C CA . LEU B 1 126 ? 13.465 -34.037 33.670 1.00 76.41 126 LEU B CA 1
ATOM 2753 C C . LEU B 1 126 ? 12.514 -34.547 32.596 1.00 71.63 126 LEU B C 1
ATOM 2754 O O . LEU B 1 126 ? 11.975 -33.756 31.813 1.00 77.26 126 LEU B O 1
ATOM 2759 N N . GLU B 1 127 ? 12.306 -35.863 32.532 1.00 64.12 127 GLU B N 1
ATOM 2760 C CA . GLU B 1 127 ? 11.417 -36.419 31.517 1.00 67.68 127 GLU B CA 1
ATOM 2761 C C . GLU B 1 127 ? 9.996 -35.912 31.702 1.00 69.07 127 GLU B C 1
ATOM 2762 O O . GLU B 1 127 ? 9.330 -35.519 30.733 1.00 80.15 127 GLU B O 1
ATOM 2768 N N . ASN B 1 128 ? 9.516 -35.905 32.944 1.00 56.78 128 ASN B N 1
ATOM 2769 C CA . ASN B 1 128 ? 8.166 -35.428 33.192 1.00 51.39 128 ASN B CA 1
ATOM 2770 C C . ASN B 1 128 ? 8.055 -33.927 32.967 1.00 54.89 128 ASN B C 1
ATOM 2771 O O . ASN B 1 128 ? 7.011 -33.453 32.516 1.00 60.64 128 ASN B O 1
ATOM 2776 N N . TYR B 1 129 ? 9.124 -33.168 33.228 1.00 53.78 129 TYR B N 1
ATOM 2777 C CA . TYR B 1 129 ? 9.093 -31.739 32.933 1.00 57.82 129 TYR B CA 1
ATOM 2778 C C . TYR B 1 129 ? 9.017 -31.482 31.433 1.00 53.47 129 TYR B C 1
ATOM 2779 O O . TYR B 1 129 ? 8.285 -30.590 30.990 1.00 59.15 129 TYR B O 1
ATOM 2788 N N . PHE B 1 130 ? 9.792 -32.228 30.643 1.00 51.03 130 PHE B N 1
ATOM 2789 C CA . PHE B 1 130 ? 9.701 -32.128 29.188 1.00 48.73 130 PHE B CA 1
ATOM 2790 C C . PHE B 1 130 ? 8.287 -32.446 28.712 1.00 50.14 130 PHE B C 1
ATOM 2791 O O . PHE B 1 130 ? 7.699 -31.701 27.914 1.00 58.58 130 PHE B O 1
ATOM 2799 N N . ASP B 1 131 ? 7.718 -33.548 29.213 1.00 46.53 131 ASP B N 1
ATOM 2800 C CA . ASP B 1 131 ? 6.358 -33.923 28.836 1.00 53.39 131 ASP B CA 1
ATOM 2801 C C . ASP B 1 131 ? 5.352 -32.846 29.232 1.00 58.18 131 ASP B C 1
ATOM 2802 O O . ASP B 1 131 ? 4.421 -32.552 28.478 1.00 59.31 131 ASP B O 1
ATOM 2807 N N . ALA B 1 132 ? 5.532 -32.236 30.408 1.00 48.85 132 ALA B N 1
ATOM 2808 C CA . ALA B 1 132 ? 4.591 -31.225 30.882 1.00 48.99 132 ALA B CA 1
ATOM 2809 C C . ALA B 1 132 ? 4.690 -29.941 30.066 1.00 46.80 132 ALA B C 1
ATOM 2810 O O . ALA B 1 132 ? 3.673 -29.301 29.773 1.00 51.34 132 ALA B O 1
ATOM 2812 N N . HIS B 1 133 ? 5.911 -29.541 29.708 1.00 50.74 133 HIS B N 1
ATOM 2813 C CA . HIS B 1 133 ? 6.110 -28.432 28.782 1.00 53.96 133 HIS B CA 1
ATOM 2814 C C . HIS B 1 133 ? 5.399 -28.698 27.459 1.00 50.83 133 HIS B C 1
ATOM 2815 O O . HIS B 1 133 ? 4.707 -27.820 26.915 1.00 49.71 133 HIS B O 1
ATOM 2822 N N . HIS B 1 134 ? 5.537 -29.923 26.941 1.00 53.88 134 HIS B N 1
ATOM 2823 C CA . HIS B 1 134 ? 4.861 -30.288 25.699 1.00 56.46 134 HIS B CA 1
ATOM 2824 C C . HIS B 1 134 ? 3.345 -30.244 25.856 1.00 61.46 134 HIS B C 1
ATOM 2825 O O . HIS B 1 134 ? 2.635 -29.811 24.945 1.00 53.35 134 HIS B O 1
ATOM 2832 N N . ARG B 1 135 ? 2.830 -30.681 27.009 1.00 55.95 135 ARG B N 1
ATOM 2833 C CA . ARG B 1 135 ? 1.382 -30.675 27.221 1.00 58.05 135 ARG B CA 1
ATOM 2834 C C . ARG B 1 135 ? 0.838 -29.256 27.370 1.00 54.11 135 ARG B C 1
ATOM 2835 O O . ARG B 1 135 ? -0.281 -28.972 26.932 1.00 58.73 135 ARG B O 1
ATOM 2843 N N . PHE B 1 136 ? 1.616 -28.354 27.967 1.00 49.60 136 PHE B N 1
ATOM 2844 C CA . PHE B 1 136 ? 1.245 -26.940 27.984 1.00 50.70 136 PHE B CA 1
ATOM 2845 C C . PHE B 1 136 ? 1.145 -26.388 26.560 1.00 52.57 136 PHE B C 1
ATOM 2846 O O . PHE B 1 136 ? 0.176 -25.695 26.200 1.00 46.74 136 PHE B O 1
ATOM 2854 N N . ILE B 1 137 ? 2.147 -26.687 25.732 1.00 54.26 137 ILE B N 1
ATOM 2855 C CA . ILE B 1 137 ? 2.089 -26.250 24.336 1.00 51.66 137 ILE B CA 1
ATOM 2856 C C . ILE B 1 137 ? 0.884 -26.866 23.625 1.00 44.26 137 ILE B C 1
ATOM 2857 O O . ILE B 1 137 ? 0.196 -26.201 22.837 1.00 51.97 137 ILE B O 1
ATOM 2862 N N . LEU B 1 138 ? 0.591 -28.135 23.917 1.00 46.28 138 LEU B N 1
ATOM 2863 C CA . LEU B 1 138 ? -0.534 -28.812 23.276 1.00 53.43 138 LEU B CA 1
ATOM 2864 C C . LEU B 1 138 ? -1.859 -28.190 23.683 1.00 54.43 138 LEU B C 1
ATOM 2865 O O . LEU B 1 138 ? -2.791 -28.126 22.881 1.00 47.97 138 LEU B O 1
ATOM 2870 N N . CYS B 1 139 ? -1.967 -27.748 24.934 1.00 47.31 139 CYS B N 1
ATOM 2871 C CA . CYS B 1 139 ? -3.172 -27.062 25.387 1.00 44.62 139 CYS B CA 1
ATOM 2872 C C . CYS B 1 139 ? -3.350 -25.740 24.646 1.00 41.71 139 CYS B C 1
ATOM 2873 O O . CYS B 1 139 ? -4.455 -25.397 24.185 1.00 47.94 139 CYS B O 1
ATOM 2876 N N . LEU B 1 140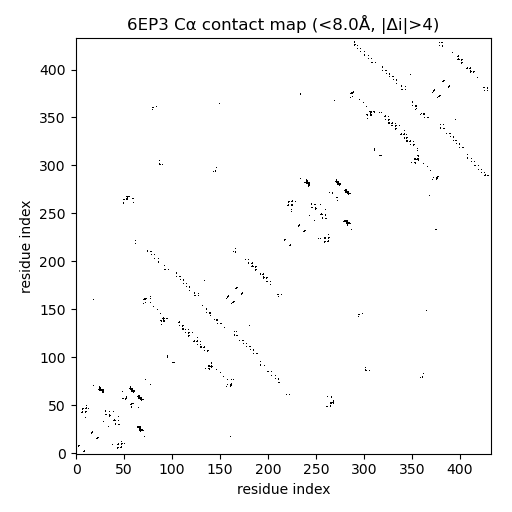 ? -2.259 -24.980 24.526 1.00 44.20 140 LEU B N 1
ATOM 2877 C CA . LEU B 1 140 ? -2.295 -23.771 23.707 1.00 51.94 140 LEU B CA 1
ATOM 2878 C C . LEU B 1 140 ? -2.807 -24.072 22.302 1.00 60.54 140 LEU B C 1
ATOM 2879 O O . LEU B 1 140 ? -3.661 -23.353 21.770 1.00 59.26 140 LEU B O 1
ATOM 2884 N N . ILE B 1 141 ? -2.314 -25.155 21.701 1.00 61.09 141 ILE B N 1
ATOM 2885 C CA . ILE B 1 141 ? -2.706 -25.483 20.330 1.00 53.66 141 ILE B CA 1
ATOM 2886 C C . ILE B 1 141 ? -4.153 -25.957 20.278 1.00 60.42 141 ILE B C 1
ATOM 2887 O O . ILE B 1 141 ? -4.893 -25.640 19.338 1.00 59.74 141 ILE B O 1
ATOM 2892 N N . SER B 1 142 ? -4.581 -26.718 21.285 1.00 55.56 142 SER B N 1
ATOM 2893 C CA . SER B 1 142 ? -5.956 -27.184 21.351 1.00 53.35 142 SER B CA 1
ATOM 2894 C C . SER B 1 142 ? -6.927 -26.029 21.469 1.00 51.25 142 SER B C 1
ATOM 2895 O O . SER B 1 142 ? -8.110 -26.188 21.152 1.00 56.58 142 SER B O 1
ATOM 2898 N N . PHE B 1 143 ? -6.450 -24.868 21.920 1.00 53.49 143 PHE B N 1
ATOM 2899 C CA . PHE B 1 143 ? -7.321 -23.697 21.905 1.00 55.61 143 PHE B CA 1
ATOM 2900 C C . PHE B 1 143 ? -7.887 -23.405 20.515 1.00 67.85 143 PHE B C 1
ATOM 2901 O O . PHE B 1 143 ? -8.903 -22.710 20.407 1.00 71.57 143 PHE B O 1
ATOM 2909 N N . ALA B 1 144 ? -7.269 -23.921 19.449 1.00 61.11 144 ALA B N 1
ATOM 2910 C CA . ALA B 1 144 ? -7.827 -23.759 18.112 1.00 63.80 144 ALA B CA 1
ATOM 2911 C C . ALA B 1 144 ? -8.979 -24.712 17.825 1.00 57.91 144 ALA B C 1
ATOM 2912 O O . ALA B 1 144 ? -9.666 -24.530 16.815 1.00 54.82 144 ALA B O 1
ATOM 2914 N N . GLU B 1 145 ? -9.202 -25.716 18.677 1.00 58.11 145 GLU B N 1
ATOM 2915 C CA . GLU B 1 145 ? -10.204 -26.752 18.427 1.00 65.56 145 GLU B CA 1
ATOM 2916 C C . GLU B 1 145 ? -9.945 -27.452 17.094 1.00 63.75 145 GLU B C 1
ATOM 2917 O O . GLU B 1 145 ? -10.809 -27.532 16.221 1.00 62.80 145 GLU B O 1
ATOM 2923 N N . ASN B 1 146 ? -8.720 -27.960 16.950 1.00 62.28 146 ASN B N 1
ATOM 2924 C CA . ASN B 1 146 ? -8.290 -28.652 15.738 1.00 48.78 146 ASN B CA 1
ATOM 2925 C C . ASN B 1 146 ? -7.517 -29.895 16.164 1.00 49.24 146 ASN B C 1
ATOM 2926 O O . ASN B 1 146 ? -6.284 -29.875 16.326 1.00 61.22 146 ASN B O 1
ATOM 2931 N N . PRO B 1 147 ? -8.228 -31.010 16.351 1.00 47.33 147 PRO B N 1
ATOM 2932 C CA . PRO B 1 147 ? -7.559 -32.244 16.787 1.00 53.58 147 PRO B CA 1
ATOM 2933 C C . PRO B 1 147 ? -6.512 -32.735 15.807 1.00 58.87 147 PRO B C 1
ATOM 2934 O O . PRO B 1 147 ? -5.550 -33.390 16.228 1.00 65.08 147 PRO B O 1
ATOM 2938 N N . TYR B 1 148 ? -6.676 -32.458 14.509 1.00 49.73 148 TYR B N 1
ATOM 2939 C CA . TYR B 1 148 ? -5.631 -32.814 13.553 1.00 51.12 148 TYR B CA 1
ATOM 2940 C C . TYR B 1 148 ? -4.319 -32.136 13.922 1.00 47.70 148 TYR B C 1
ATOM 2941 O O . TYR B 1 148 ? -3.254 -32.769 13.925 1.00 56.80 148 TYR B O 1
ATOM 2950 N N . GLN B 1 149 ? -4.383 -30.844 14.251 1.00 44.02 149 GLN B N 1
ATOM 2951 C CA . GLN B 1 149 ? -3.180 -30.120 14.637 1.00 44.79 149 GLN B CA 1
ATOM 2952 C C . GLN B 1 149 ? -2.617 -30.657 15.941 1.00 54.78 149 GLN B C 1
ATOM 2953 O O . GLN B 1 149 ? -1.391 -30.757 16.101 1.00 54.21 149 GLN B O 1
ATOM 2959 N N . VAL B 1 150 ? -3.495 -31.012 16.885 1.00 56.25 150 VAL B N 1
ATOM 2960 C CA . VAL B 1 150 ? -3.008 -31.591 18.137 1.00 49.87 150 VAL B CA 1
ATOM 2961 C C . VAL B 1 150 ? -2.242 -32.887 17.873 1.00 44.91 150 VAL B C 1
ATOM 2962 O O . VAL B 1 150 ? -1.151 -33.099 18.416 1.00 44.52 150 VAL B O 1
ATOM 2966 N N . ARG B 1 151 ? -2.784 -33.761 17.021 1.00 50.09 151 ARG B N 1
ATOM 2967 C CA . ARG B 1 151 ? -2.116 -35.030 16.731 1.00 53.90 151 ARG B CA 1
ATOM 2968 C C . ARG B 1 151 ? -0.794 -34.810 16.002 1.00 53.30 151 ARG B C 1
ATOM 2969 O O . ARG B 1 151 ? 0.196 -35.509 16.262 1.00 59.69 151 ARG B O 1
ATOM 2977 N N . ILE B 1 152 ? -0.764 -33.854 15.072 1.00 44.84 152 ILE B N 1
ATOM 2978 C CA . ILE B 1 152 ? 0.478 -33.542 14.366 1.00 48.34 152 ILE B CA 1
ATOM 2979 C C . ILE B 1 152 ? 1.555 -33.112 15.355 1.00 51.59 152 ILE B C 1
ATOM 2980 O O . ILE B 1 152 ? 2.695 -33.600 15.324 1.00 60.26 152 ILE B O 1
ATOM 2985 N N . VAL B 1 153 ? 1.206 -32.195 16.258 1.00 56.91 153 VAL B N 1
ATOM 2986 C CA . VAL B 1 153 ? 2.205 -31.711 17.202 1.00 56.19 153 VAL B CA 1
ATOM 2987 C C . VAL B 1 153 ? 2.579 -32.792 18.207 1.00 51.57 153 VAL B C 1
ATOM 2988 O O . VAL B 1 153 ? 3.716 -32.830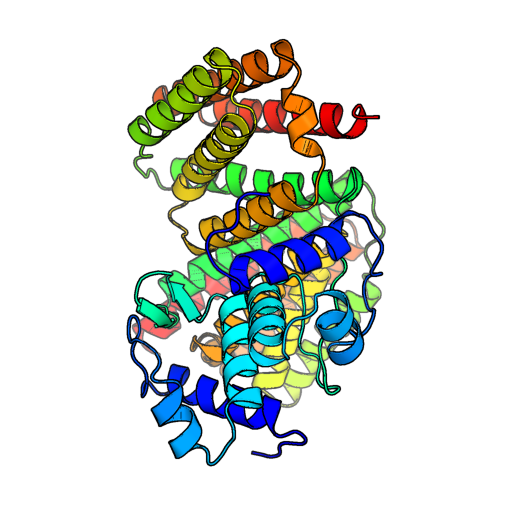 18.686 1.00 62.71 153 VAL B O 1
ATOM 2992 N N . LYS B 1 154 ? 1.661 -33.712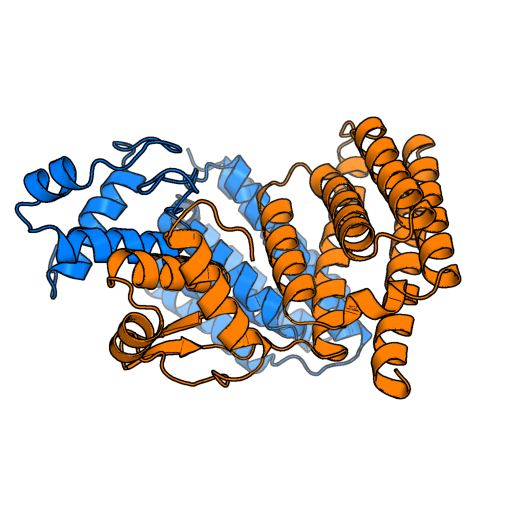 18.513 1.00 45.51 154 LYS B N 1
ATOM 2993 C CA . LYS B 1 154 ? 2.023 -34.848 19.357 1.00 56.56 154 LYS B CA 1
ATOM 2994 C C . LYS B 1 154 ? 3.071 -35.719 18.677 1.00 60.04 154 LYS B C 1
ATOM 2995 O O . LYS B 1 154 ? 4.023 -36.181 19.319 1.00 56.51 154 LYS B O 1
ATOM 3001 N N . GLN B 1 155 ? 2.906 -35.953 17.373 1.00 52.32 155 GLN B N 1
ATOM 3002 C CA . GLN B 1 155 ? 3.900 -36.725 16.631 1.00 55.76 155 GLN B CA 1
ATOM 3003 C C . GLN B 1 155 ? 5.249 -36.010 16.626 1.00 53.43 155 GLN B C 1
ATOM 3004 O O . GLN B 1 155 ? 6.308 -36.639 16.778 1.00 48.06 155 GLN B O 1
ATOM 3010 N N . ILE B 1 156 ? 5.222 -34.687 16.453 1.00 49.41 156 ILE B N 1
ATOM 3011 C CA . ILE B 1 156 ? 6.453 -33.898 16.513 1.00 47.31 156 ILE B CA 1
ATOM 3012 C C . ILE B 1 156 ? 7.122 -34.042 17.876 1.00 60.96 156 ILE B C 1
ATOM 3013 O O . ILE B 1 156 ? 8.348 -34.194 17.973 1.00 61.98 156 ILE B O 1
ATOM 3018 N N . PHE B 1 157 ? 6.333 -33.960 18.951 1.00 59.43 157 PHE B N 1
ATOM 3019 C CA . PHE B 1 157 ? 6.884 -34.082 20.296 1.00 58.61 157 PHE B CA 1
ATOM 3020 C C . PHE B 1 157 ? 7.488 -35.461 20.507 1.00 56.37 157 PHE B C 1
ATOM 3021 O O . PHE B 1 157 ? 8.543 -35.600 21.138 1.00 44.41 157 PHE B O 1
ATOM 3029 N N . PHE B 1 158 ? 6.825 -36.493 19.987 1.00 56.32 158 PHE B N 1
ATOM 3030 C CA . PHE B 1 158 ? 7.370 -37.843 20.060 1.00 57.67 158 PHE B CA 1
ATOM 3031 C C . PHE B 1 158 ? 8.737 -37.905 19.398 1.00 61.28 158 PHE B C 1
ATOM 3032 O O . PHE B 1 158 ? 9.703 -38.437 19.968 1.00 68.80 158 PHE B O 1
ATOM 3040 N N . GLN B 1 159 ? 8.828 -37.368 18.183 1.00 56.32 159 GLN B N 1
ATOM 3041 C CA . GLN B 1 159 ? 10.090 -37.408 17.456 1.00 62.76 159 GLN B CA 1
ATOM 3042 C C . GLN B 1 159 ? 11.178 -36.638 18.197 1.00 55.10 159 GLN B C 1
ATOM 3043 O O . GLN B 1 159 ? 12.323 -37.095 18.283 1.00 55.42 159 GLN B O 1
ATOM 3049 N N . MET B 1 160 ? 10.837 -35.481 18.764 1.00 50.37 160 MET B N 1
ATOM 3050 C CA . MET B 1 160 ? 11.830 -34.716 19.514 1.00 59.15 160 MET B CA 1
ATOM 3051 C C . MET B 1 160 ? 12.317 -35.493 20.731 1.00 70.90 160 MET B C 1
ATOM 3052 O O . MET B 1 160 ? 13.528 -35.676 20.920 1.00 77.25 160 MET B O 1
ATOM 3057 N N . VAL B 1 161 ? 11.380 -36.005 21.533 1.00 62.99 161 VAL B N 1
ATOM 3058 C CA . VAL B 1 161 ? 11.724 -36.745 22.742 1.00 61.71 161 VAL B CA 1
ATOM 3059 C C . VAL B 1 161 ? 12.633 -37.921 22.412 1.00 64.18 161 VAL B C 1
ATOM 3060 O O . VAL B 1 161 ? 13.580 -38.220 23.153 1.00 54.86 161 VAL B O 1
ATOM 3064 N N . HIS B 1 162 ? 12.362 -38.615 21.307 1.00 63.07 162 HIS B N 1
ATOM 3065 C CA . HIS B 1 162 ? 13.097 -39.847 21.058 1.00 61.14 162 HIS B CA 1
ATOM 3066 C C . HIS B 1 162 ? 14.339 -39.674 20.194 1.00 60.85 162 HIS B C 1
ATOM 3067 O O . HIS B 1 162 ? 15.200 -40.560 20.211 1.00 62.04 162 HIS B O 1
ATOM 3074 N N . PHE B 1 163 ? 14.487 -38.561 19.468 1.00 60.07 163 PHE B N 1
ATOM 3075 C CA . PHE B 1 163 ? 15.608 -38.442 18.545 1.00 62.83 163 PHE B CA 1
ATOM 3076 C C . PHE B 1 163 ? 16.370 -37.125 18.650 1.00 60.53 163 PHE B C 1
ATOM 3077 O O . PHE B 1 163 ? 17.194 -36.842 17.772 1.00 60.05 163 PHE B O 1
ATOM 3085 N N . SER B 1 164 ? 16.142 -36.319 19.687 1.00 52.94 164 SER B N 1
ATOM 3086 C CA . SER B 1 164 ? 16.915 -35.104 19.880 1.00 55.13 164 SER B CA 1
ATOM 3087 C C . SER B 1 164 ? 17.460 -35.085 21.300 1.00 57.65 164 SER B C 1
ATOM 3088 O O . SER B 1 164 ? 16.997 -35.819 22.176 1.00 56.28 164 SER B O 1
ATOM 3091 N N . ASP B 1 165 ? 18.466 -34.240 21.512 1.00 64.89 165 ASP B N 1
ATOM 3092 C CA . ASP B 1 165 ? 18.978 -33.945 22.841 1.00 58.78 165 ASP B CA 1
ATOM 3093 C C . ASP B 1 165 ? 18.384 -32.663 23.407 1.00 58.24 165 ASP B C 1
ATOM 3094 O O . ASP B 1 165 ? 18.940 -32.096 24.351 1.00 59.62 165 ASP B O 1
ATOM 3099 N N . GLY B 1 166 ? 17.272 -32.191 22.839 1.00 61.65 166 GLY B N 1
ATOM 3100 C CA . GLY B 1 166 ? 16.679 -30.937 23.273 1.00 58.84 166 GLY B CA 1
ATOM 3101 C C . GLY B 1 166 ? 16.264 -30.913 24.729 1.00 58.88 166 GLY B C 1
ATOM 3102 O O . GLY B 1 166 ? 16.133 -29.830 25.307 1.00 61.71 166 GLY B O 1
ATOM 3103 N N . ILE B 1 167 ? 16.063 -32.082 25.339 1.00 57.97 167 ILE B N 1
ATOM 3104 C CA . ILE B 1 167 ? 15.701 -32.122 26.751 1.00 60.46 167 ILE B CA 1
ATOM 3105 C C . ILE B 1 167 ? 16.876 -31.696 27.623 1.00 67.21 167 ILE B C 1
ATOM 3106 O O . ILE B 1 167 ? 16.678 -31.160 28.719 1.00 73.72 167 ILE B O 1
ATOM 3111 N N . ASN B 1 168 ? 18.111 -31.901 27.150 1.00 66.40 168 ASN B N 1
ATOM 3112 C CA . ASN B 1 168 ? 19.287 -31.512 27.925 1.00 64.66 168 ASN B CA 1
ATOM 3113 C C . ASN B 1 168 ? 19.290 -30.024 28.245 1.00 62.05 168 ASN B C 1
ATOM 3114 O O . ASN B 1 168 ? 19.858 -29.608 29.261 1.00 65.55 168 ASN B O 1
ATOM 3119 N N . MET B 1 169 ? 18.671 -29.213 27.387 1.00 62.40 169 MET B N 1
ATOM 3120 C CA . MET B 1 169 ? 18.525 -27.786 27.651 1.00 58.44 169 MET B CA 1
ATOM 3121 C C . MET B 1 169 ? 17.884 -27.530 29.010 1.00 62.21 169 MET B C 1
ATOM 3122 O O . MET B 1 169 ? 18.271 -26.599 29.728 1.00 61.94 169 MET B O 1
ATOM 3127 N N . PHE B 1 170 ? 16.920 -28.359 29.391 1.00 63.49 170 PHE B N 1
ATOM 3128 C CA . PHE B 1 170 ? 16.224 -28.188 30.656 1.00 59.44 170 PHE B CA 1
ATOM 3129 C C . PHE B 1 170 ? 16.963 -28.823 31.832 1.00 62.89 170 PHE B C 1
ATOM 3130 O O . PHE B 1 170 ? 16.411 -28.881 32.935 1.00 67.55 170 PHE B O 1
ATOM 3138 N N . LYS B 1 171 ? 18.198 -29.288 31.633 1.00 56.19 171 LYS B N 1
ATOM 3139 C CA . LYS B 1 171 ? 19.034 -29.620 32.779 1.00 67.59 171 LYS B CA 1
ATOM 3140 C C . LYS B 1 171 ? 19.400 -28.376 33.576 1.00 65.55 171 LYS B C 1
ATOM 3141 O O . LYS B 1 171 ? 19.749 -28.485 34.755 1.00 64.02 171 LYS B O 1
ATOM 3147 N N . SER B 1 172 ? 19.317 -27.202 32.957 1.00 70.42 172 SER B N 1
ATOM 3148 C CA . SER B 1 172 ? 19.563 -25.943 33.646 1.00 66.78 172 SER B CA 1
ATOM 3149 C C . SER B 1 172 ? 18.315 -25.520 34.409 1.00 65.88 172 SER B C 1
ATOM 3150 O O . SER B 1 172 ? 17.245 -25.323 33.813 1.00 66.85 172 SER B O 1
ATOM 3153 N N . VAL B 1 173 ? 18.455 -25.386 35.730 1.00 68.35 173 VAL B N 1
ATOM 3154 C CA . VAL B 1 173 ? 17.358 -24.893 36.551 1.00 65.91 173 VAL B CA 1
ATOM 3155 C C . VAL B 1 173 ? 16.963 -23.493 36.115 1.00 68.74 173 VAL B C 1
ATOM 3156 O O . VAL B 1 173 ? 15.780 -23.133 36.141 1.00 72.84 173 VAL B O 1
ATOM 3160 N N . GLU B 1 174 ? 17.935 -22.688 35.687 1.00 64.53 174 GLU B N 1
ATOM 3161 C CA . GLU B 1 174 ? 17.640 -21.329 35.248 1.00 70.88 174 GLU B CA 1
ATOM 3162 C C . GLU B 1 174 ? 16.742 -21.337 34.016 1.00 74.56 174 GLU B C 1
ATOM 3163 O O . GLU B 1 174 ? 15.750 -20.600 33.950 1.00 78.06 174 GLU B O 1
ATOM 3169 N N . ILE B 1 175 ? 17.064 -22.184 33.034 1.00 67.48 175 ILE B N 1
ATOM 3170 C CA . ILE B 1 175 ? 16.241 -22.277 31.832 1.00 64.13 175 ILE B CA 1
ATOM 3171 C C . ILE B 1 175 ? 14.859 -22.823 32.170 1.00 64.59 175 ILE B C 1
ATOM 3172 O O . ILE B 1 175 ? 13.844 -22.348 31.644 1.00 60.61 175 ILE B O 1
ATOM 3177 N N . ARG B 1 176 ? 14.793 -23.822 33.055 1.00 65.27 176 ARG B N 1
ATOM 3178 C CA . ARG B 1 176 ? 13.492 -24.365 33.440 1.00 62.25 176 ARG B CA 1
ATOM 3179 C C . ARG B 1 176 ? 12.623 -23.299 34.095 1.00 61.80 176 ARG B C 1
ATOM 3180 O O . ARG B 1 176 ? 11.434 -23.166 33.776 1.00 55.42 176 ARG B O 1
ATOM 3188 N N . GLU B 1 177 ? 13.204 -22.525 35.015 1.00 61.00 177 GLU B N 1
ATOM 3189 C CA . GLU B 1 177 ? 12.435 -21.508 35.722 1.00 58.59 177 GLU B CA 1
ATOM 3190 C C . GLU B 1 177 ? 12.027 -20.379 34.790 1.00 56.67 177 GLU B C 1
ATOM 3191 O O . GLU B 1 177 ? 10.918 -19.846 34.904 1.00 56.82 177 GLU B O 1
ATOM 3197 N N . TRP B 1 178 ? 12.897 -20.016 33.846 1.00 64.29 178 TRP B N 1
ATOM 3198 C CA . TRP B 1 178 ? 12.523 -19.011 32.861 1.00 58.25 178 TRP B CA 1
ATOM 3199 C C . TRP B 1 178 ? 11.364 -19.495 31.999 1.00 57.28 178 TRP B C 1
ATOM 3200 O O . TRP B 1 178 ? 10.426 -18.736 31.724 1.00 57.56 178 TRP B O 1
ATOM 3211 N N . THR B 1 179 ? 11.404 -20.761 31.573 1.00 56.07 179 THR B N 1
ATOM 3212 C CA . THR B 1 179 ? 10.313 -21.304 30.769 1.00 59.28 179 THR B CA 1
ATOM 3213 C C . THR B 1 179 ? 9.015 -21.361 31.566 1.00 56.98 179 THR B C 1
ATOM 3214 O O . THR B 1 179 ? 7.938 -21.069 31.032 1.00 60.29 179 THR B O 1
ATOM 3218 N N . ASN B 1 180 ? 9.097 -21.718 32.849 1.00 53.17 180 ASN B N 1
ATOM 3219 C CA . ASN B 1 180 ? 7.903 -21.723 33.690 1.00 48.94 180 ASN B CA 1
ATOM 3220 C C . ASN B 1 180 ? 7.330 -20.315 33.835 1.00 48.65 180 ASN B C 1
ATOM 3221 O O . ASN B 1 180 ? 6.108 -20.118 33.763 1.00 54.36 180 ASN B O 1
ATOM 3226 N N . LYS B 1 181 ? 8.201 -19.323 34.046 1.00 45.26 181 LYS B N 1
ATOM 3227 C CA . LYS B 1 181 ? 7.745 -17.941 34.150 1.00 55.35 181 LYS B CA 1
ATOM 3228 C C . LYS B 1 181 ? 7.093 -17.480 32.855 1.00 60.37 181 LYS B C 1
ATOM 3229 O O . LYS B 1 181 ? 6.068 -16.790 32.879 1.00 64.79 181 LYS B O 1
ATOM 3235 N N . LYS B 1 182 ? 7.670 -17.856 31.713 1.00 54.06 182 LYS B N 1
ATOM 3236 C CA . LYS B 1 182 ? 7.085 -17.477 30.431 1.00 55.90 182 LYS B CA 1
ATOM 3237 C C . LYS B 1 182 ? 5.723 -18.128 30.236 1.00 53.98 182 LYS B C 1
ATOM 3238 O O . LYS B 1 182 ? 4.784 -17.490 29.747 1.00 55.50 182 LYS B O 1
ATOM 3244 N N . SER B 1 183 ? 5.597 -19.400 30.620 1.00 54.09 183 SER B N 1
ATOM 3245 C CA . SER B 1 183 ? 4.316 -20.089 30.512 1.00 54.66 183 SER B CA 1
ATOM 3246 C C . SER B 1 183 ? 3.262 -19.416 31.380 1.00 59.61 183 SER B C 1
ATOM 3247 O O . SER B 1 183 ? 2.113 -19.232 30.952 1.00 57.81 183 SER B O 1
ATOM 3250 N N . ASN B 1 184 ? 3.638 -19.032 32.603 1.00 52.19 184 ASN B N 1
ATOM 3251 C CA . ASN B 1 184 ? 2.697 -18.333 33.471 1.00 47.84 184 ASN B CA 1
ATOM 3252 C C . ASN B 1 184 ? 2.326 -16.964 32.910 1.00 50.38 184 ASN B C 1
ATOM 3253 O O . ASN B 1 184 ? 1.170 -16.539 33.010 1.00 54.72 184 ASN B O 1
ATOM 3258 N N . GLN B 1 185 ? 3.294 -16.258 32.323 1.00 56.59 185 GLN B N 1
ATOM 3259 C CA . GLN B 1 185 ? 3.006 -14.971 31.701 1.00 63.40 185 GLN B CA 1
ATOM 3260 C C . GLN B 1 185 ? 2.024 -15.131 30.548 1.00 64.07 185 GLN B C 1
ATOM 3261 O O . GLN B 1 185 ? 1.111 -14.315 30.375 1.00 64.35 185 GLN B O 1
ATOM 3267 N N . ILE B 1 186 ? 2.205 -16.179 29.745 1.00 58.76 186 ILE B N 1
ATOM 3268 C CA . ILE B 1 186 ? 1.288 -16.446 28.640 1.00 61.40 186 ILE B CA 1
ATOM 3269 C C . ILE B 1 186 ? -0.113 -16.719 29.174 1.00 60.84 186 ILE B C 1
ATOM 3270 O O . ILE B 1 186 ? -1.106 -16.171 28.676 1.00 65.88 186 ILE B O 1
ATOM 3275 N N . TYR B 1 187 ? -0.209 -17.568 30.200 1.00 56.66 187 TYR B N 1
ATOM 3276 C CA . TYR B 1 187 ? -1.505 -17.846 30.814 1.00 60.57 187 TYR B CA 1
ATOM 3277 C C . TYR B 1 187 ? -2.164 -16.562 31.306 1.00 59.46 187 TYR B C 1
ATOM 3278 O O . TYR B 1 187 ? -3.362 -16.342 31.097 1.00 56.63 187 TYR B O 1
ATOM 3287 N N . GLU B 1 188 ? -1.394 -15.712 31.991 1.00 60.21 188 GLU B N 1
ATOM 3288 C CA . GLU B 1 188 ? -1.962 -14.504 32.577 1.00 60.63 188 GLU B CA 1
ATOM 3289 C C . GLU B 1 188 ? -2.413 -13.523 31.506 1.00 58.74 188 GLU B C 1
ATOM 3290 O O . GLU B 1 188 ? -3.490 -12.925 31.620 1.00 67.61 188 GLU B O 1
ATOM 3296 N N . LEU B 1 189 ? -1.610 -13.343 30.457 1.00 61.31 189 LEU B N 1
ATOM 3297 C CA . LEU B 1 189 ? -2.017 -12.446 29.384 1.00 56.62 189 LEU B CA 1
ATOM 3298 C C . LEU B 1 189 ? -3.268 -12.963 28.692 1.00 54.69 189 LEU B C 1
ATOM 3299 O O . LEU B 1 189 ? -4.189 -12.188 28.408 1.00 51.00 189 LEU B O 1
ATOM 3304 N N . LEU B 1 190 ? -3.351 -14.279 28.471 1.00 51.46 190 LEU B N 1
ATOM 3305 C CA . LEU B 1 190 ? -4.557 -14.836 27.873 1.00 56.20 190 LEU B CA 1
ATOM 3306 C C . LEU B 1 190 ? -5.765 -14.609 28.770 1.00 61.71 190 LEU B C 1
ATOM 3307 O O . LEU B 1 190 ? -6.836 -14.214 28.294 1.00 59.44 190 LEU B O 1
ATOM 3312 N N . ALA B 1 191 ? -5.598 -14.809 30.081 1.00 62.96 191 ALA B N 1
ATOM 3313 C CA . ALA B 1 191 ? -6.712 -14.634 31.004 1.00 62.67 191 ALA B CA 1
ATOM 3314 C C . ALA B 1 191 ? -7.153 -13.179 31.088 1.00 60.80 191 ALA B C 1
ATOM 3315 O O . ALA B 1 191 ? -8.339 -12.906 31.309 1.00 65.24 191 ALA B O 1
ATOM 3317 N N . GLU B 1 192 ? -6.226 -12.240 30.918 1.00 61.52 192 GLU B N 1
ATOM 3318 C CA . GLU B 1 192 ? -6.557 -10.821 30.934 1.00 62.95 192 GLU B CA 1
ATOM 3319 C C . GLU B 1 192 ? -7.017 -10.302 29.579 1.00 66.65 192 GLU B C 1
ATOM 3320 O O . GLU B 1 192 ? -7.480 -9.160 29.495 1.00 67.42 192 GLU B O 1
ATOM 3326 N N . GLY B 1 193 ? -6.879 -11.097 28.522 1.00 63.20 193 GLY B N 1
ATOM 3327 C CA . GLY B 1 193 ? -7.337 -10.699 27.209 1.00 61.50 193 GLY B CA 1
ATOM 3328 C C . GLY B 1 193 ? -6.330 -9.948 26.370 1.00 64.38 193 GLY B C 1
ATOM 3329 O O . GLY B 1 193 ? -6.691 -9.454 25.296 1.00 65.85 193 GLY B O 1
ATOM 3330 N N . LYS B 1 194 ? -5.079 -9.848 26.819 1.00 62.67 194 LYS B N 1
ATOM 3331 C CA . LYS B 1 194 ? -4.027 -9.184 26.051 1.00 60.86 194 LYS B CA 1
ATOM 3332 C C . LYS B 1 194 ? -3.462 -10.195 25.058 1.00 59.59 194 LYS B C 1
ATOM 3333 O O . LYS B 1 194 ? -2.417 -10.821 25.265 1.00 61.30 194 LYS B O 1
ATOM 3339 N N . ILE B 1 195 ? -4.173 -10.337 23.940 1.00 65.08 195 ILE B N 1
ATOM 3340 C CA . ILE B 1 195 ? -3.875 -11.415 23.006 1.00 53.87 195 ILE B CA 1
ATOM 3341 C C . ILE B 1 195 ? -2.570 -11.151 22.271 1.00 56.89 195 ILE B C 1
ATOM 3342 O O . ILE B 1 195 ? -1.737 -12.051 22.119 1.00 59.16 195 ILE B O 1
ATOM 3347 N N . GLU B 1 196 ? -2.377 -9.925 21.787 1.00 50.47 196 GLU B N 1
ATOM 3348 C CA . GLU B 1 196 ? -1.147 -9.614 21.069 1.00 56.00 196 GLU B CA 1
ATOM 3349 C C . GLU B 1 196 ? 0.064 -9.743 21.983 1.00 61.39 196 GLU B C 1
ATOM 3350 O O . GLU B 1 196 ? 1.124 -10.227 21.565 1.00 65.44 196 GLU B O 1
ATOM 3356 N N . LEU B 1 197 ? -0.083 -9.332 23.244 1.00 62.52 197 LEU B N 1
ATOM 3357 C CA . LEU B 1 197 ? 1.006 -9.489 24.201 1.00 61.59 197 LEU B CA 1
ATOM 3358 C C . LEU B 1 197 ? 1.303 -10.960 24.452 1.00 54.46 197 LEU B C 1
ATOM 3359 O O . LEU B 1 197 ? 2.471 -11.362 24.521 1.00 54.48 197 LEU B O 1
ATOM 3364 N N . ALA B 1 198 ? 0.259 -11.785 24.571 1.00 45.13 198 ALA B N 1
ATOM 3365 C CA . ALA B 1 198 ? 0.470 -13.220 24.735 1.00 48.44 198 ALA B CA 1
ATOM 3366 C C . ALA B 1 198 ? 1.176 -13.818 23.524 1.00 54.98 198 ALA B C 1
ATOM 3367 O O . ALA B 1 198 ? 2.059 -14.672 23.664 1.00 53.53 198 ALA B O 1
ATOM 3369 N N . ARG B 1 199 ? 0.803 -13.382 22.322 1.00 50.56 199 ARG B N 1
ATOM 3370 C CA . ARG B 1 199 ? 1.428 -13.932 21.126 1.00 50.73 199 ARG B CA 1
ATOM 3371 C C . ARG B 1 199 ? 2.894 -13.529 21.036 1.00 52.91 199 ARG B C 1
ATOM 3372 O O . ARG B 1 199 ? 3.752 -14.348 20.682 1.00 55.53 199 ARG B O 1
ATOM 3380 N N . LYS B 1 200 ? 3.209 -12.281 21.387 1.00 49.26 200 LYS B N 1
ATOM 3381 C CA . LYS B 1 200 ? 4.609 -11.873 21.372 1.00 52.85 200 LYS B CA 1
ATOM 3382 C C . LYS B 1 200 ? 5.399 -12.552 22.485 1.00 57.85 200 LYS B C 1
ATOM 3383 O O . LYS B 1 200 ? 6.587 -12.842 22.310 1.00 53.50 200 LYS B O 1
ATOM 3389 N N . THR B 1 201 ? 4.752 -12.877 23.607 1.00 42.90 201 THR B N 1
ATOM 3390 C CA . THR B 1 201 ? 5.430 -13.648 24.644 1.00 49.96 201 THR B CA 1
ATOM 3391 C C . THR B 1 201 ? 5.721 -15.066 24.171 1.00 53.51 201 THR B C 1
ATOM 3392 O O . THR B 1 201 ? 6.797 -15.611 24.442 1.00 49.35 201 THR B O 1
ATOM 3396 N N . ILE B 1 202 ? 4.764 -15.679 23.472 1.00 54.61 202 ILE B N 1
ATOM 3397 C CA . ILE B 1 202 ? 4.984 -16.998 22.880 1.00 57.98 202 ILE B CA 1
ATOM 3398 C C . ILE B 1 202 ? 6.167 -16.951 21.922 1.00 52.59 202 ILE B C 1
ATOM 3399 O O . ILE B 1 202 ? 7.042 -17.830 21.926 1.00 57.33 202 ILE B O 1
ATOM 3404 N N . LYS B 1 203 ? 6.194 -15.921 21.076 1.00 60.06 203 LYS B N 1
ATOM 3405 C CA . LYS B 1 203 ? 7.277 -15.774 20.111 1.00 55.81 203 LYS B CA 1
ATOM 3406 C C . LYS B 1 203 ? 8.619 -15.614 20.814 1.00 56.11 203 LYS B C 1
ATOM 3407 O O . LYS B 1 203 ? 9.618 -16.219 20.406 1.00 59.94 203 LYS B O 1
ATOM 3413 N N . SER B 1 204 ? 8.655 -14.819 21.886 1.00 49.70 204 SER B N 1
ATOM 3414 C CA . SER B 1 204 ? 9.889 -14.636 22.645 1.00 52.78 204 SER B CA 1
ATOM 3415 C C . SER B 1 204 ? 10.343 -15.942 23.286 1.00 54.07 204 SER B C 1
ATOM 3416 O O . SER B 1 204 ? 11.538 -16.265 23.280 1.00 54.75 204 SER B O 1
ATOM 3419 N N . MET B 1 205 ? 9.400 -16.696 23.855 1.00 50.62 205 MET B N 1
ATOM 3420 C CA . MET B 1 205 ? 9.717 -17.997 24.434 1.00 54.73 205 MET B CA 1
ATOM 3421 C C . MET B 1 205 ? 10.369 -18.904 23.404 1.00 55.74 205 MET B C 1
ATOM 3422 O O . MET B 1 205 ? 11.419 -19.512 23.660 1.00 59.41 205 MET B O 1
ATOM 3427 N N . PHE B 1 206 ? 9.754 -19.005 22.225 1.00 58.28 206 PHE B N 1
ATOM 3428 C CA . PHE B 1 206 ? 10.287 -19.889 21.195 1.00 55.40 206 PHE B CA 1
ATOM 3429 C C . PHE B 1 206 ? 11.640 -19.399 20.691 1.00 50.06 206 PHE B C 1
ATOM 3430 O O . PHE B 1 206 ? 12.536 -20.207 20.428 1.00 50.70 206 PHE B O 1
ATOM 3438 N N . ALA B 1 207 ? 11.820 -18.081 20.579 1.00 42.77 207 ALA B N 1
ATOM 3439 C CA . ALA B 1 207 ? 13.103 -17.555 20.120 1.00 56.63 207 ALA B CA 1
ATOM 3440 C C . ALA B 1 207 ? 14.214 -17.872 21.110 1.00 61.54 207 ALA B C 1
ATOM 3441 O O . ALA B 1 207 ? 15.319 -18.277 20.716 1.00 58.46 207 ALA B O 1
ATOM 3443 N N . GLU B 1 208 ? 13.936 -17.714 22.403 1.00 57.31 208 GLU B N 1
ATOM 3444 C CA . GLU B 1 208 ? 14.955 -18.016 23.399 1.00 56.07 208 GLU B CA 1
ATOM 3445 C C . GLU B 1 208 ? 15.259 -19.508 23.433 1.00 52.91 208 GLU B C 1
ATOM 3446 O O . GLU B 1 208 ? 16.424 -19.908 23.562 1.00 55.33 208 GLU B O 1
ATOM 3452 N N . LEU B 1 209 ? 14.236 -20.354 23.282 1.00 48.77 209 LEU B N 1
ATOM 3453 C CA . LEU B 1 209 ? 14.516 -21.786 23.282 1.00 51.95 209 LEU B CA 1
ATOM 3454 C C . LEU B 1 209 ? 15.241 -22.222 22.015 1.00 61.42 209 LEU B C 1
ATOM 3455 O O . LEU B 1 209 ? 16.035 -23.166 22.057 1.00 54.70 209 LEU B O 1
ATOM 3460 N N . THR B 1 210 ? 15.042 -21.510 20.903 1.00 53.00 210 THR B N 1
ATOM 3461 C CA . THR B 1 210 ? 15.816 -21.773 19.694 1.00 50.38 210 THR B CA 1
ATOM 3462 C C . THR B 1 210 ? 17.278 -21.406 19.899 1.00 56.96 210 THR B C 1
ATOM 3463 O O . THR B 1 210 ? 18.188 -22.160 19.518 1.00 60.42 210 THR B O 1
ATOM 3467 N N . ILE B 1 211 ? 17.519 -20.237 20.497 1.00 54.43 211 ILE B N 1
ATOM 3468 C CA . ILE B 1 211 ? 18.883 -19.848 20.836 1.00 60.55 211 ILE B CA 1
ATOM 3469 C C . ILE B 1 211 ? 19.532 -20.913 21.709 1.00 59.51 211 ILE B C 1
ATOM 3470 O O . ILE B 1 211 ? 20.678 -21.319 21.476 1.00 58.23 211 ILE B O 1
ATOM 3475 N N . GLN B 1 212 ? 18.801 -21.403 22.711 1.00 60.44 212 GLN B N 1
ATOM 3476 C CA . GLN B 1 212 ? 19.382 -22.410 23.592 1.00 57.49 212 GLN B CA 1
ATOM 3477 C C . GLN B 1 212 ? 19.600 -23.734 22.867 1.00 59.43 212 GLN B C 1
ATOM 3478 O O . GLN B 1 212 ? 20.576 -24.437 23.150 1.00 62.50 212 GLN B O 1
ATOM 3484 N N . ALA B 1 213 ? 18.722 -24.083 21.923 1.00 65.82 213 ALA B N 1
ATOM 3485 C CA . ALA B 1 213 ? 18.934 -25.288 21.127 1.00 61.73 213 ALA B CA 1
ATOM 3486 C C . ALA B 1 213 ? 20.224 -25.188 20.331 1.00 63.00 213 ALA B C 1
ATOM 3487 O O . ALA B 1 213 ? 20.954 -26.176 20.182 1.00 62.06 213 ALA B O 1
ATOM 3489 N N . TYR B 1 214 ? 20.529 -23.998 19.818 1.00 68.67 214 TYR B N 1
ATOM 3490 C CA . TYR B 1 214 ? 21.790 -23.842 19.101 1.00 67.40 214 TYR B CA 1
ATOM 3491 C C . TYR B 1 214 ? 22.978 -23.792 20.054 1.00 69.40 214 TYR B C 1
ATOM 3492 O O . TYR B 1 214 ? 24.090 -24.171 19.671 1.00 64.89 214 TYR B O 1
ATOM 3501 N N . ARG B 1 215 ? 22.773 -23.323 21.287 1.00 73.26 215 ARG B N 1
ATOM 3502 C CA . ARG B 1 215 ? 23.851 -23.363 22.271 1.00 70.98 215 ARG B CA 1
ATOM 3503 C C . ARG B 1 215 ? 24.128 -24.785 22.745 1.00 73.85 215 ARG B C 1
ATOM 3504 O O . ARG B 1 215 ? 25.242 -25.072 23.194 1.00 68.43 215 ARG B O 1
ATOM 3512 N N . LEU B 1 216 ? 23.132 -25.672 22.659 1.00 77.97 216 LEU B N 1
ATOM 3513 C CA . LEU B 1 216 ? 23.359 -27.087 22.937 1.00 80.68 216 LEU B CA 1
ATOM 3514 C C . LEU B 1 216 ? 24.397 -27.670 21.989 1.00 83.15 216 LEU B C 1
ATOM 3515 O O . LEU B 1 216 ? 25.230 -28.489 22.391 1.00 82.07 216 LEU B O 1
ATOM 3520 N N . GLU B 1 217 ? 24.351 -27.267 20.719 1.00 85.41 217 GLU B N 1
ATOM 3521 C CA . GLU B 1 217 ? 25.254 -27.827 19.723 1.00 98.69 217 GLU B CA 1
ATOM 3522 C C . GLU B 1 217 ? 26.628 -27.171 19.760 1.00 114.46 217 GLU B C 1
ATOM 3523 O O . GLU B 1 217 ? 27.624 -27.811 19.405 1.00 124.41 217 GLU B O 1
ATOM 3529 N N . HIS B 1 218 ? 26.705 -25.910 20.191 1.00 114.71 218 HIS B N 1
ATOM 3530 C CA . HIS B 1 218 ? 27.978 -25.197 20.165 1.00 115.44 218 HIS B CA 1
ATOM 3531 C C . HIS B 1 218 ? 28.943 -25.747 21.211 1.00 124.71 218 HIS B C 1
ATOM 3532 O O . HIS B 1 218 ? 30.071 -26.132 20.885 1.00 126.73 218 HIS B O 1
ATOM 3539 N N . HIS B 1 219 ? 28.517 -25.798 22.478 1.00 131.42 219 HIS B N 1
ATOM 3540 C CA . HIS B 1 219 ? 29.409 -26.252 23.540 1.00 138.24 219 HIS B CA 1
ATOM 3541 C C . HIS B 1 219 ? 28.684 -27.114 24.570 1.00 140.99 219 HIS B C 1
ATOM 3542 O O . HIS B 1 219 ? 29.090 -27.156 25.737 1.00 143.37 219 HIS B O 1
ATOM 3549 N N . HIS B 1 220 ? 27.622 -27.802 24.153 1.00 140.59 220 HIS B N 1
ATOM 3550 C CA . HIS B 1 220 ? 26.914 -28.789 24.976 1.00 139.04 220 HIS B CA 1
ATOM 3551 C C . HIS B 1 220 ? 26.688 -28.351 26.423 1.00 135.72 220 HIS B C 1
ATOM 3552 O O . HIS B 1 220 ? 25.575 -28.433 26.943 1.00 132.36 220 HIS B O 1
#

Secondary structure (DSSP, 8-state):
---SSHHHHHHHHHHHHHHTTSS-TTPBP-HHHHHHHHT--HHHHHHHHHHHHHTTSEE--SSSS-EE------HHHHHHHHHHHHHHHHHHHHHHHHHT----HHHHHHHHHHHHHHHHHT-HHHHHHHHHHHHHHHHHTT--HHHHHHHHHHHHHHHHH--GGGGGGSHHHHHHHHHHHHHHHHHHHHT-HHHHHHHHHHHHHHHHHHHHH--/---SSHHHHHHHHHHHHHHTTSS-TTPBP-HHHHHHHHT--HHHHHHHHHHHHHTTSEEEETTTEEEE------HHHHHHHHHHHHHHHHHHHHHHHHHT----HHHHHHHHHHHHHHHHHT-HHHHHHHHHHHHHHHHHTT--HHHHHHHHHHHHHHHHH--GGGGGGSHHHHHHHHHHHHHHHHHHHHT-HHHHHHHHHHHHHHHHHHHHHHHHH-

Organism: Listeria monocytogenes serovar 1/2a (strain ATCC BAA-679 / EGD-e) (NCBI:txid169963)

Foldseek 3Di:
DDDDDPLVVLLVVVLVCVAVVVADAQDFDPQVVSCVVVVHDRVSNVVSLVVCCVLVQWPCDPPHGIGGHDLAAALVNVLVLLVLLLVLLLVLLVQCLVVVPDQPLVVLVVLLVQLVVCLVVVPLVSNLVSLLVSSLSSNCSSVDVVSSVVNVSSSVSCVSRHPLSVLVNDSVLSVVLSVLSVVLSVCVVVVVSVVSSVSSVVNSVVSSVSSVVPD/DDDDDPLVVLLVVVLVCVAVVVAPFFDADPLVVSCVVSVHDSVSVVVSLVVCVVLVQWDQDPPGGIGGHDQAAALVNVLVLLVLLLVLLLVLLVQCLVVVPDQPLVVLVVLLVQLVVCLVVVPLVSNLVSLLVSSLSSNCSSVDVVSSVVNVSSSVSCVSRHPLSVLVNDSVLSVVLSVLSVVLSVCVVVSVSVVSSVSSVVNSVVSSVSSVVVVPPD

Solvent-accessible surface area: 22240 Å² total; per-residue (Å²): 177,200,84,213,67,88,40,123,61,0,30,53,70,0,13,82,32,5,88,87,52,109,18,92,42,116,63,74,9,44,29,112,143,10,3,190,106,28,71,23,50,130,72,20,0,93,84,2,1,13,54,0,4,24,45,36,2,1,34,44,86,153,75,97,20,0,9,2,40,68,11,75,10,83,37,82,75,15,14,38,1,13,45,0,1,46,33,0,0,48,26,1,0,28,38,1,42,144,119,63,81,172,28,66,34,147,113,0,87,51,49,4,78,64,0,87,115,28,12,188,98,92,43,27,115,57,0,4,69,8,8,9,129,0,5,17,6,0,0,48,9,4,101,3,76,24,7,25,105,26,0,111,95,9,12,53,32,4,65,62,14,19,99,6,38,54,5,4,136,42,81,140,30,4,104,66,0,13,97,32,0,41,66,0,45,75,23,7,57,103,48,100,33,106,92,0,68,141,13,2,129,46,0,3,47,56,6,32,98,20,9,107,159,62,206,170,187,67,184,50,97,50,80,67,0,36,44,67,1,1,70,28,17,74,97,48,106,14,96,44,111,61,108,13,40,39,102,133,7,9,175,102,36,72,19,82,70,60,10,0,61,34,5,15,4,39,0,28,47,28,28,0,3,36,131,86,146,129,57,24,5,13,2,37,69,9,107,10,70,9,81,72,12,12,40,2,13,52,0,2,43,36,0,0,47,24,1,0,30,40,1,41,148,114,64,73,178,37,74,36,148,78,0,86,52,39,3,78,63,0,84,115,31,11,188,98,98,48,34,114,57,0,4,68,8,8,11,128,0,5,16,1,0,0,32,8,2,94,3,63,20,4,26,130,26,0,113,65,9,11,46,19,4,62,47,7,19,98,3,34,55,7,1,129,42,80,144,31,7,103,60,0,12,108,25,0,43,65,0,44,78,25,6,56,106,46,99,31,113,100,0,58,126,15,1,116,49,0,4,55,62,6,31,96,20,5,88,111,34,95,151,111,182